Protein 7ARX (pdb70)

B-factor: mean 76.57, std 14.56, range [51.58, 137.3]

Structure (mmCIF, N/CA/C/O backbone):
data_7ARX
#
_entry.id   7ARX
#
_cell.length_a   69.300
_cell.length_b   69.300
_cell.length_c   161.800
_cell.angle_alpha   90.000
_cell.angle_beta   90.000
_cell.angle_gamma   120.000
#
_symmetry.space_group_name_H-M   'P 31 2 1'
#
loop_
_entity.id
_entity.type
_entity.pdbx_description
1 polymer 'Mannan-binding lectin serine protease 1'
2 polymer 'Mannan-binding lectin serine protease 1'
3 polymer 'SFMI1 - Sunflower MASP1 inhibitor'
4 non-polymer DI(HYDROXYETHYL)ETHER
5 water water
#
loop_
_atom_site.group_PDB
_atom_site.id
_atom_site.type_symbol
_atom_site.label_atom_id
_atom_site.label_alt_id
_atom_site.label_comp_id
_atom_site.label_asym_id
_atom_site.label_entity_id
_atom_site.label_seq_id
_atom_site.pdbx_PDB_ins_code
_atom_site.Cartn_x
_atom_site.Cartn_y
_atom_site.Cartn_z
_atom_site.occupancy
_atom_site.B_iso_or_equiv
_atom_site.auth_seq_id
_atom_site.auth_comp_id
_atom_site.auth_asym_id
_atom_site.auth_atom_id
_atom_site.pdbx_PDB_model_num
ATOM 1 N N . SER A 1 2 ? 0.31354 -104.10295 18.00464 1.000 98.03470 295 SER A N 1
ATOM 2 C CA . SER A 1 2 ? 0.08208 -103.66965 19.37775 1.000 95.25594 295 SER A CA 1
ATOM 3 C C . SER A 1 2 ? -0.88190 -102.48740 19.42099 1.000 96.02055 295 SER A C 1
ATOM 4 O O . SER A 1 2 ? -1.38226 -102.04529 18.38663 1.000 97.98963 295 SER A O 1
ATOM 7 N N . MET A 1 3 ? -1.13701 -101.97503 20.62680 1.000 91.33532 296 MET A N 1
ATOM 8 C CA . MET A 1 3 ? -2.04760 -100.84447 20.77236 1.000 86.41516 296 MET A CA 1
ATOM 9 C C . MET A 1 3 ? -1.35068 -99.51729 20.49379 1.000 83.80373 296 MET A C 1
ATOM 10 O O . MET A 1 3 ? -1.91198 -98.65061 19.81408 1.000 87.85642 296 MET A O 1
ATOM 15 N N . THR A 1 4 ? -0.13336 -99.33798 21.00590 1.000 78.76930 297 THR A N 1
ATOM 16 C CA . THR A 1 4 ? 0.57811 -98.07511 20.84273 1.000 71.53410 297 THR A CA 1
ATOM 17 C C . THR A 1 4 ? 1.50599 -98.07314 19.63552 1.000 70.93973 297 THR A C 1
ATOM 18 O O . THR A 1 4 ? 1.65096 -97.04242 18.96944 1.000 79.58934 297 THR A O 1
ATOM 22 N N . GLY A 1 5 ? 2.13457 -99.20192 19.34202 1.000 67.42996 298 GLY A N 1
ATOM 23 C CA . GLY A 1 5 ? 3.16385 -99.26537 18.33005 1.000 66.61394 298 GLY A CA 1
ATOM 24 C C . GLY A 1 5 ? 4.54987 -99.15108 18.93034 1.000 69.67703 298 GLY A C 1
ATOM 25 O O . GLY A 1 5 ? 4.77488 -99.39272 20.11869 1.000 82.89720 298 GLY A O 1
ATOM 26 N N . ASN A 1 6 ? 5.49742 -98.76908 18.08050 1.000 65.42786 299 ASN A N 1
ATOM 27 C CA . ASN A 1 6 ? 6.86493 -98.57722 18.53996 1.000 71.60266 299 ASN A CA 1
ATOM 28 C C . ASN A 1 6 ? 6.97511 -97.31072 19.37805 1.000 74.14730 299 ASN A C 1
ATOM 29 O O . ASN A 1 6 ? 6.37980 -96.27862 19.05757 1.000 75.30723 299 ASN A O 1
ATOM 34 N N . GLU A 1 7 ? 7.74170 -97.39724 20.46125 1.000 75.58392 300 GLU A N 1
ATOM 35 C CA . GLU A 1 7 ? 7.95639 -96.26760 21.35546 1.000 71.70548 300 GLU A CA 1
ATOM 36 C C . GLU A 1 7 ? 9.19777 -95.50206 20.91467 1.000 71.48973 300 GLU A C 1
ATOM 37 O O . GLU A 1 7 ? 10.29311 -96.07044 20.85092 1.000 77.25841 300 GLU A O 1
ATOM 43 N N . CYS A 1 8 ? 9.02692 -94.21970 20.60834 1.000 70.33056 301 CYS A N 1
ATOM 44 C CA . CYS A 1 8 ? 10.17197 -93.37822 20.31153 1.000 71.29612 301 CYS A CA 1
ATOM 45 C C . CYS A 1 8 ? 10.91365 -93.03378 21.60236 1.000 70.86588 301 CYS A C 1
ATOM 46 O O . CYS A 1 8 ? 10.32768 -93.06081 22.68769 1.000 72.89970 301 CYS A O 1
ATOM 49 N N . PRO A 1 9 ? 12.20778 -92.72369 21.51457 1.000 71.51635 302 PRO A N 1
ATOM 50 C CA . PRO A 1 9 ? 12.96282 -92.38946 22.72807 1.000 77.63210 302 PRO A CA 1
ATOM 51 C C . PRO A 1 9 ? 12.40160 -91.14941 23.40788 1.000 79.77026 302 PRO A C 1
ATOM 52 O O . PRO A 1 9 ? 11.96075 -90.20290 22.75185 1.000 63.21539 302 PRO A O 1
ATOM 56 N N . GLU A 1 10 ? 12.41331 -91.17373 24.74018 1.000 79.92036 303 GLU A N 1
ATOM 57 C CA . GLU A 1 10 ? 11.86185 -90.07625 25.52374 1.000 78.73123 303 GLU A CA 1
ATOM 58 C C . GLU A 1 10 ? 12.56991 -88.77163 25.18593 1.000 70.11225 303 GLU A C 1
ATOM 59 O O . GLU A 1 10 ? 13.80187 -88.70746 25.15283 1.000 70.03785 303 GLU A O 1
ATOM 61 N N . LEU A 1 11 ? 11.78265 -87.73235 24.93080 1.000 73.89646 304 LEU A N 1
ATOM 62 C CA . LEU A 1 11 ? 12.32563 -86.45453 24.50143 1.000 75.20897 304 LEU A CA 1
ATOM 63 C C . LEU A 1 11 ? 12.81140 -85.63360 25.68763 1.000 81.85433 304 LEU A C 1
ATOM 64 O O . LEU A 1 11 ? 12.24867 -85.68544 26.78452 1.000 80.70308 304 LEU A O 1
ATOM 69 N N . GLN A 1 12 ? 13.86849 -84.86917 25.45092 1.000 89.76380 305 GLN A N 1
ATOM 70 C CA . GLN A 1 12 ? 14.39010 -83.91781 26.42935 1.000 93.91172 305 GLN A CA 1
ATOM 71 C C . GLN A 1 12 ? 14.22318 -82.51533 25.86711 1.000 88.17277 305 GLN A C 1
ATOM 72 O O . GLN A 1 12 ? 14.87076 -82.17757 24.85733 1.000 88.13387 305 GLN A O 1
ATOM 78 N N . PRO A 1 13 ? 13.37524 -81.67590 26.45438 1.000 77.09669 306 PRO A N 1
ATOM 79 C CA . PRO A 1 13 ? 13.14706 -80.33860 25.90007 1.000 69.55884 306 PRO A CA 1
ATOM 80 C C . PRO A 1 13 ? 14.41455 -79.50767 25.95233 1.000 65.28910 306 PRO A C 1
ATOM 81 O O . PRO A 1 13 ? 15.14492 -79.53295 26.95475 1.000 62.82942 306 PRO A O 1
ATOM 85 N N . PRO A 1 14 ? 14.71388 -78.76495 24.89118 1.000 63.49185 307 PRO A N 1
ATOM 86 C CA . PRO A 1 14 ? 15.94498 -77.97210 24.87118 1.000 66.82138 307 PRO A CA 1
ATOM 87 C C . PRO A 1 14 ? 15.90267 -76.85872 25.90407 1.000 68.20730 307 PRO A C 1
ATOM 88 O O . PRO A 1 14 ? 14.83995 -76.42609 26.35594 1.000 68.05207 307 PRO A O 1
ATOM 92 N N . VAL A 1 15 ? 17.09814 -76.40434 26.28576 1.000 72.57735 308 VAL A N 1
ATOM 93 C CA . VAL A 1 15 ? 17.20353 -75.30742 27.23628 1.000 72.54337 308 VAL A CA 1
ATOM 94 C C . VAL A 1 15 ? 16.52596 -74.07584 26.65158 1.000 70.16869 308 VAL A C 1
ATOM 95 O O . VAL A 1 15 ? 16.55022 -73.84549 25.43444 1.000 71.96931 308 VAL A O 1
ATOM 99 N N . HIS A 1 16 ? 15.88254 -73.29516 27.52112 1.000 66.76650 309 HIS A N 1
ATOM 100 C CA . HIS A 1 16 ? 15.12566 -72.11183 27.11521 1.000 69.53911 309 HIS A CA 1
ATOM 101 C C . HIS A 1 16 ? 14.01255 -72.46658 26.13155 1.000 76.14739 309 HIS A C 1
ATOM 102 O O . HIS A 1 16 ? 13.64302 -71.65704 25.27738 1.000 80.40445 309 HIS A O 1
ATOM 109 N N . GLY A 1 17 ? 13.46839 -73.67829 26.23983 1.000 76.14102 310 GLY A N 1
ATOM 110 C CA . GLY A 1 17 ? 12.44676 -74.13200 25.32093 1.000 73.49297 310 GLY A CA 1
ATOM 111 C C . GLY A 1 17 ? 11.50432 -75.12281 25.97065 1.000 71.13858 310 GLY A C 1
ATOM 112 O O . GLY A 1 17 ? 11.67456 -75.51135 27.12799 1.000 72.29013 310 GLY A O 1
ATOM 113 N N . LYS A 1 18 ? 10.49688 -75.53296 25.20162 1.000 67.59534 311 LYS A N 1
ATOM 114 C CA . LYS A 1 18 ? 9.50124 -76.48135 25.67684 1.000 64.82836 311 LYS A CA 1
ATOM 115 C C . LYS A 1 18 ? 9.05204 -77.35915 24.51856 1.000 62.64505 311 LYS A C 1
ATOM 116 O O . LYS A 1 18 ? 9.29362 -77.05405 23.34742 1.000 59.95578 311 LYS A O 1
ATOM 119 N N . ILE A 1 19 ? 8.38932 -78.45857 24.86646 1.000 63.10668 312 ILE A N 1
ATOM 120 C CA . ILE A 1 19 ? 7.85608 -79.40957 23.90081 1.000 58.90043 312 ILE A CA 1
ATOM 121 C C . ILE A 1 19 ? 6.38124 -79.61964 24.20729 1.000 65.55573 312 ILE A C 1
ATOM 122 O O . ILE A 1 19 ? 5.99504 -79.76696 25.37173 1.000 66.99195 312 ILE A O 1
ATOM 126 N N . GLU A 1 20 ? 5.55371 -79.62074 23.16144 1.000 63.00459 313 GLU A N 1
ATOM 127 C CA . GLU A 1 20 ? 4.11902 -79.76184 23.31571 1.000 60.73636 313 GLU A CA 1
ATOM 128 C C . GLU A 1 20 ? 3.61517 -80.71477 22.23723 1.000 64.27867 313 GLU A C 1
ATOM 129 O O . GLU A 1 20 ? 4.00670 -80.57674 21.06451 1.000 66.18293 313 GLU A O 1
ATOM 135 N N . PRO A 1 21 ? 2.76251 -81.69366 22.58609 1.000 68.41174 314 PRO A N 1
ATOM 136 C CA . PRO A 1 21 ? 2.25682 -81.96693 23.93743 1.000 70.34158 314 PRO A CA 1
ATOM 137 C C . PRO A 1 21 ? 3.30199 -82.58708 24.86195 1.000 73.59372 314 PRO A C 1
ATOM 138 O O . PRO A 1 21 ? 4.15459 -83.35089 24.40827 1.000 58.63899 314 PRO A O 1
ATOM 142 N N . SER A 1 22 ? 3.22802 -82.25292 26.14792 1.000 75.08875 315 SER A N 1
ATOM 143 C CA . SER A 1 22 ? 4.13390 -82.80912 27.15005 1.000 81.12234 315 SER A CA 1
ATOM 144 C C . SER A 1 22 ? 3.63319 -84.19441 27.53239 1.000 75.81962 315 SER A C 1
ATOM 145 O O . SER A 1 22 ? 2.65151 -84.33536 28.26470 1.000 76.05140 315 SER A O 1
ATOM 148 N N . GLN A 1 23 ? 4.30812 -85.22378 27.03387 1.000 84.84216 316 GLN A N 1
ATOM 149 C CA . GLN A 1 23 ? 3.92167 -86.60456 27.26916 1.000 60.45070 316 GLN A CA 1
ATOM 150 C C . GLN A 1 23 ? 4.98717 -87.31991 28.08946 1.000 61.41410 316 GLN A C 1
ATOM 151 O O . GLN A 1 23 ? 6.16558 -86.95372 28.06504 1.000 68.76729 316 GLN A O 1
ATOM 157 N N . ALA A 1 24 ? 4.55853 -88.34896 28.82328 1.000 65.03005 317 ALA A N 1
ATOM 158 C CA . ALA A 1 24 ? 5.51052 -89.16025 29.57475 1.000 67.26647 317 ALA A CA 1
ATOM 159 C C . ALA A 1 24 ? 6.32797 -90.04684 28.64358 1.000 69.34851 317 ALA A C 1
ATOM 160 O O . ALA A 1 24 ? 7.53344 -90.23090 28.84918 1.000 71.79157 317 ALA A O 1
ATOM 162 N N . LYS A 1 25 ? 5.68859 -90.60602 27.61864 1.000 65.42923 318 LYS A N 1
ATOM 163 C CA . LYS A 1 25 ? 6.36973 -91.36839 26.58397 1.000 67.99974 318 LYS A CA 1
ATOM 164 C C . LYS A 1 25 ? 5.77226 -90.99226 25.23565 1.000 71.02500 318 LYS A C 1
ATOM 165 O O . LYS A 1 25 ? 4.74813 -90.30914 25.15436 1.000 61.17988 318 LYS A O 1
ATOM 171 N N . TYR A 1 26 ? 6.42312 -91.44342 24.16732 1.000 73.49434 319 TYR A N 1
ATOM 172 C CA . TYR A 1 26 ? 5.99529 -91.13178 22.81203 1.000 61.20561 319 TYR A CA 1
ATOM 173 C C . TYR A 1 26 ? 6.00134 -92.39645 21.96954 1.000 66.20615 319 TYR A C 1
ATOM 174 O O . TYR A 1 26 ? 6.93231 -93.20265 22.05000 1.000 71.51526 319 TYR A O 1
ATOM 183 N N . PHE A 1 27 ? 4.95828 -92.56392 21.16198 1.000 60.89605 320 PHE A N 1
ATOM 184 C CA . PHE A 1 27 ? 4.78607 -93.74913 20.33647 1.000 76.55278 320 PHE A CA 1
ATOM 185 C C . PHE A 1 27 ? 4.49053 -93.32239 18.90336 1.000 75.49232 320 PHE A C 1
ATOM 186 O O . PHE A 1 27 ? 4.44259 -92.13169 18.58518 1.000 60.14218 320 PHE A O 1
ATOM 194 N N . PHE A 1 28 ? 4.29341 -94.31396 18.03619 1.000 74.80024 321 PHE A N 1
ATOM 195 C CA . PHE A 1 28 ? 4.07905 -94.05584 16.61769 1.000 75.69697 321 PHE A CA 1
ATOM 196 C C . PHE A 1 28 ? 2.89656 -93.11743 16.40255 1.000 77.94457 321 PHE A C 1
ATOM 197 O O . PHE A 1 28 ? 1.89000 -93.18705 17.11274 1.000 87.68216 321 PHE A O 1
ATOM 205 N N . LYS A 1 29 ? 3.04315 -92.22308 15.42349 1.000 75.46032 322 LYS A N 1
ATOM 206 C CA . LYS A 1 29 ? 2.10110 -91.19169 14.98091 1.000 70.42085 322 LYS A CA 1
ATOM 207 C C . LYS A 1 29 ? 2.09000 -89.97703 15.90453 1.000 69.87686 322 LYS A C 1
ATOM 208 O O . LYS A 1 29 ? 1.36077 -89.01827 15.61880 1.000 67.57031 322 LYS A O 1
ATOM 211 N N . ASP A 1 30 ? 2.86594 -89.97180 16.98630 1.000 69.88594 323 ASP A N 1
ATOM 212 C CA . ASP A 1 30 ? 2.92839 -88.80750 17.86205 1.000 58.56670 323 ASP A CA 1
ATOM 213 C C . ASP A 1 30 ? 3.62521 -87.65531 17.14952 1.000 61.36834 323 ASP A C 1
ATOM 214 O O . ASP A 1 30 ? 4.76510 -87.79467 16.69389 1.000 60.47877 323 ASP A O 1
ATOM 219 N N . GLN A 1 31 ? 2.93910 -86.52080 17.05326 1.000 60.28744 324 GLN A N 1
ATOM 220 C CA . GLN A 1 31 ? 3.49424 -85.29699 16.49293 1.000 58.25991 324 GLN A CA 1
ATOM 221 C C . GLN A 1 31 ? 3.63615 -84.27141 17.60767 1.000 67.58897 324 GLN A C 1
ATOM 222 O O . GLN A 1 31 ? 2.71110 -84.08811 18.40591 1.000 74.47588 324 GLN A O 1
ATOM 228 N N . VAL A 1 32 ? 4.79001 -83.61180 17.66861 1.000 67.58980 325 VAL A N 1
ATOM 229 C CA . VAL A 1 32 ? 5.07519 -82.64893 18.72610 1.000 65.98495 325 VAL A CA 1
ATOM 230 C C . VAL A 1 32 ? 5.69751 -81.40312 18.11488 1.000 60.08590 325 VAL A C 1
ATOM 231 O O . VAL A 1 32 ? 6.45576 -81.48325 17.14250 1.000 59.54908 325 VAL A O 1
ATOM 235 N N . LEU A 1 33 ? 5.36705 -80.24964 18.68771 1.000 63.34462 326 LEU A N 1
ATOM 236 C CA . LEU A 1 33 ? 5.91419 -78.96456 18.27439 1.000 65.42944 326 LEU A CA 1
ATOM 237 C C . LEU A 1 33 ? 6.89713 -78.48538 19.33187 1.000 57.61699 326 LEU A C 1
ATOM 238 O O . LEU A 1 33 ? 6.54067 -78.36955 20.50960 1.000 57.57382 326 LEU A O 1
ATOM 243 N N . VAL A 1 34 ? 8.12421 -78.20949 18.91187 1.000 57.98706 327 VAL A N 1
ATOM 244 C CA . VAL A 1 34 ? 9.14792 -77.67450 19.79888 1.000 58.33490 327 VAL A CA 1
ATOM 245 C C . VAL A 1 34 ? 9.17223 -76.15977 19.65339 1.000 69.23798 327 VAL A C 1
ATOM 246 O O . VAL A 1 34 ? 9.21999 -75.63288 18.53546 1.000 57.90444 327 VAL A O 1
ATOM 250 N N . SER A 1 35 ? 9.12381 -75.45811 20.78287 1.000 68.08682 328 SER A N 1
ATOM 251 C CA . SER A 1 35 ? 9.18849 -74.00547 20.80191 1.000 72.12877 328 SER A CA 1
ATOM 252 C C . SER A 1 35 ? 10.14648 -73.57359 21.90202 1.000 76.31246 328 SER A C 1
ATOM 253 O O . SER A 1 35 ? 10.62331 -74.38831 22.69617 1.000 79.44445 328 SER A O 1
ATOM 256 N N . CYS A 1 36 ? 10.42482 -72.27421 21.94513 1.000 76.88961 329 CYS A N 1
ATOM 257 C CA . CYS A 1 36 ? 11.35804 -71.70652 22.90337 1.000 70.50352 329 CYS A CA 1
ATOM 258 C C . CYS A 1 36 ? 10.65287 -70.68151 23.78092 1.000 67.53885 329 CYS A C 1
ATOM 259 O O . CYS A 1 36 ? 9.57918 -70.17490 23.44403 1.000 69.10547 329 CYS A O 1
ATOM 262 N N . ASP A 1 37 ? 11.27643 -70.38037 24.91758 1.000 70.91745 330 ASP A N 1
ATOM 263 C CA . ASP A 1 37 ? 10.70934 -69.43307 25.86333 1.000 75.98778 330 ASP A CA 1
ATOM 264 C C . ASP A 1 37 ? 10.69858 -68.02290 25.27465 1.000 72.46900 330 ASP A C 1
ATOM 265 O O . ASP A 1 37 ? 11.26851 -67.75143 24.21322 1.000 72.02236 330 ASP A O 1
ATOM 270 N N . THR A 1 38 ? 10.03057 -67.11782 25.98643 1.000 73.43523 331 THR A N 1
ATOM 271 C CA . THR A 1 38 ? 9.97370 -65.72249 25.57145 1.000 72.04215 331 THR A CA 1
ATOM 272 C C . THR A 1 38 ? 11.37397 -65.12427 25.55618 1.000 74.49744 331 THR A C 1
ATOM 273 O O . THR A 1 38 ? 12.07048 -65.12247 26.57586 1.000 75.86055 331 THR A O 1
ATOM 277 N N . GLY A 1 39 ? 11.78595 -64.62233 24.39481 1.000 72.13776 332 GLY A N 1
ATOM 278 C CA . GLY A 1 39 ? 13.11850 -64.08896 24.20061 1.000 69.95044 332 GLY A CA 1
ATOM 279 C C . GLY A 1 39 ? 14.03739 -64.98610 23.40302 1.000 68.04200 332 GLY A C 1
ATOM 280 O O . GLY A 1 39 ? 15.15995 -64.57053 23.08712 1.000 66.69834 332 GLY A O 1
ATOM 281 N N . TYR A 1 40 ? 13.60310 -66.19777 23.06791 1.000 67.72702 333 TYR A N 1
ATOM 282 C CA . TYR A 1 40 ? 14.39213 -67.13710 22.28888 1.000 65.51581 333 TYR A CA 1
ATOM 283 C C . TYR A 1 4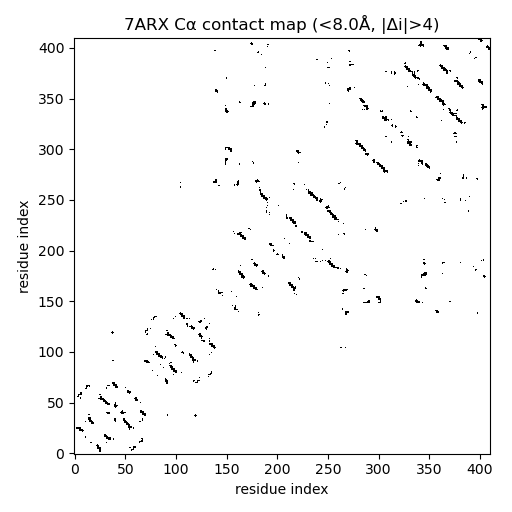0 ? 13.62316 -67.55181 21.04233 1.000 63.09625 333 TYR A C 1
ATOM 284 O O . TYR A 1 40 ? 12.39573 -67.44464 20.97731 1.000 66.64859 333 TYR A O 1
ATOM 293 N N . LYS A 1 41 ? 14.36429 -68.03119 20.04784 1.000 58.88529 334 LYS A N 1
ATOM 294 C CA . LYS A 1 41 ? 13.78276 -68.54122 18.81719 1.000 58.66399 334 LYS A CA 1
ATOM 295 C C . LYS A 1 41 ? 14.32558 -69.93536 18.54493 1.000 68.60158 334 LYS A C 1
ATOM 296 O O . LYS A 1 41 ? 15.43954 -70.27583 18.95281 1.000 72.02604 334 LYS A O 1
ATOM 298 N N . VAL A 1 42 ? 13.52039 -70.74470 17.85770 1.000 58.82279 335 VAL A N 1
ATOM 299 C CA . VAL A 1 42 ? 13.94778 -72.08943 17.49540 1.000 68.37138 335 VAL A CA 1
ATOM 300 C C . VAL A 1 42 ? 15.01800 -72.00139 16.41819 1.000 69.47817 335 VAL A C 1
ATOM 301 O O . VAL A 1 42 ? 14.84888 -71.30974 15.40567 1.000 59.53152 335 VAL A O 1
ATOM 305 N N . LEU A 1 43 ? 16.12889 -72.69968 16.63369 1.000 69.44776 336 LEU A N 1
ATOM 306 C CA . LEU A 1 43 ? 17.22991 -72.74543 15.68117 1.000 72.46641 336 LEU A CA 1
ATOM 307 C C . LEU A 1 43 ? 17.42092 -74.18481 15.22767 1.000 75.74740 336 LEU A C 1
ATOM 308 O O . LEU A 1 43 ? 17.71231 -75.06366 16.04621 1.000 73.40051 336 LEU A O 1
ATOM 313 N N . LYS A 1 44 ? 17.25036 -74.42243 13.92921 1.000 80.94756 337 LYS A N 1
ATOM 314 C CA . LYS A 1 44 ? 17.43278 -75.74299 13.34253 1.000 85.72505 337 LYS A CA 1
ATOM 315 C C . LYS A 1 44 ? 18.07151 -75.58095 11.97347 1.000 100.07708 337 LYS A C 1
ATOM 316 O O . LYS A 1 44 ? 17.54610 -74.85135 11.12708 1.000 103.98098 337 LYS A O 1
ATOM 318 N N . ASP A 1 45 ? 19.20108 -76.26091 11.76387 1.000 107.79110 338 ASP A N 1
ATOM 319 C CA . ASP A 1 45 ? 19.97578 -76.14580 10.52670 1.000 111.56338 338 ASP A CA 1
ATOM 320 C C . ASP A 1 45 ? 20.35970 -74.69318 10.25238 1.000 109.27402 338 ASP A C 1
ATOM 321 O O . ASP A 1 45 ? 20.32118 -74.22669 9.11160 1.000 109.87027 338 ASP A O 1
ATOM 323 N N . ASN A 1 46 ? 20.72738 -73.97458 11.31695 1.000 107.29843 339 ASN A N 1
ATOM 324 C CA . ASN A 1 46 ? 21.14026 -72.57124 11.23494 1.000 94.94573 339 ASN A CA 1
ATOM 325 C C . ASN A 1 46 ? 20.03272 -71.69398 10.65326 1.000 84.98217 339 ASN A C 1
ATOM 326 O O . ASN A 1 46 ? 20.29003 -70.76604 9.88392 1.000 81.66669 339 ASN A O 1
ATOM 328 N N . VAL A 1 47 ? 18.78760 -71.98933 11.02362 1.000 80.22835 340 VAL A N 1
ATOM 329 C CA . VAL A 1 47 ? 17.62346 -71.23266 10.57606 1.000 77.25277 340 VAL A CA 1
ATOM 330 C C . VAL A 1 47 ? 16.76450 -70.90918 11.79043 1.000 76.82503 340 VAL A C 1
ATOM 331 O O . VAL A 1 47 ? 16.50497 -71.78529 12.62314 1.000 73.73969 340 VAL A O 1
ATOM 335 N N . GLU A 1 48 ? 16.32303 -69.65697 11.88896 1.000 78.81946 341 GLU A N 1
ATOM 336 C CA . GLU A 1 48 ? 15.45969 -69.24002 12.98557 1.000 80.08511 341 GLU A CA 1
ATOM 337 C C . GLU A 1 48 ? 14.00615 -69.56515 12.66672 1.000 80.57735 341 GLU A C 1
ATOM 338 O O . GLU A 1 48 ? 13.52187 -69.28028 11.56683 1.000 79.10664 341 GLU A O 1
ATOM 344 N N . MET A 1 49 ? 13.31304 -70.16558 13.63187 1.000 81.80204 342 MET A N 1
ATOM 345 C CA . MET A 1 49 ? 11.91264 -70.52650 13.47600 1.000 79.36537 342 MET A CA 1
ATOM 346 C C . MET A 1 49 ? 11.17295 -70.22517 14.77044 1.000 75.08297 342 MET A C 1
ATOM 347 O O . MET A 1 49 ? 11.77959 -70.03586 15.82750 1.000 77.15570 342 MET A O 1
ATOM 352 N N . ASP A 1 50 ? 9.84508 -70.17737 14.67394 1.000 66.36915 343 ASP A N 1
ATOM 353 C CA . ASP A 1 50 ? 9.00408 -70.04664 15.85718 1.000 66.09620 343 ASP A CA 1
ATOM 354 C C . ASP A 1 50 ? 8.70195 -71.40568 16.47720 1.000 63.60217 343 ASP A C 1
ATOM 355 O O . ASP A 1 50 ? 8.78957 -71.56951 17.69809 1.000 65.31033 343 ASP A O 1
ATOM 360 N N . THR A 1 51 ? 8.34031 -72.38212 15.64897 1.000 59.62446 344 THR A N 1
ATOM 361 C CA . THR A 1 51 ? 8.10635 -73.74908 16.08411 1.000 57.22847 344 THR A CA 1
ATOM 362 C C . THR A 1 51 ? 8.86166 -74.69879 15.16523 1.000 57.71021 344 THR A C 1
ATOM 363 O O . THR A 1 51 ? 9.34173 -74.31580 14.09514 1.000 57.94678 344 THR A O 1
ATOM 367 N N . PHE A 1 52 ? 8.96834 -75.95246 15.59941 1.000 57.90646 345 PHE A N 1
ATOM 368 C CA . PHE A 1 52 ? 9.52485 -77.00869 14.76466 1.000 65.99357 345 PHE A CA 1
ATOM 369 C C . PHE A 1 52 ? 8.81725 -78.31228 15.09784 1.000 60.79729 345 PHE A C 1
ATOM 370 O O . PHE A 1 52 ? 8.76394 -78.71112 16.26499 1.000 61.38011 345 PHE A O 1
ATOM 378 N N . GLN A 1 53 ? 8.28381 -78.96819 14.07200 1.000 58.55095 346 GLN A N 1
ATOM 379 C CA . GLN A 1 53 ? 7.46217 -80.15861 14.23400 1.000 58.86500 346 GLN A CA 1
ATOM 380 C C . GLN A 1 53 ? 8.26696 -81.41280 13.92045 1.000 67.54825 346 GLN A C 1
ATOM 381 O O . GLN A 1 53 ? 9.00132 -81.46278 12.92943 1.000 71.41960 346 GLN A O 1
ATOM 387 N N . ILE A 1 54 ? 8.12258 -82.42463 14.77182 1.000 69.28189 347 ILE A N 1
ATOM 388 C CA . ILE A 1 54 ? 8.75185 -83.72342 14.56699 1.000 70.25897 347 ILE A CA 1
ATOM 389 C C . ILE A 1 54 ? 7.74319 -84.80835 14.91404 1.000 67.07640 347 ILE A C 1
ATOM 390 O O . ILE A 1 54 ? 6.96968 -84.67178 15.86785 1.000 58.87299 347 ILE A O 1
ATOM 394 N N . GLU A 1 55 ? 7.74867 -85.88325 14.13334 1.000 65.87702 348 GLU A N 1
ATOM 395 C CA . GLU A 1 55 ? 6.84266 -87.00337 14.32526 1.000 66.91267 348 GLU A CA 1
ATOM 396 C C . GLU A 1 55 ? 7.62168 -88.24507 14.73710 1.000 66.25214 348 GLU A C 1
ATOM 397 O O . GLU A 1 55 ? 8.82981 -88.35466 14.51007 1.000 66.41370 348 GLU A O 1
ATOM 403 N N . CYS A 1 56 ? 6.90920 -89.18516 15.35002 1.000 66.63921 349 CYS A N 1
ATOM 404 C CA . CYS A 1 56 ? 7.47114 -90.47278 15.73528 1.000 68.42575 349 CYS A CA 1
ATOM 405 C C . CYS A 1 56 ? 7.15420 -91.48933 14.64504 1.000 65.64931 349 CYS A C 1
ATOM 406 O O . CYS A 1 56 ? 5.98179 -91.78089 14.38390 1.000 60.38318 349 CYS A O 1
ATOM 409 N N . LEU A 1 57 ? 8.19711 -92.02339 14.01520 1.000 61.25732 350 LEU A N 1
ATOM 410 C CA . LEU A 1 57 ? 8.04027 -92.89662 12.86366 1.000 73.02086 350 LEU A CA 1
ATOM 411 C C . LEU A 1 57 ? 7.69864 -94.32111 13.30198 1.000 67.34626 350 LEU A C 1
ATOM 412 O O . LEU A 1 57 ? 7.80730 -94.68732 14.47539 1.000 69.49100 350 LEU A O 1
ATOM 417 N N . LYS A 1 58 ? 7.28223 -95.13519 12.32740 1.000 65.99627 351 LYS A N 1
ATOM 418 C CA . LYS A 1 58 ? 6.81539 -96.48602 12.62267 1.000 70.33769 351 LYS A CA 1
ATOM 419 C C . LYS A 1 58 ? 7.92592 -97.39728 13.12629 1.000 79.43489 351 LYS A C 1
ATOM 420 O O . LYS A 1 58 ? 7.63204 -98.40314 13.78117 1.000 90.76301 351 LYS A O 1
ATOM 422 N N . ASP A 1 59 ? 9.18435 -97.07775 12.83790 1.000 71.35306 352 ASP A N 1
ATOM 423 C CA . ASP A 1 59 ? 10.30595 -97.88660 13.29273 1.000 69.90874 352 ASP A CA 1
ATOM 424 C C . ASP A 1 59 ? 10.80095 -97.48558 14.67548 1.000 71.48862 352 ASP A C 1
ATOM 425 O O . ASP A 1 59 ? 11.78584 -98.05649 15.15501 1.000 73.06163 352 ASP A O 1
ATOM 430 N N . GLY A 1 60 ? 10.14663 -96.52739 15.32469 1.000 74.87789 353 GLY A N 1
ATOM 431 C CA . GLY A 1 60 ? 10.55086 -96.09831 16.64670 1.000 74.14035 353 GLY A CA 1
ATOM 432 C C . GLY A 1 60 ? 11.60645 -95.01987 16.68107 1.000 74.45214 353 GLY A C 1
ATOM 433 O O . GLY A 1 60 ? 12.24361 -94.83323 17.72368 1.000 80.56786 353 GLY A O 1
ATOM 434 N N . THR A 1 61 ? 11.81801 -94.30527 15.57963 1.000 71.37975 354 THR A N 1
ATOM 435 C CA . THR A 1 61 ? 12.78384 -93.21961 15.52125 1.000 70.98922 354 THR A CA 1
ATOM 436 C C . THR A 1 61 ? 12.06825 -91.90690 15.23189 1.000 64.03677 354 THR A C 1
ATOM 437 O O . THR A 1 61 ? 10.98962 -91.88705 14.63246 1.000 62.24943 354 THR A O 1
ATOM 441 N N . TRP A 1 62 ? 12.67685 -90.80805 15.66528 1.000 64.56138 355 TRP A N 1
ATOM 442 C CA . TRP A 1 62 ? 12.07285 -89.50092 15.47079 1.000 71.19462 355 TRP A CA 1
ATOM 443 C C . TRP A 1 62 ? 12.33604 -88.98568 14.05954 1.000 81.16021 355 TRP A C 1
ATOM 444 O O . TRP A 1 62 ? 13.28535 -89.39212 13.38441 1.000 92.71421 355 TRP A O 1
ATOM 455 N N . SER A 1 63 ? 11.46601 -88.07552 13.61587 1.000 80.01901 356 SER A N 1
ATOM 456 C CA . SER A 1 63 ? 11.59901 -87.51794 12.27426 1.000 75.62192 356 SER A CA 1
ATOM 457 C C . SER A 1 63 ? 12.87404 -86.69429 12.14241 1.000 73.07253 356 SER A C 1
ATOM 458 O O . SER A 1 63 ? 13.55664 -86.75703 11.11358 1.000 74.01210 356 SER A O 1
ATOM 461 N N . ASN A 1 64 ? 13.21039 -85.91896 13.17084 1.000 71.19509 357 ASN A N 1
ATOM 462 C CA . ASN A 1 64 ? 14.43025 -85.12583 13.17712 1.000 70.27737 357 ASN A CA 1
ATOM 463 C C . ASN A 1 64 ? 14.96593 -85.05837 14.59794 1.000 66.44588 357 ASN A C 1
ATOM 464 O O . ASN A 1 64 ? 14.26451 -85.37192 15.56314 1.000 64.88641 357 ASN A O 1
ATOM 469 N N . LYS A 1 65 ? 16.22288 -84.64201 14.71533 1.000 71.01900 358 LYS A N 1
ATOM 470 C CA . LYS A 1 65 ? 16.79387 -84.38825 16.02638 1.000 77.47377 358 LYS A CA 1
ATOM 471 C C . LYS A 1 65 ? 16.15966 -83.14341 16.64186 1.000 74.65477 358 LYS A C 1
ATOM 472 O O . LYS A 1 65 ? 15.56710 -82.30726 15.95306 1.000 67.56792 358 LYS A O 1
ATOM 474 N N . ILE A 1 66 ? 16.28502 -83.02907 17.95648 1.000 75.41023 359 ILE A N 1
ATOM 475 C CA . ILE A 1 66 ? 15.69484 -81.88072 18.65253 1.000 76.53402 359 ILE A CA 1
ATOM 476 C C . ILE A 1 66 ? 16.50522 -80.62868 18.33130 1.000 74.91193 359 ILE A C 1
ATOM 477 O O . ILE A 1 66 ? 17.74566 -80.65286 18.42776 1.000 76.07001 359 ILE A O 1
ATOM 481 N N . PRO A 1 67 ? 15.87087 -79.53528 17.92883 1.000 74.27228 360 PRO A N 1
ATOM 482 C CA . PRO A 1 67 ? 16.60010 -78.29554 17.65071 1.000 68.71403 360 PRO A CA 1
ATOM 483 C C . PRO A 1 67 ? 17.00085 -77.60394 18.94984 1.000 68.77964 360 PRO A C 1
ATOM 484 O O . PRO A 1 67 ? 16.76259 -78.09828 20.04935 1.000 72.34255 360 PRO A O 1
ATOM 488 N N . THR A 1 68 ? 17.61891 -76.43797 18.80271 1.000 69.63074 361 THR A N 1
ATOM 489 C CA . THR A 1 68 ? 18.09000 -75.65127 19.93035 1.000 70.70146 361 THR A CA 1
ATOM 490 C C . THR A 1 68 ? 17.34480 -74.32399 19.98642 1.000 66.74598 361 THR A C 1
ATOM 491 O O . THR A 1 68 ? 16.58420 -73.96694 19.08201 1.000 66.22808 361 THR A O 1
ATOM 495 N N . CYS A 1 69 ? 17.57593 -73.58978 21.07220 1.000 64.71840 362 CYS A N 1
ATOM 496 C CA . CYS A 1 69 ? 16.95793 -72.28768 21.29815 1.000 67.17331 362 CYS A CA 1
ATOM 497 C C . CYS A 1 69 ? 18.05477 -71.23353 21.34357 1.000 69.41186 362 CYS A C 1
ATOM 498 O O . CYS A 1 69 ? 18.87237 -71.22006 22.27034 1.000 70.55727 362 CYS A O 1
ATOM 501 N N . LYS A 1 70 ? 18.07242 -70.35775 20.34448 1.000 69.28120 363 LYS A N 1
ATOM 502 C CA . LYS A 1 70 ? 19.01798 -69.25386 20.28594 1.000 69.62069 363 LYS A CA 1
ATOM 503 C C . LYS A 1 70 ? 18.35804 -67.98761 20.81211 1.000 69.58091 363 LYS A C 1
ATOM 504 O O . LYS A 1 70 ? 17.16233 -67.76393 20.60082 1.000 69.42867 363 LYS A O 1
ATOM 506 N N . ILE A 1 71 ? 19.14376 -67.16355 21.50513 1.000 68.40213 364 ILE A N 1
ATOM 507 C CA . ILE A 1 71 ? 18.62221 -65.91589 22.04467 1.000 65.24726 364 ILE A CA 1
ATOM 508 C C . ILE A 1 71 ? 18.29311 -64.96496 20.90211 1.000 64.96977 364 ILE A C 1
ATOM 509 O O . ILE A 1 71 ? 19.05301 -64.83909 19.93164 1.000 60.50870 364 ILE A O 1
ATOM 513 N N . VAL A 1 72 ? 17.13779 -64.30668 21.00003 1.000 59.70671 365 VAL A N 1
ATOM 514 C CA . VAL A 1 72 ? 16.74497 -63.33978 19.98204 1.000 69.07573 365 VAL A CA 1
ATOM 515 C C . VAL A 1 72 ? 17.73721 -62.18784 19.99341 1.000 71.65614 365 VAL A C 1
ATOM 516 O O . VAL A 1 72 ? 17.96067 -61.55069 21.03016 1.000 75.00754 365 VAL A O 1
ATOM 518 N N . ASP A 1 73 ? 18.34554 -61.92237 18.84177 1.000 72.70002 366 ASP A N 1
ATOM 519 C CA . ASP A 1 73 ? 19.34346 -60.87268 18.69695 1.000 72.26157 366 ASP A CA 1
ATOM 520 C C . ASP A 1 73 ? 18.74604 -59.72226 17.90068 1.000 72.09384 366 ASP A C 1
ATOM 521 O O . ASP A 1 73 ? 18.19731 -59.93203 16.81380 1.000 71.57305 366 ASP A O 1
ATOM 526 N N . CYS A 1 74 ? 18.85172 -58.51275 18.44475 1.000 72.75959 367 CYS A N 1
ATOM 527 C CA . CYS A 1 74 ? 18.39087 -57.31647 17.75626 1.000 69.66836 367 CYS A CA 1
ATOM 528 C C . CYS A 1 74 ? 19.43700 -56.73176 16.81640 1.000 76.38609 367 CYS A C 1
ATOM 529 O O . CYS A 1 74 ? 19.13007 -55.77825 16.09232 1.000 83.37626 367 CYS A O 1
ATOM 532 N N . ARG A 1 75 ? 20.64881 -57.27756 16.81302 1.000 74.57063 368 ARG A N 1
ATOM 533 C CA . ARG A 1 75 ? 21.75042 -56.84928 15.93962 1.000 69.48531 368 ARG A CA 1
ATOM 534 C C . ARG A 1 75 ? 22.05856 -55.37760 16.23232 1.000 68.58708 368 ARG A C 1
ATOM 535 O O . ARG A 1 75 ? 21.80491 -54.88346 17.33874 1.000 67.85959 368 ARG A O 1
ATOM 543 N N . ALA A 1 76 ? 22.60420 -54.66906 15.25207 1.000 73.01306 369 ALA A N 1
ATOM 544 C CA . ALA A 1 76 ? 22.98720 -53.28152 15.46184 1.000 75.06473 369 ALA A CA 1
ATOM 545 C C . ALA A 1 76 ? 21.76076 -52.37469 15.38482 1.000 81.12019 369 ALA A C 1
ATOM 546 O O . ALA A 1 76 ? 20.92501 -52.53360 14.49085 1.000 84.95899 369 ALA A O 1
ATOM 548 N N . PRO A 1 77 ? 21.62516 -51.42875 16.30996 1.000 79.95395 370 PRO A N 1
ATOM 549 C CA . PRO A 1 77 ? 20.50594 -50.48564 16.24118 1.000 77.15673 370 PRO A CA 1
ATOM 550 C C . PRO A 1 77 ? 20.63245 -49.57011 15.03422 1.000 79.33378 370 PRO A C 1
ATOM 551 O O . PRO A 1 77 ? 21.71715 -49.35472 14.48941 1.000 86.07474 370 PRO A O 1
ATOM 555 N N . GLY A 1 78 ? 19.49034 -49.03188 14.61521 1.000 76.80463 371 GLY A N 1
ATOM 556 C CA . GLY A 1 78 ? 19.46060 -48.11052 13.49753 1.000 80.39309 371 GLY A CA 1
ATOM 557 C C . GLY A 1 78 ? 20.28016 -46.86281 13.75208 1.000 86.50856 371 GLY A C 1
ATOM 558 O O . GLY A 1 78 ? 20.15463 -46.23684 14.80939 1.000 89.40718 371 GLY A O 1
ATOM 559 N N . GLU A 1 79 ? 21.13018 -46.49813 12.79391 1.000 84.27700 372 GLU A N 1
ATOM 560 C CA . GLU A 1 79 ? 21.97995 -45.32641 12.95450 1.000 84.24729 372 GLU A CA 1
ATOM 561 C C . GLU A 1 79 ? 21.13125 -44.06724 13.06320 1.000 82.79991 372 GLU A C 1
ATOM 562 O O . GLU A 1 79 ? 20.21752 -43.84580 12.26354 1.000 88.13687 372 GLU A O 1
ATOM 564 N N . LEU A 1 80 ? 21.43347 -43.24576 14.06245 1.000 76.94203 373 LEU A N 1
ATOM 565 C CA . LEU A 1 80 ? 20.70266 -42.01268 14.31736 1.000 72.12528 373 LEU A CA 1
ATOM 566 C C . LEU A 1 80 ? 21.45569 -40.84585 13.69233 1.000 79.13490 373 LEU A C 1
ATOM 567 O O . LEU A 1 80 ? 22.64517 -40.65072 13.96680 1.000 81.56307 373 LEU A O 1
ATOM 572 N N . GLU A 1 81 ? 20.76399 -40.07884 12.85278 1.000 76.97625 374 GLU A N 1
ATOM 573 C CA . GLU A 1 81 ? 21.36970 -38.90001 12.25061 1.000 70.55723 374 GLU A CA 1
ATOM 574 C C . GLU A 1 81 ? 21.70706 -37.87952 13.32882 1.000 75.52949 374 GLU A C 1
ATOM 575 O O . GLU A 1 81 ? 20.87673 -37.57204 14.19002 1.000 72.36691 374 GLU A O 1
ATOM 577 N N . HIS A 1 82 ? 22.93950 -37.36769 13.28370 1.000 76.20486 375 HIS A N 1
ATOM 578 C CA . HIS A 1 82 ? 23.43462 -36.39225 14.25524 1.000 70.67294 375 HIS A CA 1
ATOM 579 C C . HIS A 1 82 ? 23.40329 -36.94562 15.67754 1.000 72.25144 375 HIS A C 1
ATOM 580 O O . HIS A 1 82 ? 23.25293 -36.19393 16.64404 1.000 72.75957 375 HIS A O 1
ATOM 587 N N . GLY A 1 83 ? 23.54722 -38.26735 15.82065 1.000 72.66802 376 GLY A N 1
ATOM 588 C CA . GLY A 1 83 ? 23.46482 -38.89616 17.12045 1.000 68.71843 376 GLY A CA 1
ATOM 589 C C . GLY A 1 83 ? 24.50670 -39.98517 17.28106 1.000 68.19429 376 GLY A C 1
ATOM 590 O O . GLY A 1 83 ? 25.14457 -40.41480 16.31721 1.000 73.38586 376 GLY A O 1
ATOM 591 N N . LEU A 1 84 ? 24.66851 -40.42408 18.52785 1.000 63.37829 377 LEU A N 1
ATOM 592 C CA . LEU A 1 84 ? 25.59028 -41.49643 18.86835 1.000 63.63679 377 LEU A CA 1
ATOM 593 C C . LEU A 1 84 ? 24.87341 -42.52586 19.73226 1.000 75.89022 377 LEU A C 1
ATOM 594 O O . LEU A 1 84 ? 23.79166 -42.27381 20.27042 1.000 62.62316 377 LEU A O 1
ATOM 599 N N . ILE A 1 85 ? 25.49288 -43.69716 19.85904 1.000 70.38355 378 ILE A N 1
ATOM 600 C CA . ILE A 1 85 ? 24.90920 -44.83208 20.56345 1.000 64.47233 378 ILE A CA 1
ATOM 601 C C . ILE A 1 85 ? 25.85523 -45.25741 21.67634 1.000 63.31202 378 ILE A C 1
ATOM 602 O O . ILE A 1 85 ? 27.04103 -45.50545 21.42953 1.000 78.53418 378 ILE A O 1
ATOM 606 N N . THR A 1 86 ? 25.32937 -45.34470 22.89361 1.000 63.10282 379 THR A N 1
ATOM 607 C CA . THR A 1 86 ? 26.06302 -45.84033 24.04726 1.000 63.51551 379 THR A CA 1
ATOM 608 C C . THR A 1 86 ? 25.37879 -47.09047 24.58721 1.000 67.65282 379 THR A C 1
ATOM 609 O O . THR A 1 86 ? 24.23372 -47.39823 24.24713 1.000 67.23867 379 THR A O 1
ATOM 613 N N . PHE A 1 87 ? 26.09789 -47.81594 25.44070 1.000 72.23419 380 PHE A N 1
ATOM 614 C CA . PHE A 1 87 ? 25.63244 -49.08981 25.96757 1.000 74.40414 380 PHE A CA 1
ATOM 615 C C . PHE A 1 87 ? 25.68635 -49.07728 27.48875 1.000 73.96052 380 PHE A C 1
ATOM 616 O O . PHE A 1 87 ? 26.34834 -48.23792 28.10416 1.000 78.22737 380 PHE A O 1
ATOM 624 N N . SER A 1 88 ? 24.98085 -50.03435 28.08951 1.000 71.87848 381 SER A N 1
ATOM 625 C CA . SER A 1 88 ? 24.97818 -50.19458 29.53769 1.000 79.51067 381 SER A CA 1
ATOM 626 C C . SER A 1 88 ? 25.23155 -51.64988 29.90804 1.000 89.70225 381 SER A C 1
ATOM 627 O O . SER A 1 88 ? 25.80356 -51.94030 30.96381 1.000 94.19515 381 SER A O 1
ATOM 629 N N . THR A 1 89 ? 24.80973 -52.56730 29.04354 1.000 92.97789 382 THR A N 1
ATOM 630 C CA . THR A 1 89 ? 24.98693 -53.99427 29.28262 1.000 94.26068 382 THR A CA 1
ATOM 631 C C . THR A 1 89 ? 26.43003 -54.41780 29.02995 1.000 92.81586 382 THR A C 1
ATOM 632 O O . THR A 1 89 ? 27.17367 -53.73296 28.32771 1.000 92.56389 382 THR A O 1
ATOM 634 N N . ASN A 1 92 ? 28.65610 -54.66057 24.31934 1.000 111.51013 385 ASN A N 1
ATOM 635 C CA . ASN A 1 92 ? 27.56568 -54.51222 23.36235 1.000 111.17981 385 ASN A CA 1
ATOM 636 C C . ASN A 1 92 ? 26.89602 -55.85528 23.09094 1.000 111.10993 385 ASN A C 1
ATOM 637 O O . ASN A 1 92 ? 27.20704 -56.52647 22.10653 1.000 115.59185 385 ASN A O 1
ATOM 639 N N . LEU A 1 93 ? 25.97012 -56.24018 23.97186 1.000 103.56537 386 LEU A N 1
ATOM 640 C CA . LEU A 1 93 ? 25.31441 -57.53761 23.84048 1.000 99.00360 386 LEU A CA 1
ATOM 641 C C . LEU A 1 93 ? 24.37991 -57.56587 22.63581 1.000 91.03665 386 LEU A C 1
ATOM 642 O O . LEU A 1 93 ? 24.45171 -58.47863 21.80421 1.000 97.70707 386 LEU A O 1
ATOM 644 N N . THR A 1 94 ? 23.49236 -56.57662 22.53194 1.000 80.58924 387 THR A N 1
ATOM 645 C CA . THR A 1 94 ? 22.52147 -56.41415 21.45012 1.000 72.75422 387 THR A CA 1
ATOM 646 C C . THR A 1 94 ? 21.53348 -57.57163 21.34827 1.000 65.69036 387 THR A C 1
ATOM 647 O O . THR A 1 94 ? 20.80300 -57.66812 20.35436 1.000 63.47765 387 THR A O 1
ATOM 651 N N . THR A 1 95 ? 21.48121 -58.44883 22.34488 1.000 63.36982 388 THR A N 1
ATOM 652 C CA . THR A 1 95 ? 20.53740 -59.55236 22.35949 1.000 63.91100 388 THR A CA 1
ATOM 653 C C . THR A 1 95 ? 19.37774 -59.22181 23.29729 1.000 65.29459 388 THR A C 1
ATOM 654 O O . THR A 1 95 ? 19.22631 -58.08583 23.75498 1.000 71.90547 388 THR A O 1
ATOM 658 N N . TYR A 1 96 ? 18.55736 -60.22780 23.59511 1.000 63.94128 389 TYR A N 1
ATOM 659 C CA . TYR A 1 96 ? 17.35406 -60.02172 24.39162 1.000 72.52480 389 TYR A CA 1
ATOM 660 C C . TYR A 1 96 ? 17.68516 -59.39854 25.74406 1.000 68.35436 389 TYR A C 1
ATOM 661 O O . TYR A 1 96 ? 18.69017 -59.73963 26.37470 1.000 65.84979 389 TYR A O 1
ATOM 670 N N . LYS A 1 97 ? 16.83647 -58.45303 26.16404 1.000 68.05034 390 LYS A N 1
ATOM 671 C CA . LYS A 1 97 ? 16.92222 -57.74105 27.43974 1.000 69.28720 390 LYS A CA 1
ATOM 672 C C . LYS A 1 97 ? 18.06719 -56.73162 27.49629 1.000 66.79636 390 LYS A C 1
ATOM 673 O O . LYS A 1 97 ? 18.04231 -55.82098 28.33037 1.000 66.36674 390 LYS A O 1
ATOM 677 N N . SER A 1 98 ? 19.06991 -56.86945 26.63222 1.000 61.45525 391 SER A N 1
ATOM 678 C CA . SER A 1 98 ? 20.15080 -55.89371 26.60691 1.000 64.65634 391 SER A CA 1
ATOM 679 C C . SER A 1 98 ? 19.64241 -54.56215 26.06494 1.000 68.53677 391 SER A C 1
ATOM 680 O O . SER A 1 98 ? 18.70112 -54.50854 25.26941 1.000 75.76157 391 SER A O 1
ATOM 683 N N . GLU A 1 99 ? 20.27616 -53.47678 26.50402 1.000 66.83110 392 GLU A N 1
ATOM 684 C CA . GLU A 1 99 ? 19.75698 -52.14167 26.24969 1.000 70.02697 392 GLU A CA 1
ATOM 685 C C . GLU A 1 99 ? 20.86938 -51.20718 25.79713 1.000 66.54027 392 GLU A C 1
ATOM 686 O O . GLU A 1 99 ? 22.02847 -51.35032 26.19507 1.000 64.05117 392 GLU A O 1
ATOM 692 N N . ILE A 1 100 ? 20.49445 -50.24196 24.95866 1.000 66.67240 393 ILE A N 1
ATOM 693 C CA . ILE A 1 100 ? 21.39576 -49.20414 24.48183 1.000 58.82356 393 ILE A CA 1
ATOM 694 C C . ILE A 1 100 ? 20.79537 -47.84627 24.83397 1.000 63.10015 393 ILE A C 1
ATOM 695 O O . ILE A 1 100 ? 19.67408 -47.74619 25.33179 1.000 58.05632 393 ILE A O 1
ATOM 699 N N . LYS A 1 101 ? 21.56263 -46.79246 24.56214 1.000 64.46836 394 LYS A N 1
ATOM 700 C CA . LYS A 1 101 ? 21.14469 -45.42738 24.86398 1.000 60.20720 394 LYS A CA 1
ATOM 701 C C . LYS A 1 101 ? 21.48175 -44.53358 23.68239 1.000 57.59076 394 LYS A C 1
ATOM 702 O O . LYS A 1 101 ? 22.64532 -44.44888 23.27890 1.000 58.17166 394 LYS A O 1
ATOM 706 N N . TYR A 1 102 ? 20.46854 -43.87056 23.13250 1.000 57.47270 395 TYR A N 1
ATOM 707 C CA . TYR A 1 102 ? 20.66666 -42.90875 22.05838 1.000 58.26863 395 TYR A CA 1
ATOM 708 C C . TYR A 1 102 ? 20.95103 -41.53268 22.64456 1.000 60.20192 395 TYR A C 1
ATOM 709 O O . TYR A 1 102 ? 20.25317 -41.08160 23.55870 1.000 62.86259 395 TYR A O 1
ATOM 718 N N . SER A 1 103 ? 21.97720 -40.87365 22.11719 1.000 60.67033 396 SER A N 1
ATOM 719 C CA . SER A 1 103 ? 22.30018 -39.50278 22.47436 1.000 61.24052 396 SER A CA 1
ATOM 720 C C . SER A 1 103 ? 22.53711 -38.70830 21.20113 1.000 61.45093 396 SER A C 1
ATOM 721 O O . SER A 1 103 ? 22.98397 -39.25215 20.18836 1.000 63.16371 396 SER A O 1
ATOM 724 N N . CYS A 1 104 ? 22.22145 -37.42021 21.25511 1.000 61.87652 397 CYS A N 1
ATOM 725 C CA . CYS A 1 104 ? 22.48142 -36.53183 20.13503 1.000 67.21805 397 CYS A CA 1
ATOM 726 C C . CYS A 1 104 ? 23.85065 -35.88765 20.28877 1.000 65.51608 397 CYS A C 1
ATOM 727 O O . CYS A 1 104 ? 24.30637 -35.60869 21.40106 1.000 62.51764 397 CYS A O 1
ATOM 730 N N . GLN A 1 105 ? 24.51144 -35.66736 19.15329 1.000 71.51474 398 GLN A N 1
ATOM 731 C CA . GLN A 1 105 ? 25.85560 -35.10531 19.15424 1.000 71.80818 398 GLN A CA 1
ATOM 732 C C . GLN A 1 105 ? 25.84392 -33.69711 19.73469 1.000 69.09664 398 GLN A C 1
ATOM 733 O O . GLN A 1 105 ? 25.63995 -32.71673 19.01182 1.000 70.47092 398 GLN A O 1
ATOM 739 N N . GLU A 1 106 ? 26.05166 -33.59803 21.04551 1.000 62.37040 399 GLU A N 1
ATOM 740 C CA . GLU A 1 106 ? 26.02940 -32.31944 21.72765 1.000 67.14582 399 GLU A CA 1
ATOM 741 C C . GLU A 1 106 ? 27.30825 -31.53711 21.43019 1.000 75.24947 399 GLU A C 1
ATOM 742 O O . GLU A 1 106 ? 28.32696 -32.11775 21.04909 1.000 80.31434 399 GLU A O 1
ATOM 745 N N . PRO A 1 107 ? 27.27861 -30.20126 21.58547 1.000 75.07244 400 PRO A N 1
ATOM 746 C CA . PRO A 1 107 ? 26.13734 -29.37662 21.99712 1.000 67.94182 400 PRO A CA 1
ATOM 747 C C . PRO A 1 107 ? 25.31439 -28.84987 20.82799 1.000 66.59065 400 PRO A C 1
ATOM 748 O O . PRO A 1 107 ? 24.25097 -28.27336 21.04478 1.000 56.81256 400 PRO A O 1
ATOM 752 N N . TYR A 1 108 ? 25.80388 -29.04982 19.60270 1.000 68.17523 401 TYR A N 1
ATOM 753 C CA . TYR A 1 108 ? 25.14910 -28.46712 18.43756 1.000 70.22922 401 TYR A CA 1
ATOM 754 C C . TYR A 1 108 ? 23.82156 -29.13898 18.11199 1.000 72.15962 401 TYR A C 1
ATOM 755 O O . TYR A 1 108 ? 23.02688 -28.57262 17.35382 1.000 75.97268 401 TYR A O 1
ATOM 764 N N . TYR A 1 109 ? 23.56046 -30.32198 18.66371 1.000 69.24364 402 TYR A N 1
ATOM 765 C CA . TYR A 1 109 ? 22.30488 -31.02458 18.44613 1.000 63.97883 402 TYR A CA 1
ATOM 766 C C . TYR A 1 109 ? 21.73993 -31.49067 19.77867 1.000 67.03710 402 TYR A C 1
ATOM 767 O O . TYR A 1 109 ? 22.48853 -31.88174 20.67955 1.000 68.85526 402 TYR A O 1
ATOM 776 N N . LYS A 1 110 ? 20.41462 -31.44249 19.89619 1.000 65.68441 403 LYS A N 1
ATOM 777 C CA . LYS A 1 110 ? 19.71416 -31.84695 21.10451 1.000 63.00110 403 LYS A CA 1
ATOM 778 C C . LYS A 1 110 ? 18.55443 -32.75958 20.73713 1.000 67.73376 403 LYS A C 1
ATOM 779 O O . LYS A 1 110 ? 17.94614 -32.62046 19.67271 1.000 70.87603 403 LYS A O 1
ATOM 781 N N . MET A 1 111 ? 18.25082 -33.69419 21.63239 1.000 69.25535 404 MET A N 1
ATOM 782 C CA . MET A 1 111 ? 17.18620 -34.65648 21.38900 1.000 69.62756 404 MET A CA 1
ATOM 783 C C . MET A 1 111 ? 15.83544 -34.05369 21.74621 1.000 67.85478 404 MET A C 1
ATOM 784 O O . MET A 1 111 ? 15.68203 -33.43526 22.80440 1.000 68.28386 404 MET A O 1
ATOM 789 N N . LEU A 1 112 ? 14.85927 -34.22668 20.85546 1.000 69.41283 405 LEU A N 1
ATOM 790 C CA . LEU A 1 112 ? 13.48577 -33.85126 21.16205 1.000 74.64378 405 LEU A CA 1
ATOM 791 C C . LEU A 1 112 ? 13.01296 -34.65590 22.36408 1.000 83.22907 405 LEU A C 1
ATOM 792 O O . LEU A 1 112 ? 12.87101 -35.88017 22.27921 1.000 84.94310 405 LEU A O 1
ATOM 794 N N . ASN A 1 113 ? 12.77585 -33.98294 23.48933 1.000 86.87278 406 ASN A N 1
ATOM 795 C CA . ASN A 1 113 ? 12.51524 -34.68092 24.74248 1.000 93.37953 406 ASN A CA 1
ATOM 796 C C . ASN A 1 113 ? 11.16470 -35.38649 24.72801 1.000 100.52445 406 ASN A C 1
ATOM 797 O O . ASN A 1 113 ? 10.27496 -35.06002 25.52014 1.000 106.78747 406 ASN A O 1
ATOM 802 N N . ASN A 1 114 ? 11.00467 -36.35392 23.82743 1.000 101.70567 407 ASN A N 1
ATOM 803 C CA . ASN A 1 114 ? 9.84188 -37.23013 23.82329 1.000 101.39396 407 ASN A CA 1
ATOM 804 C C . ASN A 1 114 ? 10.13778 -38.59480 24.42283 1.000 104.03100 407 ASN A C 1
ATOM 805 O O . ASN A 1 114 ? 9.24114 -39.21320 25.00551 1.000 104.94204 407 ASN A O 1
ATOM 807 N N . ASN A 1 115 ? 11.37170 -39.06828 24.29608 1.000 102.06928 408 ASN A N 1
ATOM 808 C CA . ASN A 1 115 ? 11.83272 -40.31575 24.88541 1.000 97.30552 408 ASN A CA 1
ATOM 809 C C . ASN A 1 115 ? 13.00341 -40.03059 25.82118 1.000 93.29816 408 ASN A C 1
ATOM 810 O O . ASN A 1 115 ? 13.44909 -38.88965 25.97118 1.000 92.88585 408 ASN A O 1
ATOM 812 N N . THR A 1 116 ? 13.50170 -41.08930 26.45383 1.000 87.57447 409 THR A N 1
ATOM 813 C CA . THR A 1 116 ? 14.64918 -41.00058 27.34434 1.000 76.72566 409 THR A CA 1
ATOM 814 C C . THR A 1 116 ? 15.93436 -41.49526 26.69597 1.000 67.94792 409 THR A C 1
ATOM 815 O O . THR A 1 116 ? 16.99481 -41.43277 27.32575 1.000 61.52892 409 THR A O 1
ATOM 819 N N . GLY A 1 117 ? 15.86600 -41.98301 25.45689 1.000 68.16690 410 GLY A N 1
ATOM 820 C CA . GLY A 1 117 ? 17.02134 -42.48930 24.75472 1.000 56.77334 410 GLY A CA 1
ATOM 821 C C . GLY A 1 117 ? 17.28081 -43.97142 24.92826 1.000 59.66233 410 GLY A C 1
ATOM 822 O O . GLY A 1 117 ? 17.93770 -44.57436 24.07239 1.000 57.39867 410 GLY A O 1
ATOM 823 N N . ILE A 1 118 ? 16.78359 -44.57628 26.00202 1.000 57.66814 411 ILE A N 1
ATOM 824 C CA . ILE A 1 118 ? 17.03894 -45.98648 26.27338 1.000 61.08180 411 ILE A CA 1
ATOM 825 C C . ILE A 1 118 ? 16.18120 -46.84168 25.35044 1.000 57.83202 411 ILE A C 1
ATOM 826 O O . ILE A 1 118 ? 14.97346 -46.61396 25.21328 1.000 58.46527 411 ILE A O 1
ATOM 831 N N . TYR A 1 119 ? 16.80589 -47.83007 24.71449 1.000 59.77538 412 TYR A N 1
ATOM 832 C CA . TYR A 1 119 ? 16.11490 -48.78311 23.85743 1.000 58.82125 412 TYR A CA 1
ATOM 833 C C . TYR A 1 119 ? 16.48337 -50.19231 24.29226 1.000 59.18761 412 TYR A C 1
ATOM 834 O O . TYR A 1 119 ? 17.66819 -50.53260 24.36448 1.000 59.23407 412 TYR A O 1
ATOM 843 N N . THR A 1 120 ? 15.47111 -51.00314 24.58378 1.000 59.51021 413 THR A N 1
ATOM 844 C CA . THR A 1 120 ? 15.65721 -52.37550 25.02962 1.000 67.02138 413 THR A CA 1
ATOM 845 C C . THR A 1 120 ? 15.28770 -53.33426 23.90597 1.000 63.20023 413 THR A C 1
ATOM 846 O O . THR A 1 120 ? 14.30784 -53.11508 23.18668 1.000 60.88691 413 THR A O 1
ATOM 850 N N . CYS A 1 121 ? 16.08259 -54.39036 23.75254 1.000 61.08159 414 CYS A N 1
ATOM 851 C CA . CYS A 1 121 ? 15.82422 -55.40171 22.73315 1.000 69.17434 414 CYS A CA 1
ATOM 852 C C . CYS A 1 121 ? 14.63741 -56.25713 23.16090 1.000 66.04411 414 CYS A C 1
ATOM 853 O O . CYS A 1 121 ? 14.71514 -56.99131 24.15136 1.000 62.36928 414 CYS A O 1
ATOM 856 N N . SER A 1 122 ? 13.53819 -56.16609 22.41591 1.000 66.72082 415 SER A N 1
ATOM 857 C CA . SER A 1 122 ? 12.31907 -56.86565 22.78699 1.000 69.71005 415 SER A CA 1
ATOM 858 C C . SER A 1 122 ? 12.43899 -58.35696 22.48551 1.000 68.33311 415 SER A C 1
ATOM 859 O O . SER A 1 122 ? 13.41647 -58.83027 21.89947 1.000 68.43765 415 SER A O 1
ATOM 862 N N . ALA A 1 123 ? 11.41135 -59.10272 22.89739 1.000 72.26148 416 ALA A N 1
ATOM 863 C CA . ALA A 1 123 ? 11.36548 -60.52691 22.59060 1.000 65.38384 416 ALA A CA 1
ATOM 864 C C . ALA A 1 123 ? 11.19137 -60.77159 21.09895 1.000 71.69271 416 ALA A C 1
ATOM 865 O O . ALA A 1 123 ? 11.62596 -61.80915 20.58794 1.000 73.28368 416 ALA A O 1
ATOM 867 N N . GLN A 1 124 ? 10.56908 -59.83539 20.38770 1.000 77.39146 417 GLN A N 1
ATOM 868 C CA . GLN A 1 124 ? 10.38941 -59.94615 18.94676 1.000 81.62659 417 GLN A CA 1
ATOM 869 C C . GLN A 1 124 ? 11.60588 -59.46989 18.15959 1.000 80.76852 417 GLN A C 1
ATOM 870 O O . GLN A 1 124 ? 11.50849 -59.30124 16.93916 1.000 81.87268 417 GLN A O 1
ATOM 873 N N . GLY A 1 125 ? 12.73819 -59.24867 18.82257 1.000 81.15095 418 GLY A N 1
ATOM 874 C CA . GLY A 1 125 ? 13.94572 -58.84757 18.12614 1.000 81.72475 418 GLY A CA 1
ATOM 875 C C . GLY A 1 125 ? 13.93409 -57.43032 17.60045 1.000 78.45256 418 GLY A C 1
ATOM 876 O O . GLY A 1 125 ? 14.53390 -57.16106 16.55532 1.000 64.96077 418 GLY A O 1
ATOM 877 N N . VAL A 1 126 ? 13.27792 -56.50985 18.30413 1.000 71.07931 419 VAL A N 1
ATOM 878 C CA . VAL A 1 126 ? 13.17855 -55.11484 17.89119 1.000 68.98045 419 VAL A CA 1
ATOM 879 C C . VAL A 1 126 ? 13.61097 -54.23331 19.05411 1.000 72.77101 419 VAL A C 1
ATOM 880 O O . VAL A 1 126 ? 13.18250 -54.44879 20.19333 1.000 75.28825 419 VAL A O 1
ATOM 884 N N . TRP A 1 127 ? 14.46050 -53.24756 18.76945 1.000 70.29679 420 TRP A N 1
ATOM 885 C CA . TRP A 1 127 ? 14.83640 -52.26407 19.77784 1.000 73.51542 420 TRP A CA 1
ATOM 886 C C . TRP A 1 127 ? 13.63573 -51.38420 20.10248 1.000 74.15636 420 TRP A C 1
ATOM 887 O O . TRP A 1 127 ? 13.12837 -50.66695 19.23353 1.000 61.31020 420 TRP A O 1
ATOM 898 N N . MET A 1 128 ? 13.18440 -51.43493 21.35216 1.000 72.86786 421 MET A N 1
ATOM 899 C CA . MET A 1 128 ? 11.96500 -50.76292 21.77570 1.000 69.49577 421 MET A CA 1
ATOM 900 C C . MET A 1 128 ? 12.28435 -49.70923 22.82445 1.000 65.93138 421 MET A C 1
ATOM 901 O O . MET A 1 128 ? 12.99934 -49.98520 23.79369 1.000 65.06902 421 MET A O 1
ATOM 906 N N . ASN A 1 129 ? 11.75769 -48.50713 22.62126 1.000 59.74460 422 ASN A N 1
ATOM 907 C CA . ASN A 1 129 ? 11.72005 -47.47652 23.64634 1.000 59.11664 422 ASN A CA 1
ATOM 908 C C . ASN A 1 129 ? 10.33203 -47.46728 24.26986 1.000 64.83552 422 ASN A C 1
ATOM 909 O O . ASN A 1 129 ? 9.33340 -47.68009 23.57694 1.000 65.67390 422 ASN A O 1
ATOM 914 N N . LYS A 1 130 ? 10.26872 -47.22776 25.58233 1.000 64.01307 423 LYS A N 1
ATOM 915 C CA . LYS A 1 130 ? 8.98051 -47.28817 26.26575 1.000 62.79893 423 LYS A CA 1
ATOM 916 C C . LYS A 1 130 ? 7.99549 -46.25183 25.74145 1.000 68.88263 423 LYS A C 1
ATOM 917 O O . LYS A 1 130 ? 6.78448 -46.44355 25.87780 1.000 77.80989 423 LYS A O 1
ATOM 923 N N . VAL A 1 131 ? 8.47670 -45.17249 25.13303 1.000 64.15170 424 VAL A N 1
ATOM 924 C CA . VAL A 1 131 ? 7.58628 -44.15227 24.59476 1.000 66.65322 424 VAL A CA 1
ATOM 925 C C . VAL A 1 131 ? 7.56604 -44.23793 23.07554 1.000 68.49746 424 VAL A C 1
ATOM 926 O O . VAL A 1 131 ? 6.50072 -44.37949 22.46489 1.000 71.38736 424 VAL A O 1
ATOM 930 N N . LEU A 1 132 ? 8.74283 -44.15311 22.45693 1.000 66.63715 425 LEU A N 1
ATOM 931 C CA . LEU A 1 132 ? 8.82599 -44.12553 21.00325 1.000 59.71451 425 LEU A CA 1
ATO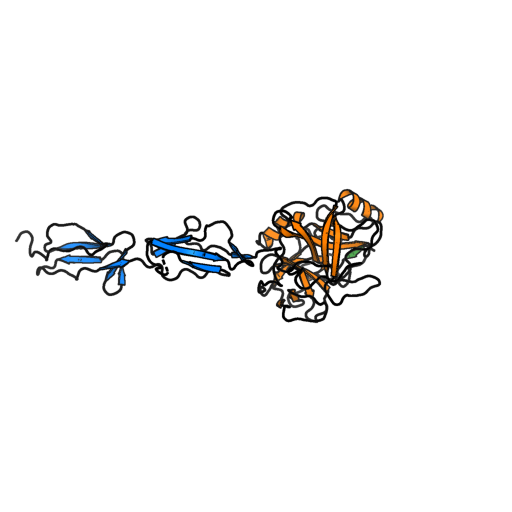M 932 C C . LEU A 1 132 ? 8.63112 -45.49546 20.36570 1.000 63.10125 425 LEU A C 1
ATOM 933 O O . LEU A 1 132 ? 8.37432 -45.56757 19.15864 1.000 62.38693 425 LEU A O 1
ATOM 936 N N . GLY A 1 133 ? 8.74244 -46.57320 21.13480 1.000 62.94682 426 GLY A N 1
ATOM 937 C CA . GLY A 1 133 ? 8.57153 -47.89673 20.55381 1.000 61.09573 426 GLY A CA 1
ATOM 938 C C . GLY A 1 133 ? 9.72339 -48.22773 19.62665 1.000 71.31287 426 GLY A C 1
ATOM 939 O O . GLY A 1 133 ? 10.89816 -48.06322 19.97509 1.000 60.63660 426 GLY A O 1
ATOM 940 N N . ARG A 1 134 ? 9.38898 -48.70175 18.42592 1.000 70.83621 427 ARG A N 1
ATOM 941 C CA . ARG A 1 134 ? 10.39636 -49.00192 17.41766 1.000 72.81432 427 ARG A CA 1
ATOM 942 C C . ARG A 1 134 ? 10.88255 -47.76087 16.68287 1.000 71.83825 427 ARG A C 1
ATOM 943 O O . ARG A 1 134 ? 11.89842 -47.83449 15.98398 1.000 71.99079 427 ARG A O 1
ATOM 949 N N . SER A 1 135 ? 10.19008 -46.63353 16.81928 1.000 69.77488 428 SER A N 1
ATOM 950 C CA . SER A 1 135 ? 10.62241 -45.40883 16.16287 1.000 70.42973 428 SER A CA 1
ATOM 951 C C . SER A 1 135 ? 11.86160 -44.84768 16.84736 1.000 64.51319 428 SER A C 1
ATOM 952 O O . SER A 1 135 ? 12.00554 -44.92602 18.07048 1.000 63.26971 428 SER A O 1
ATOM 955 N N . LEU A 1 136 ? 12.76015 -44.28232 16.04785 1.000 64.14352 429 LEU A N 1
ATOM 956 C CA . LEU A 1 136 ? 13.97885 -43.68643 16.56624 1.000 65.37225 429 LEU A CA 1
ATOM 957 C C . LEU A 1 136 ? 13.71802 -42.26058 17.04113 1.000 62.56340 429 LEU A C 1
ATOM 958 O O . LEU A 1 136 ? 12.78035 -41.60366 16.58154 1.000 63.09295 429 LEU A O 1
ATOM 963 N N . PRO A 1 137 ? 14.52892 -41.75807 17.96989 1.000 63.99459 430 PRO A N 1
ATOM 964 C CA . PRO A 1 137 ? 14.40924 -40.35216 18.36842 1.000 64.57496 430 PRO A CA 1
ATOM 965 C C . PRO A 1 137 ? 14.93664 -39.43380 17.27624 1.000 63.23048 430 PRO A C 1
ATOM 966 O O . PRO A 1 137 ? 15.51445 -39.86497 16.27713 1.000 60.88752 430 PRO A O 1
ATOM 970 N N . THR A 1 138 ? 14.72771 -38.13743 17.48151 1.000 67.61914 431 THR A N 1
ATOM 971 C CA . THR A 1 138 ? 15.10320 -37.11943 16.51039 1.000 72.10991 431 THR A CA 1
ATOM 972 C C . THR A 1 138 ? 16.03974 -36.11217 17.16094 1.000 69.69279 431 THR A C 1
ATOM 973 O O . THR A 1 138 ? 15.76979 -35.63035 18.26624 1.000 69.68799 431 THR A O 1
ATOM 977 N N . CYS A 1 139 ? 17.13603 -35.79909 16.47503 1.000 65.42028 432 CYS A N 1
ATOM 978 C CA . CYS A 1 139 ? 18.10729 -34.82023 16.94538 1.000 67.49862 432 CYS A CA 1
ATOM 979 C C . CYS A 1 139 ? 17.85209 -33.49193 16.24640 1.000 71.22288 432 CYS A C 1
ATOM 980 O O . CYS A 1 139 ? 17.94546 -33.40446 15.01717 1.000 77.01479 432 CYS A O 1
ATOM 983 N N . LEU A 1 140 ? 17.53189 -32.46490 17.03033 1.000 69.15808 433 LEU A N 1
ATOM 984 C CA . LEU A 1 140 ? 17.25974 -31.13440 16.51814 1.000 67.16427 433 LEU A CA 1
ATOM 985 C C . LEU A 1 140 ? 18.42973 -30.19827 16.80692 1.000 66.82937 433 LEU A C 1
ATOM 986 O O . LEU A 1 140 ? 19.11841 -30.35003 17.82105 1.000 66.54049 433 LEU A O 1
ATOM 988 N N . PRO A 1 141 ? 18.68649 -29.22855 15.92989 1.000 65.67321 434 PRO A N 1
ATOM 989 C CA . PRO A 1 141 ? 19.79091 -28.29279 16.17212 1.000 63.85597 434 PRO A CA 1
ATOM 990 C C . PRO A 1 141 ? 19.54143 -27.43567 17.40293 1.000 67.64554 434 PRO A C 1
ATOM 991 O O . PRO A 1 141 ? 18.41495 -27.01157 17.67062 1.000 68.09952 434 PRO A O 1
ATOM 995 N N . VAL A 1 142 ? 20.60917 -27.18326 18.15204 1.000 65.99178 435 VAL A N 1
ATOM 996 C CA . VAL A 1 142 ? 20.57199 -26.25718 19.27704 1.000 62.73435 435 VAL A CA 1
ATOM 997 C C . VAL A 1 142 ? 20.86504 -24.85909 18.75641 1.000 66.25449 435 VAL A C 1
ATOM 998 O O . VAL A 1 142 ? 21.70397 -24.67584 17.86652 1.000 74.46495 435 VAL A O 1
ATOM 1000 N N . CYS A 1 143 ? 20.17678 -23.86659 19.31054 1.000 63.79708 436 CYS A N 1
ATOM 1001 C CA . CYS A 1 143 ? 20.24507 -22.50282 18.81449 1.000 65.43498 436 CYS A CA 1
ATOM 1002 C C . CYS A 1 143 ? 20.70410 -21.54931 19.91152 1.000 66.94046 436 CYS A C 1
ATOM 1003 O O . CYS A 1 143 ? 20.57905 -21.83256 21.10616 1.000 67.48029 436 CYS A O 1
ATOM 1006 N N . GLY A 1 144 ? 21.25141 -20.41147 19.48096 1.000 61.60596 437 GLY A N 1
ATOM 1007 C CA . GLY A 1 144 ? 21.49914 -19.27314 20.34784 1.000 57.79640 437 GLY A CA 1
ATOM 1008 C C . GLY A 1 144 ? 22.54483 -19.46580 21.41897 1.000 57.65807 437 GLY A C 1
ATOM 1009 O O . GLY A 1 144 ? 22.59057 -18.67611 22.36804 1.000 67.15899 437 GLY A O 1
ATOM 1010 N N . LEU A 1 145 ? 23.38617 -20.49227 21.30593 1.000 57.58678 438 LEU A N 1
ATOM 1011 C CA . LEU A 1 145 ? 24.44611 -20.75020 22.27621 1.000 57.54945 438 LEU A CA 1
ATOM 1012 C C . LEU A 1 145 ? 25.80061 -20.58120 21.60183 1.000 57.98788 438 LEU A C 1
ATOM 1013 O O . LEU A 1 145 ? 26.42475 -21.57002 21.18750 1.000 58.02224 438 LEU A O 1
ATOM 1016 N N . PRO A 1 146 ? 26.31198 -19.36146 21.48583 1.000 64.24281 439 PRO A N 1
ATOM 1017 C CA . PRO A 1 146 ? 27.61313 -19.16890 20.84504 1.000 58.89054 439 PRO A CA 1
ATOM 1018 C C . PRO A 1 146 ? 28.75623 -19.56820 21.76390 1.000 59.44710 439 PRO A C 1
ATOM 1019 O O . PRO A 1 146 ? 28.68769 -19.43126 22.98754 1.000 61.17654 439 PRO A O 1
ATOM 1023 N N . LYS A 1 147 ? 29.82020 -20.07623 21.14814 1.000 59.35691 440 LYS A N 1
ATOM 1024 C CA . LYS A 1 147 ? 30.97490 -20.57855 21.87841 1.000 59.58429 440 LYS A CA 1
ATOM 1025 C C . LYS A 1 147 ? 32.04098 -19.51422 22.09532 1.000 64.07072 440 LYS A C 1
ATOM 1026 O O . LYS A 1 147 ? 33.16194 -19.84779 22.49291 1.000 66.94739 440 LYS A O 1
ATOM 1032 N N . PHE A 1 148 ? 31.72111 -18.24775 21.84229 1.000 66.95619 441 PHE A N 1
ATOM 1033 C CA . PHE A 1 148 ? 32.67960 -17.16211 21.98700 1.000 66.09368 441 PHE A CA 1
ATOM 1034 C C . PHE A 1 148 ? 32.01015 -15.99403 22.69174 1.000 72.73850 441 PHE A C 1
ATOM 1035 O O . PHE A 1 148 ? 30.92730 -15.55921 22.28810 1.000 69.32590 441 PHE A O 1
ATOM 1043 N N . SER A 1 149 ? 32.65683 -15.49330 23.74095 1.000 80.15087 442 SER A N 1
ATOM 1044 C CA . SER A 1 149 ? 32.12610 -14.38149 24.51025 1.000 79.98833 442 SER A CA 1
ATOM 1045 C C . SER A 1 149 ? 32.49737 -13.05206 23.85686 1.000 76.86914 442 SER A C 1
ATOM 1046 O O . SER A 1 149 ? 33.29565 -12.98624 22.91815 1.000 72.90753 442 SER A O 1
ATOM 1048 N N . ARG A 1 150 ? 31.90032 -11.98028 24.36881 1.000 80.56357 443 ARG A N 1
ATOM 1049 C CA . ARG A 1 150 ? 32.15678 -10.63170 23.88630 1.000 82.78284 443 ARG A CA 1
ATOM 1050 C C . ARG A 1 150 ? 33.12945 -9.92275 24.81801 1.000 84.00134 443 ARG A C 1
ATOM 1051 O O . ARG A 1 150 ? 33.08181 -10.10386 26.03830 1.000 84.50740 443 ARG A O 1
ATOM 1059 N N . LYS A 1 151 ? 34.00942 -9.11775 24.23619 1.000 79.84681 444 LYS A N 1
ATOM 1060 C CA . LYS A 1 151 ? 34.98982 -8.34239 24.98220 1.000 85.19205 444 LYS A CA 1
ATOM 1061 C C . LYS A 1 151 ? 34.79880 -6.85584 24.67778 1.000 85.59416 444 LYS A C 1
ATOM 1062 O O . LYS A 1 151 ? 33.84183 -6.45161 24.01072 1.000 86.03623 444 LYS A O 1
ATOM 1064 N N . LEU A 1 152 ? 35.72084 -6.04058 25.17736 1.000 83.58770 445 LEU A N 1
ATOM 1065 C CA . LEU A 1 152 ? 35.67799 -4.60265 24.94420 1.000 76.79996 445 LEU A CA 1
ATOM 1066 C C . LEU A 1 152 ? 37.08323 -4.06038 24.71848 1.000 79.15757 445 LEU A C 1
ATOM 1067 O O . LEU A 1 152 ? 38.06844 -4.76940 24.92323 1.000 81.19585 445 LEU A O 1
ATOM 1069 N N . ILE B 2 1 ? 24.78604 -0.45976 8.74555 1.000 86.16510 449 ILE B N 1
ATOM 1070 C CA . ILE B 2 1 ? 24.83809 -0.27227 10.18960 1.000 80.37979 449 ILE B CA 1
ATOM 1071 C C . ILE B 2 1 ? 25.44985 1.08229 10.52431 1.000 81.22494 449 ILE B C 1
ATOM 1072 O O . ILE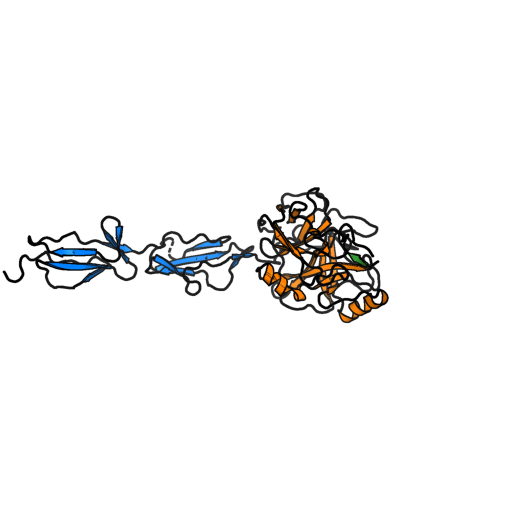 B 2 1 ? 26.64157 1.30650 10.31499 1.000 81.91468 449 ILE B O 1
ATOM 1077 N N . PHE B 2 2 ? 24.62346 1.98342 11.04702 1.000 82.25417 450 PHE B N 1
ATOM 1078 C CA . PHE B 2 2 ? 25.05355 3.33395 11.38064 1.000 76.14216 450 PHE B CA 1
ATOM 1079 C C . PHE B 2 2 ? 25.55694 3.38597 12.81660 1.000 75.97145 450 PHE B C 1
ATOM 1080 O O . PHE B 2 2 ? 24.85948 2.95454 13.74004 1.000 74.36828 450 PHE B O 1
ATOM 1088 N N . ASN B 2 3 ? 26.76758 3.91687 12.99576 1.000 78.09881 451 ASN B N 1
ATOM 1089 C CA . ASN B 2 3 ? 27.36421 4.12750 14.31513 1.000 80.82178 451 ASN B CA 1
ATOM 1090 C C . ASN B 2 3 ? 27.42405 2.82237 15.11222 1.000 76.70821 451 ASN B C 1
ATOM 1091 O O . ASN B 2 3 ? 26.81918 2.67893 16.17555 1.000 76.36517 451 ASN B O 1
ATOM 1096 N N . GLY B 2 4 ? 28.17848 1.86223 14.57134 1.000 74.83585 452 GLY B N 1
ATOM 1097 C CA . GLY B 2 4 ? 28.35886 0.58265 15.21683 1.000 71.58796 452 GLY B CA 1
ATOM 1098 C C . GLY B 2 4 ? 29.83104 0.25063 15.38316 1.000 85.57947 452 GLY B C 1
ATOM 1099 O O . GLY B 2 4 ? 30.71317 0.96576 14.90189 1.000 93.36834 452 GLY B O 1
ATOM 1100 N N . ARG B 2 5 ? 30.07782 -0.85540 16.08184 1.000 79.44816 453 ARG B N 1
ATOM 1101 C CA . ARG B 2 5 ? 31.42691 -1.34921 16.28639 1.000 82.48210 453 ARG B CA 1
ATOM 1102 C C . ARG B 2 5 ? 31.58426 -2.71874 15.63633 1.000 76.16708 453 ARG B C 1
ATOM 1103 O O . ARG B 2 5 ? 30.60678 -3.46200 15.50576 1.000 73.41947 453 ARG B O 1
ATOM 1111 N N . PRO B 2 6 ? 32.79489 -3.07461 15.20410 1.000 76.73242 454 PRO B N 1
ATOM 1112 C CA . PRO B 2 6 ? 32.98639 -4.37259 14.54176 1.000 77.69734 454 PRO B CA 1
ATOM 1113 C C . PRO B 2 6 ? 32.74197 -5.52438 15.50531 1.000 80.27287 454 PRO B C 1
ATOM 1114 O O . PRO B 2 6 ? 33.31100 -5.57213 16.59804 1.000 89.23265 454 PRO B O 1
ATOM 1118 N N . ALA B 2 7 ? 31.88220 -6.45049 15.09290 1.000 73.74582 455 ALA B N 1
ATOM 1119 C CA . ALA B 2 7 ? 31.61854 -7.63012 15.90008 1.000 68.32349 455 ALA B CA 1
ATOM 1120 C C . ALA B 2 7 ? 32.84263 -8.53677 15.92900 1.000 67.83402 455 ALA B C 1
ATOM 1121 O O . ALA B 2 7 ? 33.60380 -8.62525 14.96181 1.000 68.67784 455 ALA B O 1
ATOM 1123 N N . GLN B 2 8 ? 33.03197 -9.20835 17.05895 1.000 65.81118 456 GLN B N 1
ATOM 1124 C CA . GLN B 2 8 ? 34.15508 -10.11730 17.21180 1.000 67.89027 456 GLN B CA 1
ATOM 1125 C C . GLN B 2 8 ? 33.85782 -11.44557 16.52826 1.000 66.12317 456 GLN B C 1
ATOM 1126 O O . GLN B 2 8 ? 32.70643 -11.88290 16.44432 1.000 70.23051 456 GLN B O 1
ATOM 1132 N N . LYS B 2 9 ? 34.91513 -12.08352 16.03299 1.000 63.93637 457 LYS B N 1
ATOM 1133 C CA . LYS B 2 9 ? 34.76544 -13.30882 15.25857 1.000 63.52179 457 LYS B CA 1
ATOM 1134 C C . LYS B 2 9 ? 34.17613 -14.41968 16.11867 1.000 61.68382 457 LYS B C 1
ATOM 1135 O O . LYS B 2 9 ? 34.71848 -14.75480 17.17644 1.000 62.49864 457 LYS B O 1
ATOM 1141 N N . GLY B 2 10 ? 33.05856 -14.98425 15.66546 1.000 59.99895 458 GLY B N 1
ATOM 1142 C CA . GLY B 2 10 ? 32.42800 -16.09439 16.34614 1.000 58.83944 458 GLY B CA 1
ATOM 1143 C C . GLY B 2 10 ? 31.33589 -15.72637 17.32578 1.000 58.24019 458 GLY B C 1
ATOM 1144 O O . GLY B 2 10 ? 30.79217 -16.62286 17.98308 1.000 55.64918 458 GLY B O 1
ATOM 1145 N N . THR B 2 11 ? 30.99658 -14.44471 17.45087 1.000 61.47277 459 THR B N 1
ATOM 1146 C CA . THR B 2 11 ? 29.94129 -14.01719 18.35853 1.000 60.11961 459 THR B CA 1
ATOM 1147 C C . THR B 2 11 ? 28.57209 -13.96454 17.69602 1.000 59.34644 459 THR B C 1
ATOM 1148 O O . THR B 2 11 ? 27.56869 -13.79782 18.39764 1.000 61.02830 459 THR B O 1
ATOM 1152 N N . THR B 2 12 ? 28.50652 -14.09796 16.37284 1.000 58.90784 460 THR B N 1
ATOM 1153 C CA . THR B 2 12 ? 27.24243 -14.09260 15.63423 1.000 58.19602 460 THR B CA 1
ATOM 1154 C C . THR B 2 12 ? 27.27074 -15.22535 14.61671 1.000 59.20640 460 THR B C 1
ATOM 1155 O O . THR B 2 12 ? 27.38598 -14.99839 13.40689 1.000 56.87028 460 THR B O 1
ATOM 1159 N N . PRO B 2 13 ? 27.16958 -16.47407 15.07966 1.000 58.19262 461 PRO B N 1
ATOM 1160 C CA . PRO B 2 13 ? 27.26885 -17.61890 14.16564 1.000 56.69514 461 PRO B CA 1
ATOM 1161 C C . PRO B 2 13 ? 25.99410 -17.91898 13.39391 1.000 58.20230 461 PRO B C 1
ATOM 1162 O O . PRO B 2 13 ? 25.99911 -18.82951 12.55754 1.000 52.18815 461 PRO B O 1
ATOM 1166 N N . TRP B 2 14 ? 24.91075 -17.18721 13.64642 1.000 56.18041 462 TRP B N 1
ATOM 1167 C CA . TRP B 2 14 ? 23.64316 -17.40431 12.96499 1.000 54.26301 462 TRP B CA 1
ATOM 1168 C C . TRP B 2 14 ? 23.42621 -16.46870 11.78536 1.000 53.88881 462 TRP B C 1
ATOM 1169 O O . TRP B 2 14 ? 22.53261 -16.72473 10.97090 1.000 51.81379 462 TRP B O 1
ATOM 1180 N N . ILE B 2 15 ? 24.21310 -15.39826 11.67236 1.000 53.84892 463 ILE B N 1
ATOM 1181 C CA . ILE B 2 15 ? 24.00799 -14.43505 10.59987 1.000 58.00563 463 ILE B CA 1
ATOM 1182 C C . ILE B 2 15 ? 24.35085 -15.07996 9.26336 1.000 59.90504 463 ILE B C 1
ATOM 1183 O O . ILE B 2 15 ? 25.27787 -15.89576 9.15975 1.000 64.55722 463 ILE B O 1
ATOM 1187 N N . ALA B 2 16 ? 23.57850 -14.73784 8.23615 1.000 59.27920 464 ALA B N 1
ATOM 1188 C CA . ALA B 2 16 ? 23.79079 -15.23775 6.88840 1.000 57.08826 464 ALA B CA 1
ATOM 1189 C C . ALA B 2 16 ? 23.88085 -14.06334 5.92812 1.000 61.87012 464 ALA B C 1
ATOM 1190 O O . ALA B 2 16 ? 23.24711 -13.02444 6.13209 1.000 61.80810 464 ALA B O 1
ATOM 1192 N N . MET B 2 17 ? 24.67816 -14.23275 4.87992 1.000 56.18954 465 MET B N 1
ATOM 1193 C CA . MET B 2 17 ? 24.82130 -13.22428 3.83757 1.000 60.50454 465 MET B CA 1
ATOM 1194 C C . MET B 2 17 ? 24.13349 -13.73198 2.57795 1.000 60.63017 465 MET B C 1
ATOM 1195 O O . MET B 2 17 ? 24.58640 -14.70409 1.96416 1.000 65.29734 465 MET B O 1
ATOM 1200 N N . LEU B 2 18 ? 23.03614 -13.08114 2.20373 1.000 63.69255 466 LEU B N 1
ATOM 1201 C CA . LEU B 2 18 ? 22.39026 -13.33631 0.92228 1.000 65.20534 466 LEU B CA 1
ATOM 1202 C C . LEU B 2 18 ? 23.11858 -12.51936 -0.13599 1.000 69.56016 466 LEU B C 1
ATOM 1203 O O . LEU B 2 18 ? 23.00022 -11.29062 -0.17154 1.000 77.39122 466 LEU B O 1
ATOM 1206 N N . SER B 2 19 ? 23.88666 -13.19352 -0.98593 1.000 74.74801 467 SER B N 1
ATOM 1207 C CA . SER B 2 19 ? 24.72272 -12.52999 -1.97259 1.000 78.55880 467 SER B CA 1
ATOM 1208 C C . SER B 2 19 ? 24.49829 -13.14826 -3.34453 1.000 81.45654 467 SER B C 1
ATOM 1209 O O . SER B 2 19 ? 24.07097 -14.29873 -3.47059 1.000 85.10815 467 SER B O 1
ATOM 1212 N N . HIS B 2 20 ? 24.79146 -12.36328 -4.37737 1.000 80.58084 468 HIS B N 1
ATOM 1213 C CA . HIS B 2 20 ? 24.75657 -12.88107 -5.73366 1.000 86.42324 468 HIS B CA 1
ATOM 1214 C C . HIS B 2 20 ? 25.85799 -13.91811 -5.92941 1.000 88.38487 468 HIS B C 1
ATOM 1215 O O . HIS B 2 20 ? 26.79567 -14.02916 -5.13386 1.000 89.30908 468 HIS B O 1
ATOM 1222 N N . LEU B 2 21 ? 25.73389 -14.68895 -7.01186 1.000 87.57067 469 LEU B N 1
ATOM 1223 C CA . LEU B 2 21 ? 26.82407 -15.57089 -7.40807 1.000 83.30830 469 LEU B CA 1
ATOM 1224 C C . LEU B 2 21 ? 28.07601 -14.78341 -7.76407 1.000 88.27623 469 LEU B C 1
ATOM 1225 O O . LEU B 2 21 ? 29.18248 -15.33008 -7.69458 1.000 92.73622 469 LEU B O 1
ATOM 1230 N N . ASN B 2 22 ? 27.91738 -13.51354 -8.14943 1.000 88.54748 470 ASN B N 1
ATOM 1231 C CA . ASN B 2 22 ? 29.06219 -12.62530 -8.32017 1.000 88.78203 470 ASN B CA 1
ATOM 1232 C C . ASN B 2 22 ? 29.87715 -12.53656 -7.03639 1.000 88.05550 470 ASN B C 1
ATOM 1233 O O . ASN B 2 22 ? 31.11307 -12.57046 -7.06912 1.000 86.88188 470 ASN B O 1
ATOM 1238 N N . GLY B 2 23 ? 29.20061 -12.44352 -5.89559 1.000 87.98706 471 GLY B N 1
ATOM 1239 C CA . GLY B 2 23 ? 29.83785 -12.25422 -4.60736 1.000 84.80319 471 GLY B CA 1
ATOM 1240 C C . GLY B 2 23 ? 29.46404 -10.95964 -3.91945 1.000 79.10152 471 GLY B C 1
ATOM 1241 O O . GLY B 2 23 ? 29.64824 -10.84319 -2.69926 1.000 74.87640 471 GLY B O 1
ATOM 1242 N N . GLN B 2 24 ? 28.94179 -9.98632 -4.65500 1.000 78.95019 472 GLN B N 1
ATOM 1243 C CA . GLN B 2 24 ? 28.52392 -8.72484 -4.06293 1.000 77.27646 472 GLN B CA 1
ATOM 1244 C C . GLN B 2 24 ? 27.35048 -8.95943 -3.11843 1.000 73.00501 472 GLN B C 1
ATOM 1245 O O . GLN B 2 24 ? 26.31329 -9.48447 -3.55077 1.000 71.40947 472 GLN B O 1
ATOM 1247 N N . PRO B 2 25 ? 27.46812 -8.60793 -1.84085 1.000 71.60062 473 PRO B N 1
ATOM 1248 C CA . PRO B 2 25 ? 26.34617 -8.80261 -0.91684 1.000 68.14474 473 PRO B CA 1
ATOM 1249 C C . PRO B 2 25 ? 25.21204 -7.83529 -1.21384 1.000 72.99236 473 PRO B C 1
ATOM 1250 O O . PRO B 2 25 ? 25.42890 -6.69873 -1.63992 1.000 72.80045 473 PRO B O 1
ATOM 1254 N N . PHE B 2 26 ? 23.98315 -8.29938 -0.98384 1.000 73.39408 474 PHE B N 1
ATOM 1255 C CA . PHE B 2 26 ? 22.82263 -7.42795 -1.15557 1.000 75.17647 474 PHE B CA 1
ATOM 1256 C C . PHE B 2 26 ? 21.80916 -7.49233 -0.02183 1.000 73.50095 474 PHE B C 1
ATOM 1257 O O . PHE B 2 26 ? 21.01813 -6.55281 0.11261 1.000 79.55805 474 PHE B O 1
ATOM 1265 N N . CYS B 2 27 ? 21.79077 -8.54217 0.79640 1.000 65.52636 475 CYS B N 1
ATOM 1266 C CA . CYS B 2 27 ? 20.90876 -8.60467 1.95319 1.000 66.13207 475 CYS B CA 1
ATOM 1267 C C . CYS B 2 27 ? 21.54136 -9.49841 3.01049 1.000 66.38911 475 CYS B C 1
ATOM 1268 O O . CYS B 2 27 ? 22.58327 -10.12192 2.79042 1.000 71.44534 475 CYS B O 1
ATOM 1271 N N . GLY B 2 28 ? 20.88739 -9.55604 4.17391 1.000 59.28860 476 GLY B N 1
ATOM 1272 C CA . GLY B 2 28 ? 21.30663 -10.41156 5.25867 1.000 57.65822 476 GLY B CA 1
ATOM 1273 C C . GLY B 2 28 ? 20.21853 -11.41314 5.62003 1.000 67.27940 476 GLY B C 1
ATOM 1274 O O . GLY B 2 28 ? 19.08559 -11.35116 5.12686 1.000 63.02323 476 GLY B O 1
ATOM 1275 N N . GLY B 2 29 ? 20.58194 -12.34567 6.49471 1.000 69.31740 477 GLY B N 1
ATOM 1276 C CA . GLY B 2 29 ? 19.64844 -13.36648 6.92533 1.000 54.51860 477 GLY B CA 1
ATOM 1277 C C . GLY B 2 29 ? 20.07324 -13.94878 8.25414 1.000 62.09547 477 GLY B C 1
ATOM 1278 O O . GLY B 2 29 ? 21.07763 -13.54605 8.84495 1.000 61.64295 477 GLY B O 1
ATOM 1279 N N . SER B 2 30 ? 19.28514 -14.91520 8.71867 1.000 60.44244 478 SER B N 1
ATOM 1280 C CA . SER B 2 30 ? 19.53015 -15.57943 9.99045 1.000 56.32192 478 SER B CA 1
ATOM 1281 C C . SER B 2 30 ? 19.25627 -17.06427 9.82807 1.000 59.00156 478 SER B C 1
ATOM 1282 O O . SER B 2 30 ? 18.22345 -17.44937 9.27196 1.000 55.28115 478 SER B O 1
ATOM 1285 N N . LEU B 2 31 ? 20.17846 -17.89165 10.31000 1.000 62.76188 479 LEU B N 1
ATOM 1286 C CA . LEU B 2 31 ? 20.00055 -19.33273 10.21577 1.000 59.21448 479 LEU B CA 1
ATOM 1287 C C . LEU B 2 31 ? 18.94796 -19.79734 11.21306 1.000 56.96463 479 LEU B C 1
ATOM 1288 O O . LEU B 2 31 ? 19.03049 -19.49580 12.40728 1.000 52.19550 479 LEU B O 1
ATOM 1293 N N . LEU B 2 32 ? 17.94801 -20.51954 10.71681 1.000 54.47045 480 LEU B N 1
ATOM 1294 C CA . LEU B 2 32 ? 16.90681 -21.10903 11.54643 1.000 53.72016 480 LEU B CA 1
ATOM 1295 C C . LEU B 2 32 ? 16.86772 -22.60685 11.29324 1.000 54.26954 480 LEU B C 1
ATOM 1296 O O . LEU B 2 32 ? 16.83224 -23.04379 10.13812 1.000 54.60071 480 LEU B O 1
ATOM 1301 N N . GLY B 2 33 ? 16.87211 -23.38686 12.37055 1.000 54.76068 481 GLY B N 1
ATOM 1302 C CA . GLY B 2 33 ? 16.86547 -24.82951 12.21583 1.000 61.74423 481 GLY B CA 1
ATOM 1303 C C . GLY B 2 33 ? 18.16543 -25.31721 11.60851 1.000 63.08079 481 GLY B C 1
ATOM 1304 O O . GLY B 2 33 ? 19.26023 -24.88727 11.98835 1.000 67.54593 481 GLY B O 1
ATOM 1305 N N . SER B 2 34 ? 18.04831 -26.22343 10.63773 1.000 62.36870 482 SER B N 1
ATOM 1306 C CA . SER B 2 34 ? 19.21954 -26.80875 10.00547 1.000 63.09337 482 SER B CA 1
ATOM 1307 C C . SER B 2 34 ? 19.39871 -26.41518 8.54841 1.000 63.24128 482 SER B C 1
ATOM 1308 O O . SER B 2 34 ? 20.50154 -26.57560 8.01905 1.000 66.14244 482 SER B O 1
ATOM 1311 N N . SER B 2 35 ? 18.35359 -25.90302 7.88728 1.000 64.52849 483 SER B N 1
ATOM 1312 C CA . SER B 2 35 ? 18.45689 -25.60028 6.46377 1.000 70.89903 483 SER B CA 1
ATOM 1313 C C . SER B 2 35 ? 17.53293 -24.46318 6.04645 1.000 72.52806 483 SER B C 1
ATOM 1314 O O . SER B 2 35 ? 17.15424 -24.37591 4.87304 1.000 73.68382 483 SER B O 1
ATOM 1316 N N . TRP B 2 36 ? 17.16842 -23.58628 6.97544 1.000 71.38469 484 TRP B N 1
ATOM 1317 C CA . TRP B 2 36 ? 16.28910 -22.46694 6.68157 1.000 68.37642 484 TRP B CA 1
ATOM 1318 C C . TRP B 2 36 ? 16.98780 -21.15191 6.99683 1.000 61.76441 484 TRP B C 1
ATOM 1319 O O . TRP B 2 36 ? 17.79284 -21.06160 7.92817 1.000 63.18618 484 TRP B O 1
ATOM 1330 N N . ILE B 2 37 ? 16.67000 -20.13275 6.20384 1.000 58.04972 485 ILE B N 1
ATOM 1331 C CA . ILE B 2 37 ? 17.19402 -18.78398 6.37939 1.000 60.40232 485 ILE B CA 1
ATOM 1332 C C . ILE B 2 37 ? 16.00770 -17.83340 6.31787 1.000 59.16837 485 ILE B C 1
ATOM 1333 O O . ILE B 2 37 ? 15.36198 -17.71130 5.26940 1.000 62.60960 485 ILE B O 1
ATOM 1338 N N . VAL B 2 38 ? 15.70816 -17.17372 7.43422 1.000 57.13830 486 VAL B N 1
ATOM 1339 C CA . VAL B 2 38 ? 14.67418 -16.14581 7.46718 1.000 61.30852 486 VAL B CA 1
ATOM 1340 C C . VAL B 2 38 ? 15.30931 -14.81707 7.08304 1.000 63.29355 486 VAL B C 1
ATOM 1341 O O . VAL B 2 38 ? 16.47648 -14.55286 7.39894 1.000 68.26913 486 VAL B O 1
ATOM 1345 N N . THR B 2 39 ? 14.55015 -13.98335 6.38008 1.000 66.55593 487 THR B N 1
ATOM 1346 C CA . THR B 2 39 ? 15.07343 -12.72730 5.86023 1.000 67.45172 487 THR B CA 1
ATOM 1347 C C . THR B 2 39 ? 13.89867 -11.82791 5.49890 1.000 67.82312 487 THR B C 1
ATOM 1348 O O . THR B 2 39 ? 12.73478 -12.17113 5.72312 1.000 71.28385 487 THR B O 1
ATOM 1352 N N . ALA B 2 40 ? 14.21674 -10.66453 4.93933 1.000 64.42899 488 ALA B N 1
ATOM 1353 C CA . ALA B 2 40 ? 13.18537 -9.74565 4.48633 1.000 67.54743 488 ALA B CA 1
ATOM 1354 C C . ALA B 2 40 ? 12.53627 -10.26118 3.20780 1.000 74.35549 488 ALA B C 1
ATOM 1355 O O . ALA B 2 40 ? 13.17945 -10.89606 2.36747 1.000 77.90958 488 ALA B O 1
ATOM 1357 N N . ALA B 2 41 ? 11.23900 -9.98163 3.06787 1.000 76.55866 489 ALA B N 1
ATOM 1358 C CA . ALA B 2 41 ? 10.52095 -10.41906 1.87712 1.000 74.57835 489 ALA B CA 1
ATOM 1359 C C . ALA B 2 41 ? 10.94548 -9.63189 0.64460 1.000 76.30973 489 ALA B C 1
ATOM 1360 O O . ALA B 2 41 ? 10.97558 -10.18507 -0.46092 1.000 74.00224 489 ALA B O 1
ATOM 1362 N N . HIS B 2 42 ? 11.27880 -8.34891 0.80804 1.000 78.30314 490 HIS B N 1
ATOM 1363 C CA . HIS B 2 42 ? 11.67921 -7.53874 -0.33640 1.000 79.21647 490 HIS B CA 1
ATOM 1364 C C . HIS B 2 42 ? 13.08130 -7.86837 -0.83086 1.000 76.48967 490 HIS B C 1
ATOM 1365 O O . HIS B 2 42 ? 13.48280 -7.35783 -1.88232 1.000 80.30743 490 HIS B O 1
ATOM 1372 N N . CYS B 2 43 ? 13.83227 -8.69844 -0.10317 1.000 70.45185 491 CYS B N 1
ATOM 1373 C CA . CYS B 2 43 ? 15.13421 -9.14466 -0.58323 1.000 70.00952 491 CYS B CA 1
ATOM 1374 C C . CYS B 2 43 ? 15.01750 -10.19304 -1.67943 1.000 70.50431 491 CYS B C 1
ATOM 1375 O O . CYS B 2 43 ? 15.97051 -10.38257 -2.44229 1.000 71.79714 491 CYS B O 1
ATOM 1378 N N . LEU B 2 44 ? 13.87360 -10.86916 -1.78033 1.000 73.13514 492 LEU B N 1
ATOM 1379 C CA . LEU B 2 44 ? 13.73653 -12.06926 -2.59471 1.000 66.37911 492 LEU B CA 1
ATOM 1380 C C . LEU B 2 44 ? 12.84364 -11.85359 -3.81374 1.000 78.83272 492 LEU B C 1
ATOM 1381 O O . LEU B 2 44 ? 12.23805 -12.80181 -4.31823 1.000 80.18957 492 LEU B O 1
ATOM 1386 N N . HIS B 2 45 ? 12.75565 -10.61785 -4.30094 1.000 81.26247 493 HIS B N 1
ATOM 1387 C CA . HIS B 2 45 ? 12.01351 -10.34241 -5.52318 1.000 85.98214 493 HIS B CA 1
ATOM 1388 C C . HIS B 2 45 ? 12.48871 -9.01864 -6.10254 1.000 91.39128 493 HIS B C 1
ATOM 1389 O O . HIS B 2 45 ? 12.94877 -8.13478 -5.37386 1.000 91.74135 493 HIS B O 1
ATOM 1396 N N . GLN B 2 46 ? 12.37642 -8.89937 -7.42300 1.000 97.24124 494 GLN B N 1
ATOM 1397 C CA . GLN B 2 46 ? 12.76533 -7.68436 -8.11792 1.000 101.27087 494 GLN B CA 1
ATOM 1398 C C . GLN B 2 46 ? 11.65783 -6.63747 -8.02162 1.000 101.74457 494 GLN B C 1
ATOM 1399 O O . GLN B 2 46 ? 10.56073 -6.89324 -7.51789 1.000 101.68286 494 GLN B O 1
ATOM 1401 N N . SER B 2 47 ? 11.96044 -5.43985 -8.51512 1.000 102.67971 495 SER B N 1
ATOM 1402 C CA . SER B 2 47 ? 10.99013 -4.35495 -8.49195 1.000 103.93932 495 SER B CA 1
ATOM 1403 C C . SER B 2 47 ? 9.82037 -4.66549 -9.41749 1.000 104.07209 495 SER B C 1
ATOM 1404 O O . SER B 2 47 ? 9.99633 -5.22650 -10.50263 1.000 106.72314 495 SER B O 1
ATOM 1406 N N . LEU B 2 48 ? 8.61886 -4.30023 -8.97902 1.000 101.38276 496 LEU B N 1
ATOM 1407 C CA . LEU B 2 48 ? 7.42494 -4.55754 -9.77100 1.000 99.09258 496 LEU B CA 1
ATOM 1408 C C . LEU B 2 48 ? 7.40265 -3.66902 -11.00872 1.000 98.82472 496 LEU B C 1
ATOM 1409 O O . LEU B 2 48 ? 7.74186 -2.48380 -10.95034 1.000 98.64495 496 LEU B O 1
ATOM 1412 N N . ASP B 2 49 ? 7.00203 -4.25129 -12.13452 1.000 97.06601 497 ASP B N 1
ATOM 1413 C CA . ASP B 2 49 ? 6.96058 -3.52837 -13.40077 1.000 101.16711 497 ASP B CA 1
ATOM 1414 C C . ASP B 2 49 ? 5.89289 -2.43902 -13.38422 1.000 109.80598 497 ASP B C 1
ATOM 1415 O O . ASP B 2 49 ? 4.94126 -2.50059 -12.60657 1.000 102.95540 497 ASP B O 1
ATOM 1417 N N . ASP B 2 52 ? 2.35985 -3.98516 -14.98842 1.000 116.75447 500 ASP B N 1
ATOM 1418 C CA . ASP B 2 52 ? 1.69404 -4.76297 -13.95012 1.000 115.91268 500 ASP B CA 1
ATOM 1419 C C . ASP B 2 52 ? 2.36085 -4.54454 -12.59630 1.000 112.98521 500 ASP B C 1
ATOM 1420 O O . ASP B 2 52 ? 3.25971 -5.29389 -12.21238 1.000 107.80882 500 ASP B O 1
ATOM 1425 N N . PRO B 2 53 ? 1.91630 -3.51356 -11.87120 1.000 116.11722 501 PRO B N 1
ATOM 1426 C CA . PRO B 2 53 ? 2.49550 -3.23521 -10.54672 1.000 113.61151 501 PRO B CA 1
ATOM 1427 C C . PRO B 2 53 ? 2.20413 -4.30457 -9.50480 1.000 111.09504 501 PRO B C 1
ATOM 1428 O O . PRO B 2 53 ? 2.73514 -4.21035 -8.39051 1.000 109.20325 501 PRO B O 1
ATOM 1432 N N . THR B 2 54 ? 1.38640 -5.30540 -9.81918 1.000 114.24205 502 THR B N 1
ATOM 1433 C CA . THR B 2 54 ? 1.08946 -6.36743 -8.87030 1.000 112.57010 502 THR B CA 1
ATOM 1434 C C . THR B 2 54 ? 2.24248 -7.36251 -8.79747 1.000 112.13623 502 THR B C 1
ATOM 1435 O O . THR B 2 54 ? 2.93186 -7.62379 -9.78778 1.000 113.06683 502 THR B O 1
ATOM 1437 N N . LEU B 2 55 ? 2.44568 -7.91957 -7.60535 1.000 109.89465 503 LEU B N 1
ATOM 1438 C CA . LEU B 2 55 ? 3.51721 -8.88149 -7.38475 1.000 106.75311 503 LEU B CA 1
ATOM 1439 C C . LEU B 2 55 ? 3.07742 -10.27179 -7.82670 1.000 109.40812 503 LEU B C 1
ATOM 1440 O O . LEU B 2 55 ? 1.98316 -10.72716 -7.47922 1.000 109.90251 503 LEU B O 1
ATOM 1445 N N . ARG B 2 56 ? 3.93487 -10.94535 -8.58984 1.000 112.73844 504 ARG B N 1
ATOM 1446 C CA . ARG B 2 56 ? 3.67004 -12.28813 -9.08308 1.000 113.05923 504 ARG B CA 1
ATOM 1447 C C . ARG B 2 56 ? 4.82537 -13.20469 -8.70185 1.000 110.81949 504 ARG B C 1
ATOM 1448 O O . ARG B 2 56 ? 5.86834 -12.76033 -8.21424 1.000 109.68116 504 ARG B O 1
ATOM 1450 N N . ASP B 2 57 ? 4.62801 -14.50583 -8.93097 1.000 109.27841 505 ASP B N 1
ATOM 1451 C CA . ASP B 2 57 ? 5.67502 -15.47465 -8.62256 1.000 103.86882 505 ASP B CA 1
ATOM 1452 C C . ASP B 2 57 ? 6.85845 -15.34613 -9.57207 1.000 98.77445 505 ASP B C 1
ATOM 1453 O O . ASP B 2 57 ? 7.98166 -15.71876 -9.21379 1.000 93.87407 505 ASP B O 1
ATOM 1455 N N . SER B 2 58 ? 6.63064 -14.82984 -10.78159 1.000 99.65992 506 SER B N 1
ATOM 1456 C CA . SER B 2 58 ? 7.72934 -14.62352 -11.71611 1.000 97.57049 506 SER B CA 1
ATOM 1457 C C . SER B 2 58 ? 8.58637 -13.42274 -11.33835 1.000 90.90181 506 SER B C 1
ATOM 1458 O O . SER B 2 58 ? 9.71572 -13.30462 -11.82535 1.000 84.41570 506 SER B O 1
ATOM 1460 N N . ASP B 2 59 ? 8.07685 -12.53333 -10.48532 1.000 88.91183 507 ASP B N 1
ATOM 1461 C CA . ASP B 2 59 ? 8.85928 -11.41425 -9.97793 1.000 90.15263 507 ASP B CA 1
ATOM 1462 C C . ASP B 2 59 ? 9.85896 -11.83107 -8.90845 1.000 88.49794 507 ASP B C 1
ATOM 1463 O O . ASP B 2 59 ? 10.72613 -11.02801 -8.54740 1.000 90.93937 507 ASP B O 1
ATOM 1468 N N . LEU B 2 60 ? 9.75927 -13.05484 -8.39778 1.000 84.86533 508 LEU B N 1
ATOM 1469 C CA . LEU B 2 60 ? 10.66083 -13.51570 -7.35609 1.000 84.72017 508 LEU B CA 1
ATOM 1470 C C . LEU B 2 60 ? 12.06437 -13.73434 -7.91410 1.000 86.18404 508 LEU B C 1
ATOM 1471 O O . LEU B 2 60 ? 12.27381 -13.85412 -9.12449 1.000 88.49909 508 LEU B O 1
ATOM 1476 N N . LEU B 2 61 ? 13.03456 -13.78673 -7.00571 1.000 85.41034 509 LEU B N 1
ATOM 1477 C CA . LEU B 2 61 ? 14.41974 -14.02247 -7.38565 1.000 83.64257 509 LEU B CA 1
ATOM 1478 C C . LEU B 2 61 ? 14.65953 -15.51753 -7.55547 1.000 76.02646 509 LEU B C 1
ATOM 1479 O O . LEU B 2 61 ? 14.35769 -16.30945 -6.65675 1.000 71.98288 509 LEU B O 1
ATOM 1484 N N . SER B 2 62 ? 15.19647 -15.89935 -8.71100 1.000 75.82574 510 SER B N 1
ATOM 1485 C CA . SER B 2 62 ? 15.39552 -17.30976 -9.00759 1.000 73.71237 510 SER B CA 1
ATOM 1486 C C . SER B 2 62 ? 16.41358 -17.91560 -8.04329 1.000 84.54958 510 SER B C 1
ATOM 1487 O O . SER B 2 62 ? 17.42297 -17.27891 -7.72218 1.000 70.79724 510 SER B O 1
ATOM 1489 N N . PRO B 2 63 ? 16.17313 -19.13729 -7.56031 1.000 77.70860 511 PRO B N 1
ATOM 1490 C CA . PRO B 2 63 ? 17.13997 -19.76717 -6.64614 1.000 72.49405 511 PRO B CA 1
ATOM 1491 C C . PRO B 2 63 ? 18.51695 -19.95332 -7.25666 1.000 73.64200 511 PRO B C 1
ATOM 1492 O O . PRO B 2 63 ? 19.50919 -20.00690 -6.51951 1.000 75.08801 511 PRO B O 1
ATOM 1496 N N . SER B 2 64 ? 18.61065 -20.05315 -8.58014 1.000 76.60168 512 SER B N 1
ATOM 1497 C CA . SER B 2 64 ? 19.88835 -20.17896 -9.26544 1.000 73.06940 512 SER B CA 1
ATOM 1498 C C . SER B 2 64 ? 20.53125 -18.83009 -9.56486 1.000 79.90251 512 SER B C 1
ATOM 1499 O O . SER B 2 64 ? 21.47574 -18.77133 -10.35892 1.000 85.68765 512 SER B O 1
ATOM 1502 N N . ASP B 2 65 ? 20.04504 -17.74959 -8.95070 1.000 75.44700 513 ASP B N 1
ATOM 1503 C CA . ASP B 2 65 ? 20.57938 -16.41668 -9.18817 1.000 75.38170 513 ASP B CA 1
ATOM 1504 C C . ASP B 2 65 ? 21.29325 -15.81530 -7.98464 1.000 75.86849 513 ASP B C 1
ATOM 1505 O O . ASP B 2 65 ? 21.90434 -14.74968 -8.12351 1.000 75.68686 513 ASP B O 1
ATOM 1510 N N . PHE B 2 66 ? 21.23777 -16.45540 -6.81722 1.000 73.79761 514 PHE B N 1
ATOM 1511 C CA . PHE B 2 66 ? 21.93149 -15.94586 -5.64239 1.000 67.75445 514 PHE B CA 1
ATOM 1512 C C . PHE B 2 66 ? 22.25303 -17.10232 -4.70793 1.000 65.83891 514 PHE B C 1
ATOM 1513 O O . PHE B 2 66 ? 21.68870 -18.19348 -4.81983 1.000 78.39185 514 PHE B O 1
ATOM 1521 N N . LYS B 2 67 ? 23.17286 -16.84786 -3.77980 1.000 64.71734 515 LYS B N 1
ATOM 1522 C CA . LYS B 2 67 ? 23.62703 -17.84830 -2.82611 1.000 71.33055 515 LYS B CA 1
ATOM 1523 C C . LYS B 2 67 ? 23.61456 -17.26140 -1.42085 1.000 72.18579 515 LYS B C 1
ATOM 1524 O O . LYS B 2 67 ? 23.46085 -16.05285 -1.22461 1.000 72.88605 515 LYS B O 1
ATOM 1529 N N . ILE B 2 68 ? 23.78330 -18.13948 -0.43594 1.000 59.94272 516 ILE B N 1
ATOM 1530 C CA . ILE B 2 68 ? 23.80769 -17.76513 0.97225 1.000 60.17829 516 ILE B CA 1
ATOM 1531 C C . ILE B 2 68 ? 25.12497 -18.24054 1.56648 1.000 61.15104 516 ILE B C 1
ATOM 1532 O O . ILE B 2 68 ? 25.53700 -19.38391 1.33896 1.000 64.55426 516 ILE B O 1
ATOM 1536 N N . ILE B 2 69 ? 25.78660 -17.36281 2.31601 1.000 63.49596 517 ILE B N 1
ATOM 1537 C CA . ILE B 2 69 ? 27.06228 -17.66391 2.95391 1.000 64.81838 517 ILE B CA 1
ATOM 1538 C C . ILE B 2 69 ? 26.85837 -17.66519 4.46150 1.000 63.28665 517 ILE B C 1
ATOM 1539 O O . ILE B 2 69 ? 26.28920 -16.71883 5.01973 1.000 61.73664 517 ILE B O 1
ATOM 1544 N N . LEU B 2 70 ? 27.32273 -18.72370 5.11599 1.000 62.86925 518 LEU B N 1
ATOM 1545 C CA . LEU B 2 70 ? 27.26887 -18.84927 6.56296 1.000 58.96234 518 LEU B CA 1
ATOM 1546 C C . LEU B 2 70 ? 28.67744 -18.83509 7.14153 1.000 58.58096 518 LEU B C 1
ATOM 1547 O O . LEU B 2 70 ? 29.66551 -19.05718 6.43658 1.000 62.04209 518 LEU B O 1
ATOM 1552 N N . GLY B 2 71 ? 28.75640 -18.56660 8.44290 1.000 55.25578 51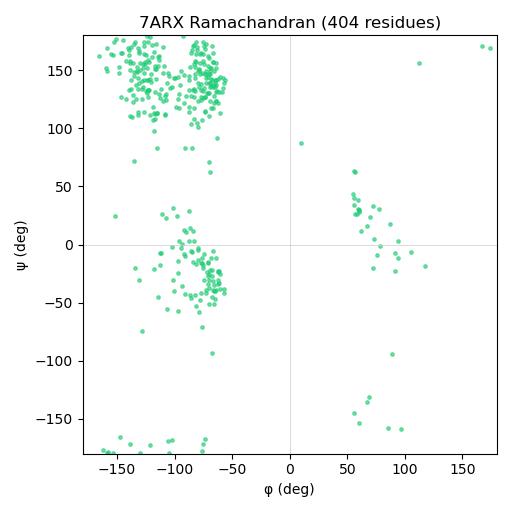9 GLY B N 1
ATOM 1553 C CA . GLY B 2 71 ? 30.04472 -18.47002 9.10799 1.000 55.31303 519 GLY B CA 1
ATOM 1554 C C . GLY B 2 71 ? 30.94252 -17.38966 8.55075 1.000 67.87804 519 GLY B C 1
ATOM 1555 O O . GLY B 2 71 ? 32.17057 -17.51101 8.62415 1.000 57.56778 519 GLY B O 1
ATOM 1556 N N . LYS B 2 72 ? 30.36280 -16.33154 7.99149 1.000 61.93840 520 LYS B N 1
ATOM 1557 C CA . LYS B 2 72 ? 31.13642 -15.27793 7.35384 1.000 58.10880 520 LYS B CA 1
ATOM 1558 C C . LYS B 2 72 ? 31.37481 -14.13337 8.32812 1.000 59.73812 520 LYS B C 1
ATOM 1559 O O . LYS B 2 72 ? 30.47363 -13.73222 9.06930 1.000 61.09014 520 LYS B O 1
ATOM 1565 N N . HIS B 2 73 ? 32.60143 -13.61765 8.32648 1.000 59.88893 521 HIS B N 1
ATOM 1566 C CA . HIS B 2 73 ? 32.99059 -12.51255 9.19251 1.000 60.58157 521 HIS B CA 1
ATOM 1567 C C . HIS B 2 73 ? 33.33456 -11.25833 8.40789 1.000 62.47252 521 HIS B C 1
ATOM 1568 O O . HIS B 2 73 ? 32.89261 -10.16257 8.77240 1.000 62.75495 521 HIS B O 1
ATOM 1575 N N . TRP B 2 74 ? 34.11380 -11.38770 7.33960 1.000 64.65338 522 TRP B N 1
ATOM 1576 C CA . TRP B 2 74 ? 34.42608 -10.25854 6.48184 1.000 66.23545 522 TRP B CA 1
ATOM 1577 C C . TRP B 2 74 ? 33.28472 -10.00899 5.50055 1.000 73.55811 522 TRP B C 1
ATOM 1578 O O . TRP B 2 74 ? 32.41218 -10.85469 5.29454 1.000 74.49056 522 TRP B O 1
ATOM 1589 N N . ARG B 2 75 ? 33.29461 -8.82326 4.89388 1.000 79.49102 523 ARG B N 1
ATOM 1590 C CA . ARG B 2 75 ? 32.28490 -8.49727 3.89403 1.000 81.73769 523 ARG B CA 1
ATOM 1591 C C . ARG B 2 75 ? 32.68650 -8.97403 2.50373 1.000 85.16130 523 ARG B C 1
ATOM 1592 O O . ARG B 2 75 ? 31.85872 -9.53574 1.77761 1.000 84.11624 523 ARG B O 1
ATOM 1600 N N . LEU B 2 76 ? 33.94673 -8.76342 2.11941 1.000 85.93751 524 LEU B N 1
ATOM 1601 C CA . LEU B 2 76 ? 34.44464 -9.19207 0.82217 1.000 86.64715 524 LEU B CA 1
ATOM 1602 C C . LEU B 2 76 ? 35.56987 -10.21244 0.89990 1.000 85.68837 524 LEU B C 1
ATOM 1603 O O . LEU B 2 76 ? 35.79390 -10.92773 -0.08265 1.000 90.17795 524 LEU B O 1
ATOM 1608 N N . ARG B 2 77 ? 36.27948 -10.30074 2.02186 1.000 85.15366 525 ARG B N 1
ATOM 1609 C CA . ARG B 2 77 ? 37.30970 -11.31165 2.19146 1.000 86.16117 525 ARG B CA 1
ATOM 1610 C C . ARG B 2 77 ? 36.68510 -12.63487 2.63201 1.000 92.19885 525 ARG B C 1
ATOM 1611 O O . ARG B 2 77 ? 35.49589 -12.71851 2.95052 1.000 96.04853 525 ARG B O 1
ATOM 1613 N N . SER B 2 78 ? 37.50680 -13.68277 2.65345 1.000 90.86783 526 SER B N 1
ATOM 1614 C CA . SER B 2 78 ? 37.04207 -15.02152 2.98351 1.000 85.69478 526 SER B CA 1
ATOM 1615 C C . SER B 2 78 ? 37.97023 -15.67325 3.99807 1.000 84.33663 526 SER B C 1
ATOM 1616 O O . SER B 2 78 ? 39.15929 -15.35320 4.07672 1.000 89.44641 526 SER B O 1
ATOM 1619 N N . ASP B 2 79 ? 37.40584 -16.59159 4.77848 1.000 80.77754 527 ASP B N 1
ATOM 1620 C CA . ASP B 2 79 ? 38.15750 -17.42734 5.70108 1.000 83.33358 527 ASP B CA 1
ATOM 1621 C C . ASP B 2 79 ? 37.67277 -18.86496 5.56504 1.000 81.07444 527 ASP B C 1
ATOM 1622 O O . ASP B 2 79 ? 36.70673 -19.15417 4.85350 1.000 80.73606 527 ASP B O 1
ATOM 1627 N N . GLU B 2 80 ? 38.35440 -19.77478 6.26278 1.000 84.15559 528 GLU B N 1
ATOM 1628 C CA . GLU B 2 80 ? 38.03634 -21.19345 6.15509 1.000 85.52793 528 GLU B CA 1
ATOM 1629 C C . GLU B 2 80 ? 36.67853 -21.54707 6.74795 1.000 80.04215 528 GLU B C 1
ATOM 1630 O O . GLU B 2 80 ? 36.19607 -22.66106 6.51855 1.000 79.47188 528 GLU B O 1
ATOM 1636 N N . ASN B 2 81 ? 36.05159 -20.63610 7.49211 1.000 69.68269 529 ASN B N 1
ATOM 1637 C CA . ASN B 2 81 ? 34.76192 -20.91162 8.11077 1.000 64.08828 529 ASN B CA 1
ATOM 1638 C C . ASN B 2 81 ? 33.58372 -20.67347 7.17513 1.000 60.67083 529 ASN B C 1
ATOM 1639 O O . ASN B 2 81 ? 32.47661 -21.13258 7.47644 1.000 60.13083 529 ASN B O 1
ATOM 1644 N N . GLU B 2 82 ? 33.78779 -19.98069 6.05689 1.000 60.55915 530 GLU B N 1
ATOM 1645 C CA . GLU B 2 82 ? 32.67895 -19.64564 5.17271 1.000 60.85328 530 GLU B CA 1
ATOM 1646 C C . GLU B 2 82 ? 32.14743 -20.88976 4.47245 1.000 62.73441 530 GLU B C 1
ATOM 1647 O O . GLU B 2 82 ? 32.91154 -21.66683 3.89195 1.000 70.47537 530 GLU B O 1
ATOM 1653 N N . GLN B 2 83 ? 30.83018 -21.07285 4.52755 1.000 61.15747 531 GLN B N 1
ATOM 1654 C CA . GLN B 2 83 ? 30.14445 -22.16653 3.84734 1.000 60.92296 531 GLN B CA 1
ATOM 1655 C C . GLN B 2 83 ? 29.19214 -21.56044 2.82471 1.000 63.50819 531 GLN B C 1
ATOM 1656 O O . GLN B 2 83 ? 28.16699 -20.97676 3.19362 1.000 60.07317 531 GLN B O 1
ATOM 1662 N N . HIS B 2 84 ? 29.53243 -21.69303 1.54584 1.000 67.80174 532 HIS B N 1
ATOM 1663 C CA . HIS B 2 84 ? 28.71898 -21.15471 0.46338 1.000 61.23443 532 HIS B CA 1
ATOM 1664 C C . HIS B 2 84 ? 27.67057 -22.18637 0.06765 1.000 64.37280 532 HIS B C 1
ATOM 1665 O O . HIS B 2 84 ? 28.01210 -23.29221 -0.36608 1.000 67.47499 532 HIS B O 1
ATOM 1672 N N . LEU B 2 85 ? 26.39986 -21.82460 0.21709 1.000 60.19557 533 LEU B N 1
ATOM 1673 C CA . LEU B 2 85 ? 25.29051 -22.73955 -0.00105 1.000 60.16117 533 LEU B CA 1
ATOM 1674 C C . LEU B 2 85 ? 24.33656 -22.16633 -1.03749 1.000 67.75323 533 LEU B C 1
ATOM 1675 O O . LEU B 2 85 ? 24.08529 -20.95710 -1.06434 1.000 73.85072 533 LEU B O 1
ATOM 1680 N N . GLY B 2 86 ? 23.80481 -23.04069 -1.88363 1.000 63.11404 534 GLY B N 1
ATOM 1681 C CA . GLY B 2 86 ? 22.82310 -22.63963 -2.86348 1.000 65.45179 534 GLY B CA 1
ATOM 1682 C C . GLY B 2 86 ? 21.46445 -22.40095 -2.22662 1.000 69.56925 534 GLY B C 1
ATOM 1683 O O . GLY B 2 86 ? 21.29183 -22.39655 -1.00686 1.000 76.68248 534 GLY B O 1
ATOM 1684 N N . VAL B 2 87 ? 20.47587 -22.19712 -3.09227 1.000 67.89231 535 VAL B N 1
ATOM 1685 C CA . VAL B 2 87 ? 19.10470 -21.92615 -2.67977 1.000 73.21535 535 VAL B CA 1
ATOM 1686 C C . VAL B 2 87 ? 18.19401 -22.95062 -3.33970 1.000 76.55265 535 VAL B C 1
ATOM 1687 O O . VAL B 2 87 ? 18.29297 -23.19000 -4.54877 1.000 75.52516 535 VAL B O 1
ATOM 1691 N N . LYS B 2 88 ? 17.31360 -23.55760 -2.54424 1.000 76.61561 536 LYS B N 1
ATOM 1692 C CA . LYS B 2 88 ? 16.35098 -24.53180 -3.04663 1.000 74.69606 536 LYS B CA 1
ATOM 1693 C C . LYS B 2 88 ? 14.99147 -23.89534 -3.31330 1.000 78.51371 536 LYS B C 1
ATOM 1694 O O . LYS B 2 88 ? 14.48306 -23.95361 -4.43648 1.000 80.09014 536 LYS B O 1
ATOM 1697 N N . HIS B 2 89 ? 14.39494 -23.27883 -2.29609 1.000 80.69596 537 HIS B N 1
ATOM 1698 C CA . HIS B 2 89 ? 13.07349 -22.68694 -2.42489 1.000 81.44777 537 HIS B CA 1
ATOM 1699 C C . HIS B 2 89 ? 13.04282 -21.34545 -1.70808 1.000 83.82358 537 HIS B C 1
ATOM 1700 O O . HIS B 2 89 ? 13.82777 -21.08347 -0.79310 1.000 86.91420 537 HIS B O 1
ATOM 1702 N N . THR B 2 90 ? 12.11654 -20.49570 -2.14314 1.000 82.59578 538 THR B N 1
ATOM 1703 C CA . THR B 2 90 ? 11.89817 -19.18184 -1.55605 1.000 77.02790 538 THR B CA 1
ATOM 1704 C C . THR B 2 90 ? 10.40479 -18.99527 -1.34116 1.000 78.78936 538 THR B C 1
ATOM 1705 O O . THR B 2 90 ? 9.61744 -19.14939 -2.28029 1.000 81.39071 538 THR B O 1
ATOM 1709 N N . THR B 2 91 ? 10.01602 -18.67511 -0.10801 1.000 74.57289 539 THR B N 1
ATOM 1710 C CA . THR B 2 91 ? 8.60997 -18.52965 0.25763 1.000 74.11716 539 THR B CA 1
ATOM 1711 C C . THR B 2 91 ? 8.42733 -17.22285 1.01692 1.000 64.74822 539 THR B C 1
ATOM 1712 O O . THR B 2 91 ? 8.90960 -17.08310 2.14578 1.000 63.24496 539 THR B O 1
ATOM 1716 N N . LEU B 2 92 ? 7.73313 -16.27299 0.40017 1.000 66.20372 540 LEU B N 1
ATOM 1717 C CA . LEU B 2 92 ? 7.38333 -15.02122 1.05046 1.000 69.42367 540 LEU B CA 1
ATOM 1718 C C . LEU B 2 92 ? 6.09224 -15.19023 1.84982 1.000 69.59035 540 LEU B C 1
ATOM 1719 O O . LEU B 2 92 ? 5.34811 -16.15912 1.68279 1.000 72.20112 540 LEU B O 1
ATOM 1724 N N . HIS B 2 93 ? 5.83186 -14.23164 2.73297 1.000 71.89610 541 HIS B N 1
ATOM 1725 C CA . HIS B 2 93 ? 4.63597 -14.30111 3.55929 1.000 75.30676 541 HIS B CA 1
ATOM 1726 C C . HIS B 2 93 ? 3.38983 -14.16046 2.68690 1.000 82.37180 541 HIS B C 1
ATOM 1727 O O . HIS B 2 93 ? 3.36171 -13.32945 1.77383 1.000 88.55334 541 HIS B O 1
ATOM 1734 N N . PRO B 2 94 ? 2.35280 -14.96749 2.92834 1.000 84.52696 542 PRO B N 1
ATOM 1735 C CA . PRO B 2 94 ? 1.14213 -14.86075 2.09782 1.000 87.26929 542 PRO B CA 1
ATOM 1736 C C . PRO B 2 94 ? 0.46092 -13.50983 2.20698 1.000 89.94209 542 PRO B C 1
ATOM 1737 O O . PRO B 2 94 ? -0.10099 -13.02528 1.21666 1.000 90.58344 542 PRO B O 1
ATOM 1741 N N . GLN B 2 95 ? 0.49591 -12.88370 3.38354 1.000 89.88878 543 GLN B N 1
ATOM 1742 C CA . GLN B 2 95 ? -0.07679 -11.56050 3.59311 1.000 87.58231 543 GLN B CA 1
ATOM 1743 C C . GLN B 2 95 ? 0.97609 -10.45914 3.52262 1.000 85.22661 543 GLN B C 1
ATOM 1744 O O . GLN B 2 95 ? 0.79336 -9.38656 4.10814 1.000 84.32486 543 GLN B O 1
ATOM 1746 N N . TYR B 2 96 ? 2.07878 -10.70527 2.81917 1.000 83.04409 544 TYR B N 1
ATOM 1747 C CA . TYR B 2 96 ? 3.11916 -9.69906 2.66185 1.000 84.10154 544 TYR B CA 1
ATOM 1748 C C . TYR B 2 96 ? 2.69428 -8.66048 1.63183 1.000 75.49857 544 TYR B C 1
ATOM 1749 O O . TYR B 2 96 ? 2.21937 -9.00670 0.54583 1.000 80.08828 544 TYR B O 1
ATOM 1758 N N . ASP B 2 97 ? 2.86931 -7.39024 1.97458 1.000 80.47111 545 ASP B N 1
ATOM 1759 C CA . ASP B 2 97 ? 2.50860 -6.27849 1.09517 1.000 86.42912 545 ASP B CA 1
ATOM 1760 C C . ASP B 2 97 ? 3.77106 -5.52766 0.70051 1.000 83.97403 545 ASP B C 1
ATOM 1761 O O . ASP B 2 97 ? 4.40816 -4.89897 1.56657 1.000 82.36334 545 ASP B O 1
ATOM 1766 N N . PRO B 2 98 ? 4.17963 -5.55643 -0.57110 1.000 83.28933 546 PRO B N 1
ATOM 1767 C CA . PRO B 2 98 ? 5.39762 -4.82938 -0.96415 1.000 78.52598 546 PRO B CA 1
ATOM 1768 C C . PRO B 2 98 ? 5.25197 -3.31798 -0.91505 1.000 93.41731 546 PRO B C 1
ATOM 1769 O O . PRO B 2 98 ? 6.26886 -2.61992 -0.81656 1.000 96.42397 546 PRO B O 1
ATOM 1773 N N . ASN B 2 99 ? 4.02932 -2.78922 -0.98043 1.000 89.92346 547 ASN B N 1
ATOM 1774 C CA . ASN B 2 99 ? 3.84222 -1.34279 -0.95780 1.000 92.94601 547 ASN B CA 1
ATOM 1775 C C . ASN B 2 99 ? 3.97688 -0.78649 0.45447 1.000 91.59845 547 ASN B C 1
ATOM 1776 O O . ASN B 2 99 ? 4.68203 0.20409 0.67518 1.000 92.51583 547 ASN B O 1
ATOM 1781 N N . THR B 2 100 ? 3.30678 -1.40727 1.42047 1.000 83.41784 548 THR B N 1
ATOM 1782 C CA . THR B 2 100 ? 3.36697 -0.96921 2.80735 1.000 82.68675 548 THR B CA 1
ATOM 1783 C C . THR B 2 100 ? 4.42877 -1.70307 3.61440 1.000 87.64341 548 THR B C 1
ATOM 1784 O O . THR B 2 100 ? 4.57122 -1.42984 4.81095 1.000 78.70068 548 THR B O 1
ATOM 1788 N N . PHE B 2 101 ? 5.17091 -2.62185 2.99030 1.000 86.44769 549 PHE B N 1
ATOM 1789 C CA . PHE B 2 101 ? 6.17801 -3.43875 3.67136 1.000 82.37726 549 PHE B CA 1
ATOM 1790 C C . PHE B 2 101 ? 5.57825 -4.21283 4.84230 1.000 82.28385 549 PHE B C 1
ATOM 1791 O O . PHE B 2 101 ? 6.27676 -4.55979 5.79826 1.000 79.25099 549 PHE B O 1
ATOM 1799 N N . GLU B 2 102 ? 4.27862 -4.49086 4.76608 1.000 87.38537 550 GLU B N 1
ATOM 1800 C CA . GLU B 2 102 ? 3.59444 -5.26532 5.79046 1.000 84.77565 550 GLU B CA 1
ATOM 1801 C C . GLU B 2 102 ? 3.96731 -6.73545 5.65340 1.000 79.96593 550 GLU B C 1
ATOM 1802 O O . GLU B 2 102 ? 3.97868 -7.27827 4.54441 1.000 80.23471 550 GLU B O 1
ATOM 1808 N N . ASN B 2 103 ? 4.27272 -7.37521 6.78412 1.000 76.73611 551 ASN B N 1
ATOM 1809 C CA . ASN B 2 103 ? 4.76196 -8.75557 6.80701 1.000 79.73223 551 ASN B CA 1
ATOM 1810 C C . ASN B 2 103 ? 5.99152 -8.92027 5.91561 1.000 75.86412 551 ASN B C 1
ATOM 1811 O O . ASN B 2 103 ? 6.11421 -9.89290 5.16756 1.000 71.97639 551 ASN B O 1
ATOM 1816 N N . ASP B 2 104 ? 6.90986 -7.95601 5.99572 1.000 75.57125 552 ASP B N 1
ATOM 1817 C CA . ASP B 2 104 ? 8.15054 -8.00224 5.23151 1.000 69.09285 552 ASP B CA 1
ATOM 1818 C C . ASP B 2 104 ? 9.06618 -9.09463 5.77007 1.000 71.45166 552 ASP B C 1
ATOM 1819 O O . ASP B 2 104 ? 10.09219 -8.80714 6.39604 1.000 79.11748 552 ASP B O 1
ATOM 1824 N N . VAL B 2 105 ? 8.69737 -10.35283 5.53397 1.000 69.82100 553 VAL B N 1
ATOM 1825 C CA . VAL B 2 105 ? 9.46101 -11.49290 6.02262 1.000 66.58850 553 VAL B CA 1
ATOM 1826 C C . VAL B 2 105 ? 9.31140 -12.62704 5.01987 1.000 66.94009 553 VAL B C 1
ATOM 1827 O O . VAL B 2 105 ? 8.28001 -12.76029 4.35568 1.000 75.67888 553 VAL B O 1
ATOM 1831 N N . ALA B 2 106 ? 10.35963 -13.43672 4.89714 1.000 63.84813 554 ALA B N 1
ATOM 1832 C CA . ALA B 2 106 ? 10.33541 -14.56531 3.97930 1.000 65.38026 554 ALA B CA 1
ATOM 1833 C C . ALA B 2 106 ? 11.31761 -15.61875 4.46721 1.000 70.29229 554 ALA B C 1
ATOM 1834 O O . ALA B 2 106 ? 12.18951 -15.34666 5.29701 1.000 68.83629 554 ALA B O 1
ATOM 1836 N N . LEU B 2 107 ? 11.16175 -16.82857 3.93742 1.000 67.35103 555 LEU B N 1
ATOM 1837 C CA . LEU B 2 107 ? 11.98459 -17.96832 4.31163 1.000 63.37526 555 LEU B CA 1
ATOM 1838 C C . LEU B 2 107 ? 12.71087 -18.50427 3.08648 1.000 64.49938 555 LEU B C 1
ATOM 1839 O O . LEU B 2 107 ? 12.14019 -18.57135 1.99284 1.000 66.47115 555 LEU B O 1
ATOM 1844 N N . VAL B 2 108 ? 13.97201 -18.88173 3.27680 1.000 63.52564 556 VAL B N 1
ATOM 1845 C CA . VAL B 2 108 ? 14.82381 -19.39137 2.20830 1.000 63.75399 556 VAL B CA 1
ATOM 1846 C C . VAL B 2 108 ? 15.19983 -20.82167 2.56408 1.000 67.15754 556 VAL B C 1
ATOM 1847 O O . VAL B 2 108 ? 15.92002 -21.05625 3.54331 1.000 72.17893 556 VAL B O 1
ATOM 1851 N N . GLU B 2 109 ? 14.71739 -21.77738 1.77527 1.000 67.19423 557 GLU B N 1
ATOM 1852 C CA . GLU B 2 109 ? 15.07224 -23.17594 1.97474 1.000 64.87849 557 GLU B CA 1
ATOM 1853 C C . GLU B 2 109 ? 16.41488 -23.44637 1.30722 1.000 60.59082 557 GLU B C 1
ATOM 1854 O O . GLU B 2 109 ? 16.54931 -23.29944 0.08770 1.000 61.75401 557 GLU B O 1
ATOM 1860 N N . LEU B 2 110 ? 17.40777 -23.82991 2.10417 1.000 59.64435 558 LEU B N 1
ATOM 1861 C CA . LEU B 2 110 ? 18.74948 -24.03287 1.57694 1.000 63.99538 558 LEU B CA 1
ATOM 1862 C C . LEU B 2 110 ? 18.80933 -25.28353 0.70904 1.000 71.50436 558 LEU B C 1
ATOM 1863 O O . LEU B 2 110 ? 18.14338 -26.28609 0.98322 1.000 78.15235 558 LEU B O 1
ATOM 1868 N N . LEU B 2 111 ? 19.61659 -25.21664 -0.35138 1.000 71.59277 559 LEU B N 1
ATOM 1869 C CA . LEU B 2 111 ? 19.80293 -26.38137 -1.20932 1.000 74.87039 559 LEU B CA 1
ATOM 1870 C C . LEU B 2 111 ? 20.64660 -27.44302 -0.51583 1.000 77.10947 559 LEU B C 1
ATOM 1871 O O . LEU B 2 111 ? 20.34484 -28.63884 -0.60313 1.000 85.81832 559 LEU B O 1
ATOM 1876 N N . GLU B 2 112 ? 21.70262 -27.02553 0.17800 1.000 73.93039 560 GLU B N 1
ATOM 1877 C CA . GLU B 2 112 ? 22.56465 -27.91990 0.93813 1.000 72.91833 560 GLU B CA 1
ATOM 1878 C C . GLU B 2 112 ? 22.58142 -27.47088 2.39133 1.000 72.35491 560 GLU B C 1
ATOM 1879 O O . GLU B 2 112 ? 22.73884 -26.27827 2.67346 1.000 75.88958 560 GLU B O 1
ATOM 1885 N N . SER B 2 113 ? 22.41886 -28.42194 3.30799 1.000 72.66930 561 SER B N 1
ATOM 1886 C CA . SER B 2 113 ? 22.42826 -28.06949 4.72120 1.000 71.97421 561 SER B CA 1
ATOM 1887 C C . SER B 2 113 ? 23.86098 -27.83914 5.19984 1.000 67.33270 561 SER B C 1
ATOM 1888 O O . SER B 2 113 ? 24.76926 -28.58727 4.82873 1.000 68.79165 561 SER B O 1
ATOM 1891 N N . PRO B 2 114 ? 24.08828 -26.81506 6.01471 1.000 63.16307 562 PRO B N 1
ATOM 1892 C CA . PRO B 2 114 ? 25.44462 -26.52317 6.48292 1.000 65.77778 562 PRO B CA 1
ATOM 1893 C C . PRO B 2 114 ? 25.88178 -27.46857 7.59173 1.000 60.22428 562 PRO B C 1
ATOM 1894 O O . PRO B 2 114 ? 25.07886 -28.16793 8.21184 1.000 58.48945 562 PRO B O 1
ATOM 1898 N N . VAL B 2 115 ? 27.18924 -27.47190 7.83253 1.000 58.00837 563 VAL B N 1
ATOM 1899 C CA . VAL B 2 115 ? 27.78435 -28.24749 8.91454 1.000 59.46385 563 VAL B CA 1
ATOM 1900 C C . VAL B 2 115 ? 27.75102 -27.38445 10.17001 1.000 58.99458 563 VAL B C 1
ATOM 1901 O O . VAL B 2 115 ? 28.41118 -26.34428 10.23911 1.000 56.40511 563 VAL B O 1
ATOM 1905 N N . LEU B 2 116 ? 26.97611 -27.81268 11.16145 1.000 59.51329 564 LEU B N 1
ATOM 1906 C CA . LEU B 2 116 ? 26.82065 -27.03843 12.38562 1.000 56.12182 564 LEU B CA 1
ATOM 1907 C C . LEU B 2 116 ? 28.08776 -27.13138 13.22471 1.000 60.73752 564 LEU B C 1
ATOM 1908 O O . LEU B 2 116 ? 28.44613 -28.21136 13.70542 1.000 61.60392 564 LEU B O 1
ATOM 1913 N N . ASN B 2 117 ? 28.76423 -26.00044 13.40131 1.000 62.28013 565 ASN B N 1
ATOM 1914 C CA . ASN B 2 117 ? 29.97476 -25.93755 14.20729 1.000 60.41522 565 ASN B CA 1
ATOM 1915 C C . ASN B 2 117 ? 29.92450 -24.65939 15.03516 1.000 60.84029 565 ASN B C 1
ATOM 1916 O O . ASN B 2 117 ? 28.91238 -23.95220 15.06082 1.000 69.88691 565 ASN B O 1
ATOM 1921 N N . ALA B 2 118 ? 31.03363 -24.35583 15.71260 1.000 56.70460 566 ALA B N 1
ATOM 1922 C CA . ALA B 2 118 ? 31.09316 -23.18444 16.57875 1.000 58.34821 566 ALA B CA 1
ATOM 1923 C C . ALA B 2 118 ? 30.94157 -21.87350 15.81799 1.000 60.50863 566 ALA B C 1
ATOM 1924 O O . ALA B 2 118 ? 30.76329 -20.82770 16.45261 1.000 55.28667 566 ALA B O 1
ATOM 1926 N N . PHE B 2 119 ? 31.00822 -21.89877 14.48636 1.000 60.85494 567 PHE B N 1
ATOM 1927 C CA . PHE B 2 119 ? 30.83203 -20.70301 13.67748 1.000 61.03135 567 PHE B CA 1
ATOM 1928 C C . PHE B 2 119 ? 29.55848 -20.71665 12.84530 1.000 67.74054 567 PHE B C 1
ATOM 1929 O O . PHE B 2 119 ? 29.23623 -19.69744 12.22491 1.000 69.86677 567 PHE B O 1
ATOM 1937 N N . VAL B 2 120 ? 28.83257 -21.83333 12.80838 1.000 67.93389 568 VAL B N 1
ATOM 1938 C CA . VAL B 2 120 ? 27.56962 -21.93359 12.08280 1.000 64.10973 568 VAL B CA 1
ATOM 1939 C C . VAL B 2 120 ? 26.58639 -22.68129 12.97398 1.000 68.90547 568 VAL B C 1
ATOM 1940 O O . VAL B 2 120 ? 26.74007 -23.88777 13.19627 1.000 67.85255 568 VAL B O 1
ATOM 1944 N N . MET B 2 121 ? 25.58186 -21.97205 13.48401 1.000 67.68228 569 MET B N 1
ATOM 1945 C CA . MET B 2 121 ? 24.53128 -22.57782 14.28942 1.000 67.77085 569 MET B CA 1
ATOM 1946 C C . MET B 2 121 ? 23.32177 -21.65844 14.25650 1.000 65.92933 569 MET B C 1
ATOM 1947 O O . MET B 2 121 ? 23.48142 -20.43940 14.12850 1.000 65.00631 569 MET B O 1
ATOM 1952 N N . PRO B 2 122 ? 22.11108 -22.19991 14.36043 1.000 65.98792 570 PRO B N 1
ATOM 1953 C CA . PRO B 2 122 ? 20.91340 -21.37339 14.17939 1.000 60.27119 570 PRO B CA 1
ATOM 1954 C C . PRO B 2 122 ? 20.66517 -20.45862 15.36983 1.000 58.13731 570 PRO B C 1
ATOM 1955 O O . PRO B 2 122 ? 21.27120 -20.57889 16.43612 1.000 52.92348 570 PRO B O 1
ATOM 1959 N N . ILE B 2 123 ? 19.74424 -19.52026 15.16029 1.000 58.45773 571 ILE B N 1
ATOM 1960 C CA . ILE B 2 123 ? 19.27708 -18.61327 16.20077 1.000 61.17815 571 ILE B CA 1
ATOM 1961 C C . ILE B 2 123 ? 17.89399 -19.07132 16.64040 1.000 62.61386 571 ILE B C 1
ATOM 1962 O O . ILE B 2 123 ? 17.10212 -19.58399 15.84020 1.000 65.65122 571 ILE B O 1
ATOM 1967 N N . CYS B 2 124 ? 17.60256 -18.90781 17.92782 1.000 63.70069 572 CYS B N 1
ATOM 1968 C CA . CYS B 2 124 ? 16.33297 -19.38235 18.45371 1.000 63.60559 572 CYS B CA 1
ATOM 1969 C C . CYS B 2 124 ? 15.18963 -18.46350 18.03381 1.000 63.92094 572 CYS B C 1
ATOM 1970 O O . CYS B 2 124 ? 15.39009 -17.32538 17.60039 1.000 64.26619 572 CYS B O 1
ATOM 1973 N N . LEU B 2 125 ? 13.96904 -18.98315 18.17091 1.000 64.60735 573 LEU B N 1
ATOM 1974 C CA . LEU B 2 125 ? 12.71501 -18.29714 17.90876 1.000 71.96921 573 LEU B CA 1
ATOM 1975 C C . LEU B 2 125 ? 12.16335 -17.69040 19.19589 1.000 77.48483 573 LEU B C 1
ATOM 1976 O O . LEU B 2 125 ? 12.38491 -18.22524 20.28732 1.000 81.23867 573 LEU B O 1
ATOM 1981 N N . PRO B 2 126 ? 11.44605 -16.56942 19.10148 1.000 79.01402 574 PRO B N 1
ATOM 1982 C CA . PRO B 2 126 ? 10.89528 -15.94010 20.30944 1.000 80.46690 574 PRO B CA 1
ATOM 1983 C C . PRO B 2 126 ? 9.66069 -16.68867 20.79246 1.000 86.96737 574 PRO B C 1
ATOM 1984 O O . PRO B 2 126 ? 8.71851 -16.91785 20.03076 1.000 95.30051 574 PRO B O 1
ATOM 1988 N N . GLU B 2 127 ? 9.67194 -17.07365 22.06754 1.000 83.15731 575 GLU B N 1
ATOM 1989 C CA . GLU B 2 127 ? 8.54293 -17.78725 22.64822 1.000 81.02712 575 GLU B CA 1
ATOM 1990 C C . GLU B 2 127 ? 7.44711 -16.85525 23.14520 1.000 79.30704 575 GLU B C 1
ATOM 1991 O O . GLU B 2 127 ? 6.37997 -17.33630 23.54110 1.000 82.81758 575 GLU B O 1
ATOM 1997 N N . GLY B 2 128 ? 7.68123 -15.54612 23.13048 1.000 74.69678 576 GLY B N 1
ATOM 1998 C CA . GLY B 2 128 ? 6.69638 -14.58368 23.55851 1.000 73.82760 576 GLY B CA 1
ATOM 1999 C C . GLY B 2 128 ? 6.97079 -13.21044 22.98247 1.000 76.73368 576 GLY B C 1
ATOM 2000 O O . GLY B 2 128 ? 7.93274 -13.00632 22.23516 1.000 81.88744 576 GLY B O 1
ATOM 2001 N N . PRO B 2 129 ? 6.12624 -12.23926 23.31624 1.000 77.88967 577 PRO B N 1
ATOM 2002 C CA . PRO B 2 129 ? 6.32995 -10.87702 22.81332 1.000 78.23948 577 PRO B CA 1
ATOM 2003 C C . PRO B 2 129 ? 7.48438 -10.18878 23.52651 1.000 83.32366 577 PRO B C 1
ATOM 2004 O O . PRO B 2 129 ? 8.03048 -10.67562 24.51820 1.000 86.53452 577 PRO B O 1
ATOM 2008 N N . GLN B 2 130 ? 7.85660 -9.02749 22.99547 1.000 84.46525 578 GLN B N 1
ATOM 2009 C CA . GLN B 2 130 ? 8.90241 -8.19956 23.57465 1.000 84.91037 578 GLN B CA 1
ATOM 2010 C C . GLN B 2 130 ? 8.31233 -6.87604 24.04226 1.000 89.10357 578 GLN B C 1
ATOM 2011 O O . GLN B 2 130 ? 7.32360 -6.38667 23.48729 1.000 87.83327 578 GLN B O 1
ATOM 2017 N N . GLN B 2 131 ? 8.92699 -6.30254 25.07147 1.000 93.68903 579 GLN B N 1
ATOM 2018 C CA . GLN B 2 131 ? 8.44954 -5.07730 25.69394 1.000 94.34345 579 GLN B CA 1
ATOM 2019 C C . GLN B 2 131 ? 9.39023 -3.91754 25.38804 1.000 89.89890 579 GLN B C 1
ATOM 2020 O O . GLN B 2 131 ? 10.48884 -4.09240 24.85390 1.000 87.07119 579 GLN B O 1
ATOM 2024 N N . GLU B 2 132 ? 8.93377 -2.71859 25.74435 1.000 89.51274 580 GLU B N 1
ATOM 2025 C CA . GLU B 2 132 ? 9.69175 -1.50218 25.48587 1.000 89.54492 580 GLU B CA 1
ATOM 2026 C C . GLU B 2 132 ? 11.00531 -1.50808 26.26215 1.000 88.76743 580 GLU B C 1
ATOM 2027 O O . GLU B 2 132 ? 11.12921 -2.13669 27.31653 1.000 88.77534 580 GLU B O 1
ATOM 2033 N N . GLY B 2 133 ? 11.99999 -0.80796 25.71865 1.000 91.29460 581 GLY B N 1
ATOM 2034 C CA . GLY B 2 133 ? 13.27155 -0.63350 26.38773 1.000 94.37307 581 GLY B CA 1
ATOM 2035 C C . GLY B 2 133 ? 14.16596 -1.85094 26.42494 1.000 93.12276 581 GLY B C 1
ATOM 2036 O O . GLY B 2 133 ? 15.22290 -1.79851 27.06446 1.000 85.06281 581 GLY B O 1
ATOM 2037 N N . ALA B 2 134 ? 13.78625 -2.94342 25.76903 1.000 98.77471 582 ALA B N 1
ATOM 2038 C CA . ALA B 2 134 ? 14.61814 -4.13727 25.74646 1.000 96.89583 582 ALA B CA 1
ATOM 2039 C C . ALA B 2 134 ? 15.79875 -3.93078 24.80664 1.000 94.84784 582 ALA B C 1
ATOM 2040 O O . ALA B 2 134 ? 15.61810 -3.57573 23.63752 1.000 96.39913 582 ALA B O 1
ATOM 2042 N N . MET B 2 135 ? 17.00701 -4.15007 25.31994 1.000 88.55013 583 MET B N 1
ATOM 2043 C CA . MET B 2 135 ? 18.20424 -3.98640 24.50702 1.000 75.01357 583 MET B CA 1
ATOM 2044 C C . MET B 2 135 ? 18.33694 -5.14192 23.52369 1.000 67.86352 583 MET B C 1
ATOM 2045 O O . MET B 2 135 ? 18.29701 -6.31298 23.91362 1.000 68.57495 583 MET B O 1
ATOM 2050 N N . VAL B 2 136 ? 18.49517 -4.80951 22.24503 1.000 65.10861 584 VAL B N 1
ATOM 2051 C CA . VAL B 2 136 ? 18.64159 -5.79937 21.18780 1.000 64.31833 584 VAL B CA 1
ATOM 2052 C C . VAL B 2 136 ? 19.91868 -5.50706 20.41456 1.000 66.78680 584 VAL B C 1
ATOM 2053 O O . VAL B 2 136 ? 20.40787 -4.37333 20.38851 1.000 66.99225 584 VAL B O 1
ATOM 2057 N N . ILE B 2 137 ? 20.46089 -6.54371 19.78233 1.000 62.89932 585 ILE B N 1
ATOM 2058 C CA . ILE B 2 137 ? 21.66190 -6.43620 18.96264 1.000 58.83079 585 ILE B CA 1
ATOM 2059 C C . ILE B 2 137 ? 21.25525 -6.62303 17.50797 1.000 58.13862 585 ILE B C 1
ATOM 2060 O O . ILE B 2 137 ? 20.65778 -7.64507 17.14832 1.000 57.02633 585 ILE B O 1
ATOM 2065 N N . VAL B 2 138 ? 21.57070 -5.63477 16.67531 1.000 71.54944 586 VAL B N 1
ATOM 2066 C CA . VAL B 2 138 ? 21.30166 -5.67916 15.24264 1.000 67.11310 586 VAL B CA 1
ATOM 2067 C C . VAL B 2 138 ? 22.63597 -5.75289 14.51553 1.000 63.12945 586 VAL B C 1
ATOM 2068 O O . VAL B 2 138 ? 23.51791 -4.91583 14.74066 1.000 61.11693 586 VAL B O 1
ATOM 2072 N N . SER B 2 139 ? 22.78400 -6.74961 13.64648 1.000 62.92792 587 SER B N 1
ATOM 2073 C CA . SER B 2 139 ? 24.03114 -6.99181 12.93740 1.000 64.15994 587 SER B CA 1
ATOM 2074 C C . SER B 2 139 ? 23.79501 -6.98506 11.43329 1.000 64.30038 587 SER B C 1
ATOM 2075 O O . SER B 2 139 ? 22.70158 -7.30604 10.95801 1.000 63.00195 587 SER B O 1
ATOM 2078 N N . GLY B 2 140 ? 24.83126 -6.62152 10.68851 1.000 59.31488 588 GLY B N 1
ATOM 2079 C CA . GLY B 2 140 ? 24.73872 -6.61785 9.24220 1.000 59.93909 588 GLY B CA 1
ATOM 2080 C C . GLY B 2 140 ? 25.98049 -6.02189 8.62225 1.000 61.66738 588 GLY B C 1
ATOM 2081 O O . GLY B 2 140 ? 26.83375 -5.44079 9.29962 1.000 62.57379 588 GLY B O 1
ATOM 2082 N N . TRP B 2 141 ? 26.06901 -6.18368 7.30057 1.000 62.37916 589 TRP B N 1
ATOM 2083 C CA . TRP B 2 141 ? 27.16237 -5.64196 6.50272 1.000 64.43781 589 TRP B CA 1
ATOM 2084 C C . TRP B 2 141 ? 26.72162 -4.45716 5.65036 1.000 76.49914 589 TRP B C 1
ATOM 2085 O O . TRP B 2 141 ? 27.36353 -4.15286 4.63979 1.000 78.70428 589 TRP B O 1
ATOM 2096 N N . GLY B 2 142 ? 25.64344 -3.78407 6.03504 1.000 72.46257 590 GLY B N 1
ATOM 2097 C CA . GLY B 2 142 ? 25.07625 -2.73684 5.21757 1.000 72.37244 590 GLY B CA 1
ATOM 2098 C C . GLY B 2 142 ? 25.91105 -1.46871 5.22295 1.000 81.41041 590 GLY B C 1
ATOM 2099 O O . GLY B 2 142 ? 27.06012 -1.42418 5.66470 1.000 85.49037 590 GLY B O 1
ATOM 2100 N N . LYS B 2 143 ? 25.29379 -0.40772 4.71115 1.000 85.52035 591 LYS B N 1
ATOM 2101 C CA . LYS B 2 143 ? 25.97117 0.87253 4.58057 1.000 85.46051 591 LYS B CA 1
ATOM 2102 C C . LYS B 2 143 ? 26.14920 1.53901 5.94028 1.000 87.72332 591 LYS B C 1
ATOM 2103 O O . LYS B 2 143 ? 25.33726 1.37174 6.85457 1.000 82.66120 591 LYS B O 1
ATOM 2105 N N . GLN B 2 144 ? 27.23066 2.30257 6.06366 1.000 91.64321 592 GLN B N 1
ATOM 2106 C CA . GLN B 2 144 ? 27.54490 3.06458 7.25985 1.000 90.20111 592 GLN B CA 1
ATOM 2107 C C . GLN B 2 144 ? 27.28509 4.54669 7.00226 1.000 93.73457 592 GLN B C 1
ATOM 2108 O O . GLN B 2 144 ? 26.69331 4.92952 5.98646 1.000 96.00123 592 GLN B O 1
ATOM 2114 N N . PHE B 2 145 ? 27.73530 5.38720 7.92980 1.000 96.27539 593 PHE B N 1
ATOM 2115 C CA . PHE B 2 145 ? 27.58884 6.82544 7.76583 1.000 101.08097 593 PHE B CA 1
ATOM 2116 C C . PHE B 2 145 ? 28.42721 7.31772 6.59101 1.000 99.94097 593 PHE B C 1
ATOM 2117 O O . PHE B 2 145 ? 29.48041 6.75869 6.27187 1.000 98.23795 593 PHE B O 1
ATOM 2119 N N . LEU B 2 146 ? 27.93741 8.37577 5.94144 1.000 105.10222 594 LEU B N 1
ATOM 2120 C CA . LEU B 2 146 ? 28.58416 8.96616 4.76776 1.000 113.01122 594 LEU B CA 1
ATOM 2121 C C . LEU B 2 146 ? 28.70494 7.96545 3.62050 1.000 111.65737 594 LEU B C 1
ATOM 2122 O O . LEU B 2 146 ? 29.63877 8.03965 2.81752 1.000 114.83859 594 LEU B O 1
ATOM 2124 N N . GLN B 2 147 ? 27.75986 7.02562 3.54331 1.000 108.43478 595 GLN B N 1
ATOM 2125 C CA . GLN B 2 147 ? 27.67703 6.04745 2.45684 1.000 108.67213 595 GLN B CA 1
ATOM 2126 C C . GLN B 2 147 ? 28.98302 5.26014 2.31370 1.000 112.02673 595 GLN B C 1
ATOM 2127 O O . GLN B 2 147 ? 29.67071 5.31435 1.29122 1.000 115.93376 595 GLN B O 1
ATOM 2129 N N . ARG B 2 148 ? 29.31263 4.51723 3.36674 1.000 108.25680 596 ARG B N 1
ATOM 2130 C CA . ARG B 2 148 ? 30.49784 3.67547 3.39834 1.000 104.06144 596 ARG B CA 1
ATOM 2131 C C . ARG B 2 148 ? 30.10342 2.24139 3.72853 1.000 102.70516 596 ARG B C 1
ATOM 2132 O O . ARG B 2 148 ? 29.00222 1.97383 4.21600 1.000 98.75842 596 ARG B O 1
ATOM 2134 N N . PHE B 2 149 ? 31.01929 1.31407 3.45457 1.000 101.94362 597 PHE B N 1
ATOM 2135 C CA . PHE B 2 149 ? 30.79008 -0.09181 3.74159 1.000 96.24785 597 PHE B CA 1
ATOM 2136 C C . PHE B 2 149 ? 31.92577 -0.65027 4.58673 1.000 94.29287 597 PHE B C 1
ATOM 2137 O O . PHE B 2 149 ? 33.09208 -0.29075 4.38377 1.000 99.68520 597 PHE B O 1
ATOM 2145 N N . PRO B 2 150 ? 31.61787 -1.52464 5.53759 1.000 87.22215 598 PRO B N 1
ATOM 2146 C CA . PRO B 2 150 ? 32.65555 -2.07660 6.41090 1.000 89.39114 598 PRO B CA 1
ATOM 2147 C C . PRO B 2 150 ? 33.41668 -3.21140 5.73799 1.000 98.23923 598 PRO B C 1
ATOM 2148 O O . PRO B 2 150 ? 33.05146 -3.70622 4.67079 1.000 101.97874 598 PRO B O 1
ATOM 2152 N N . GLU B 2 151 ? 34.50366 -3.61670 6.39527 1.000 101.91999 599 GLU B N 1
ATOM 2153 C CA . GLU B 2 151 ? 35.25112 -4.79702 5.98781 1.000 102.09601 599 GLU B CA 1
ATOM 2154 C C . GLU B 2 151 ? 34.86738 -6.04380 6.76966 1.000 97.45211 599 GLU B C 1
ATOM 2155 O O . GLU B 2 151 ? 35.05488 -7.15312 6.26023 1.000 97.24884 599 GLU B O 1
ATOM 2161 N N . THR B 2 152 ? 34.34454 -5.89160 7.98182 1.000 87.98904 600 THR B N 1
ATOM 2162 C CA . THR B 2 152 ? 33.86369 -7.00002 8.79594 1.000 80.22463 600 THR B CA 1
ATOM 2163 C C . THR B 2 152 ? 32.40794 -6.75300 9.17843 1.000 79.17818 600 THR B C 1
ATOM 2164 O O . THR B 2 152 ? 31.81089 -5.73528 8.82068 1.000 80.07074 600 THR B O 1
ATOM 2168 N N . LEU B 2 153 ? 31.83896 -7.70010 9.91830 1.000 78.77755 601 LEU B N 1
ATOM 2169 C CA . LEU B 2 153 ? 30.46021 -7.56789 10.36541 1.000 62.16632 601 LEU B CA 1
ATOM 2170 C C . LEU B 2 153 ? 30.34352 -6.46451 11.40838 1.000 62.97027 601 LEU B C 1
ATOM 2171 O O . LEU B 2 153 ? 31.16240 -6.36429 12.32625 1.000 63.55658 601 LEU B O 1
ATOM 2176 N N . MET B 2 154 ? 29.31877 -5.63123 11.25825 1.000 63.30778 602 MET B N 1
ATOM 2177 C CA . MET B 2 154 ? 29.04938 -4.53306 12.17209 1.000 67.81695 602 MET B CA 1
ATOM 2178 C C . MET B 2 154 ? 27.79796 -4.82762 12.98881 1.000 69.46318 602 MET B C 1
ATOM 2179 O O . MET B 2 154 ? 26.91183 -5.56916 12.55401 1.000 61.11154 602 MET B O 1
ATOM 2184 N N . GLU B 2 155 ? 27.73611 -4.23871 14.18183 1.000 72.31915 603 GLU B N 1
ATOM 2185 C CA . GLU B 2 155 ? 26.64028 -4.49276 15.10417 1.000 67.68707 603 GLU B CA 1
ATOM 2186 C C . GLU B 2 155 ? 26.36850 -3.24250 15.92793 1.000 67.63864 603 GLU B C 1
ATOM 2187 O O . GLU B 2 155 ? 27.26162 -2.42108 16.15110 1.000 66.49444 603 GLU B O 1
ATOM 2193 N N . ILE B 2 156 ? 25.11707 -3.10714 16.37329 1.000 69.49530 604 ILE B N 1
ATOM 2194 C CA . ILE B 2 156 ? 24.70107 -2.03081 17.26315 1.000 72.31686 604 ILE B CA 1
ATOM 2195 C C . ILE B 2 156 ? 23.80566 -2.61619 18.34547 1.000 71.95166 604 ILE B C 1
ATOM 2196 O O . ILE B 2 156 ? 23.17903 -3.66281 18.16869 1.000 72.04670 604 ILE B O 1
ATOM 2201 N N . GLU B 2 157 ? 23.75092 -1.92135 19.47916 1.000 73.36522 605 GLU B N 1
ATOM 2202 C CA . GLU B 2 157 ? 22.87716 -2.28547 20.58992 1.000 73.12915 605 GLU B CA 1
ATOM 2203 C C . GLU B 2 157 ? 21.91833 -1.12643 20.82677 1.000 73.33464 605 GLU B C 1
ATOM 2204 O O . GLU B 2 157 ? 22.32138 -0.07428 21.33477 1.000 75.13547 605 GLU B O 1
ATOM 2210 N N . ILE B 2 158 ? 20.65745 -1.31835 20.45422 1.000 75.91475 606 ILE B N 1
ATOM 2211 C CA . ILE B 2 158 ? 19.65146 -0.26131 20.54044 1.000 75.81248 606 ILE B CA 1
ATOM 2212 C C . ILE B 2 158 ? 18.47431 -0.77890 21.35116 1.000 71.94863 606 ILE B C 1
ATOM 2213 O O . ILE B 2 158 ? 18.27156 -1.99813 21.47634 1.000 67.14891 606 ILE B O 1
ATOM 2217 N N . PRO B 2 159 ? 17.68358 0.12011 21.93435 1.000 73.14613 607 PRO B N 1
ATOM 2218 C CA . PRO B 2 159 ? 16.47712 -0.30283 22.64728 1.000 69.97300 607 PRO B CA 1
ATOM 2219 C C . PRO B 2 159 ? 15.27531 -0.42467 21.72514 1.000 72.91796 607 PRO B C 1
ATOM 2220 O O . PRO B 2 159 ? 15.17408 0.23502 20.68938 1.000 77.30055 607 PRO B O 1
ATOM 2224 N N . ILE B 2 160 ? 14.35166 -1.29270 22.12490 1.000 70.33955 608 ILE B N 1
ATOM 2225 C CA . ILE B 2 160 ? 13.09895 -1.46664 21.39738 1.000 73.24657 608 ILE B CA 1
ATOM 2226 C C . ILE B 2 160 ? 12.15489 -0.33496 21.78298 1.000 78.60349 608 ILE B C 1
ATOM 2227 O O . ILE B 2 160 ? 11.85644 -0.13740 22.96540 1.000 82.88612 608 ILE B O 1
ATOM 2231 N N . VAL B 2 161 ? 11.68681 0.41105 20.78772 1.000 80.58885 609 VAL B N 1
ATOM 2232 C CA . VAL B 2 161 ? 10.78766 1.53181 21.03382 1.000 85.07519 609 VAL B CA 1
ATOM 2233 C C . VAL B 2 161 ? 9.36176 1.01952 21.18402 1.000 81.21664 609 VAL B C 1
ATOM 2234 O O . VAL B 2 161 ? 8.98757 -0.02300 20.63419 1.000 75.83481 609 VAL B O 1
ATOM 2236 N N . ASP B 2 162 ? 8.55717 1.76152 21.94194 1.000 87.52168 610 ASP B N 1
ATOM 2237 C CA . ASP B 2 162 ? 7.16174 1.39273 22.13757 1.000 91.62725 610 ASP B CA 1
ATOM 2238 C C . ASP B 2 162 ? 6.40210 1.45719 20.81760 1.000 90.95612 610 ASP B C 1
ATOM 2239 O O . ASP B 2 162 ? 6.63281 2.34414 19.99097 1.000 87.87668 610 ASP B O 1
ATOM 2244 N N . HIS B 2 163 ? 5.48867 0.50137 20.62220 1.000 95.26173 611 HIS B N 1
ATOM 2245 C CA . HIS B 2 163 ? 4.76425 0.41711 19.35830 1.000 96.11805 611 HIS B CA 1
ATOM 2246 C C . HIS B 2 163 ? 3.85427 1.61992 19.14605 1.000 97.20822 611 HIS B C 1
ATOM 2247 O O . HIS B 2 163 ? 3.67688 2.06530 18.00656 1.000 97.57545 611 HIS B O 1
ATOM 2254 N N . SER B 2 164 ? 3.27246 2.15850 20.21938 1.000 95.05974 612 SER B N 1
ATOM 2255 C CA . SER B 2 164 ? 2.40229 3.32105 20.07750 1.000 98.45550 612 SER B CA 1
ATOM 2256 C C . SER B 2 164 ? 3.19585 4.55050 19.65162 1.000 99.08566 612 SER B C 1
ATOM 2257 O O . SER B 2 164 ? 2.78376 5.28548 18.74630 1.000 100.90964 612 SER B O 1
ATOM 2259 N N . THR B 2 165 ? 4.34522 4.78580 20.28975 1.000 88.68174 613 THR B N 1
ATOM 2260 C CA . THR B 2 165 ? 5.13739 5.96831 19.96916 1.000 89.77328 613 THR B CA 1
ATOM 2261 C C . THR B 2 165 ? 5.79229 5.85799 18.59882 1.000 108.17631 613 THR B C 1
ATOM 2262 O O . THR B 2 165 ? 6.05960 6.88190 17.96013 1.000 89.68455 613 THR B O 1
ATOM 2266 N N . CYS B 2 166 ? 6.05994 4.63700 18.13082 1.000 99.04315 614 CYS B N 1
ATOM 2267 C CA . CYS B 2 166 ? 6.63160 4.47405 16.79898 1.000 98.92887 614 CYS B CA 1
ATOM 2268 C C . CYS B 2 166 ? 5.57885 4.65556 15.71422 1.000 99.38402 614 CYS B C 1
ATOM 2269 O O . CYS B 2 166 ? 5.85121 5.27627 14.68028 1.000 99.59801 614 CYS B O 1
ATOM 2272 N N . GLN B 2 167 ? 4.37882 4.10761 15.92552 1.000 99.69110 615 GLN B N 1
ATOM 2273 C CA . GLN B 2 167 ? 3.28854 4.33742 14.98480 1.000 96.36681 615 GLN B CA 1
ATOM 2274 C C . GLN B 2 167 ? 2.94549 5.81658 14.89087 1.000 98.18046 615 GLN B C 1
ATOM 2275 O O . GLN B 2 167 ? 2.56157 6.29927 13.81944 1.000 102.29064 615 GLN B O 1
ATOM 2277 N N . LYS B 2 168 ? 3.08142 6.55042 15.99655 1.000 97.43580 616 LYS B N 1
ATOM 2278 C CA . LYS B 2 168 ? 2.89435 7.99430 15.97281 1.000 105.31104 616 LYS B CA 1
ATOM 2279 C C . LYS B 2 168 ? 4.12839 8.73222 15.47290 1.000 105.42086 616 LYS B C 1
ATOM 2280 O O . LYS B 2 168 ? 4.02438 9.90759 15.10620 1.000 106.33308 616 LYS B O 1
ATOM 2282 N N . ALA B 2 169 ? 5.29033 8.07390 15.45299 1.000 101.31147 617 ALA B N 1
ATOM 2283 C CA . ALA B 2 169 ? 6.49069 8.71483 14.92800 1.000 97.74035 617 ALA B CA 1
ATOM 2284 C C . ALA B 2 169 ? 6.46135 8.80034 13.40831 1.000 98.45080 617 ALA B C 1
ATOM 2285 O O . ALA B 2 169 ? 7.03021 9.73337 12.83031 1.000 101.74434 617 ALA B O 1
ATOM 2287 N N . TYR B 2 170 ? 5.80814 7.84651 12.74846 1.000 97.16107 618 TYR B N 1
ATOM 2288 C CA . TYR B 2 170 ? 5.68430 7.83938 11.29799 1.000 98.59779 618 TYR B CA 1
ATOM 2289 C C . TYR B 2 170 ? 4.37303 8.43938 10.81118 1.000 104.29034 618 TYR B C 1
ATOM 2290 O O . TYR B 2 170 ? 4.11755 8.43800 9.60284 1.000 104.28949 618 TYR B O 1
ATOM 2299 N N . ALA B 2 171 ? 3.53844 8.94371 11.71826 1.000 107.89609 619 ALA B N 1
ATOM 2300 C CA . ALA B 2 171 ? 2.31896 9.62812 11.29893 1.000 114.50835 619 ALA B CA 1
ATOM 2301 C C . ALA B 2 171 ? 2.57956 10.85693 10.43185 1.000 115.14198 619 ALA B C 1
ATOM 2302 O O . ALA B 2 171 ? 1.79181 11.08871 9.49765 1.000 116.85742 619 ALA B O 1
ATOM 2304 N N . PRO B 2 172 ? 3.61192 11.68060 10.67367 1.000 117.59965 620 PRO B N 1
ATOM 2305 C CA . PRO B 2 172 ? 3.87381 12.78756 9.73575 1.000 124.06782 620 PRO B CA 1
ATOM 2306 C C . PRO B 2 172 ? 4.10243 12.33135 8.30488 1.000 133.34085 620 PRO B C 1
ATOM 2307 O O . PRO B 2 172 ? 3.64148 12.99531 7.36817 1.000 137.29910 620 PRO B O 1
ATOM 2311 N N . LEU B 2 173 ? 4.79873 11.21341 8.10654 1.000 135.47474 621 LEU B N 1
ATOM 2312 C CA . LEU B 2 173 ? 5.05961 10.70053 6.76728 1.000 134.82922 621 LEU B CA 1
ATOM 2313 C C . LEU B 2 173 ? 3.90875 9.87172 6.21112 1.000 134.28975 621 LEU B C 1
ATOM 2314 O O . LEU B 2 173 ? 4.03782 9.33411 5.10525 1.000 135.58043 621 LEU B O 1
ATOM 2316 N N . LYS B 2 174 ? 2.79835 9.75820 6.94464 1.000 131.63321 622 LYS B N 1
ATOM 2317 C CA . LYS B 2 174 ? 1.63533 8.97403 6.52408 1.000 124.15404 622 LYS B CA 1
ATOM 2318 C C . LYS B 2 174 ? 2.00737 7.52334 6.22628 1.000 114.73173 622 LYS B C 1
ATOM 2319 O O . LYS B 2 174 ? 1.42937 6.88993 5.33902 1.000 114.14843 622 LYS B O 1
ATOM 2321 N N . LYS B 2 175 ? 2.97590 6.98822 6.96561 1.000 112.05551 623 LYS B N 1
ATOM 2322 C CA . LYS B 2 175 ? 3.42474 5.60820 6.81567 1.000 110.28024 623 LYS B CA 1
ATOM 2323 C C . LYS B 2 175 ? 2.93862 4.81725 8.02388 1.000 119.27266 623 LYS B C 1
ATOM 2324 O O . LYS B 2 175 ? 3.40892 5.03453 9.14544 1.000 117.44350 623 LYS B O 1
ATOM 2326 N N . LYS B 2 176 ? 1.99918 3.90495 7.79433 1.000 129.95975 624 LYS B N 1
ATOM 2327 C CA . LYS B 2 176 ? 1.43928 3.11659 8.88129 1.000 130.00843 624 LYS B CA 1
ATOM 2328 C C . LYS B 2 176 ? 2.45473 2.10178 9.39589 1.000 127.28278 624 LYS B C 1
ATOM 2329 O O . LYS B 2 176 ? 3.35379 1.66424 8.67293 1.000 131.11988 624 LYS B O 1
ATOM 2331 N N . VAL B 2 177 ? 2.30507 1.73415 10.66670 1.000 124.23297 625 VAL B N 1
ATOM 2332 C CA . VAL B 2 177 ? 3.12360 0.70811 11.30699 1.000 106.51044 625 VAL B CA 1
ATOM 2333 C C . VAL B 2 177 ? 2.16616 -0.30732 11.91703 1.000 100.07513 625 VAL B C 1
ATOM 2334 O O . VAL B 2 177 ? 1.42883 0.01655 12.85659 1.000 102.68748 625 VAL B O 1
ATOM 2338 N N . THR B 2 178 ? 2.17424 -1.53001 11.38945 1.000 92.30372 626 THR B N 1
ATOM 2339 C CA . THR B 2 178 ? 1.19965 -2.53883 11.77238 1.000 92.78192 626 THR B CA 1
ATOM 2340 C C . THR B 2 178 ? 1.72703 -3.40323 12.91728 1.000 91.18423 626 THR B C 1
ATOM 2341 O O . THR B 2 178 ? 2.84683 -3.22855 13.40446 1.000 92.95937 626 THR B O 1
ATOM 2345 N N . ARG B 2 179 ? 0.89954 -4.35811 13.35268 1.000 88.94325 627 ARG B N 1
ATOM 2346 C CA . ARG B 2 179 ? 1.26847 -5.21758 14.47143 1.000 87.01923 627 ARG B CA 1
ATOM 2347 C C . ARG B 2 179 ? 2.36496 -6.20876 14.10766 1.000 83.22394 627 ARG B C 1
ATOM 2348 O O . ARG B 2 179 ? 2.96223 -6.80892 15.00701 1.000 85.61511 627 ARG B O 1
ATOM 2350 N N . ASP B 2 180 ? 2.64037 -6.39649 12.82004 1.000 80.92964 628 ASP B N 1
ATOM 2351 C CA . ASP B 2 180 ? 3.72019 -7.26231 12.37073 1.000 80.68841 628 ASP B CA 1
ATOM 2352 C C . ASP B 2 180 ? 5.04286 -6.51905 12.21986 1.000 81.12321 628 ASP B C 1
ATOM 2353 O O . ASP B 2 180 ? 5.99403 -7.07649 11.66239 1.000 80.02541 628 ASP B O 1
ATOM 2358 N N . MET B 2 181 ? 5.12368 -5.28148 12.70269 1.000 78.56967 629 MET B N 1
ATOM 2359 C CA . MET B 2 181 ? 6.34001 -4.48472 12.65034 1.000 72.89869 629 MET B CA 1
ATOM 2360 C C . MET B 2 181 ? 6.75388 -4.09008 14.06013 1.000 76.07171 629 MET B C 1
ATOM 2361 O O . MET B 2 181 ? 5.90434 -3.79697 14.90729 1.000 78.49060 629 MET B O 1
ATOM 2366 N N . ILE B 2 182 ? 8.06156 -4.07822 14.30478 1.000 79.74069 630 ILE B N 1
ATOM 2367 C CA . ILE B 2 182 ? 8.62262 -3.67683 15.58822 1.000 80.53292 630 ILE B CA 1
ATOM 2368 C C . ILE B 2 182 ? 9.73864 -2.67403 15.33078 1.000 77.91637 630 ILE B C 1
ATOM 2369 O O . ILE B 2 182 ? 10.52684 -2.83338 14.39186 1.000 73.35696 630 ILE B O 1
ATOM 2374 N N . CYS B 2 183 ? 9.79418 -1.63184 16.15377 1.000 82.39646 631 CYS B N 1
ATOM 2375 C CA . CYS B 2 183 ? 10.73813 -0.54152 15.97253 1.000 85.72695 631 CYS B CA 1
ATOM 2376 C C . CYS B 2 183 ? 11.80396 -0.56573 17.05837 1.000 85.85780 631 CYS B C 1
ATOM 2377 O O . CYS B 2 183 ? 11.54496 -0.95242 18.20129 1.000 86.97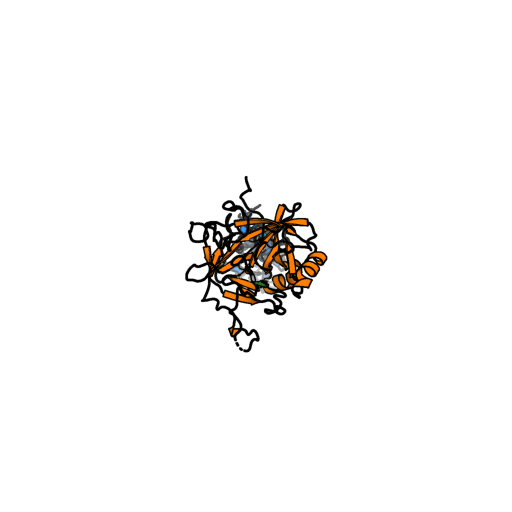271 631 CYS B O 1
ATOM 2380 N N . ALA B 2 184 ? 13.00698 -0.13707 16.68595 1.000 85.08136 632 ALA B N 1
ATOM 2381 C CA . ALA B 2 184 ? 14.12253 -0.03783 17.61174 1.000 78.06856 632 ALA B CA 1
ATOM 2382 C C . ALA B 2 184 ? 14.90120 1.23363 17.30906 1.000 74.47888 632 ALA B C 1
ATOM 2383 O O . ALA B 2 184 ? 14.68257 1.89699 16.29202 1.000 71.85003 632 ALA B O 1
ATOM 2385 N N . GLY B 2 185 ? 15.81489 1.57103 18.20447 1.000 74.09642 633 GLY B N 1
ATOM 2386 C CA . GLY B 2 185 ? 16.65495 2.73632 18.03832 1.000 73.01464 633 GLY B CA 1
ATOM 2387 C C . GLY B 2 185 ? 16.34129 3.81618 19.06161 1.000 75.55670 633 GLY B C 1
ATOM 2388 O O . GLY B 2 185 ? 15.24276 3.89752 19.61783 1.000 76.64133 633 GLY B O 1
ATOM 2389 N N . GLU B 2 186 ? 17.33905 4.66273 19.30176 1.000 80.96553 634 GLU B N 1
ATOM 2390 C CA . GLU B 2 186 ? 17.19991 5.76382 20.23975 1.000 88.14857 634 GLU B CA 1
ATOM 2391 C C . GLU B 2 186 ? 16.51146 6.95513 19.57803 1.000 95.05111 634 GLU B C 1
ATOM 2392 O O . GLU B 2 186 ? 16.49714 7.09962 18.35264 1.000 82.54881 634 GLU B O 1
ATOM 2395 N N . LYS B 2 187 ? 15.93423 7.81899 20.41763 1.000 99.32548 635 LYS B N 1
ATOM 2396 C CA . LYS B 2 187 ? 15.22571 8.99108 19.91887 1.000 105.42652 635 LYS B CA 1
ATOM 2397 C C . LYS B 2 187 ? 16.16935 10.04343 19.35485 1.000 106.61543 635 LYS B C 1
ATOM 2398 O O . LYS B 2 187 ? 15.74279 10.85985 18.53225 1.000 108.31399 635 LYS B O 1
ATOM 2400 N N . GLU B 2 188 ? 17.43415 10.04611 19.77678 1.000 106.74937 636 GLU B N 1
ATOM 2401 C CA . GLU B 2 188 ? 18.40756 11.00403 19.27004 1.000 102.17862 636 GLU B CA 1
ATOM 2402 C C . GLU B 2 188 ? 18.96009 10.62330 17.90348 1.000 95.30285 636 GLU B C 1
ATOM 2403 O O . GLU B 2 188 ? 19.72237 11.40500 17.32367 1.000 94.21370 636 GLU B O 1
ATOM 2405 N N . GLY B 2 189 ? 18.59647 9.45873 17.37853 1.000 89.75323 637 GLY B N 1
ATOM 2406 C CA . GLY B 2 189 ? 19.12106 9.00581 16.10717 1.000 86.84176 637 GLY B CA 1
ATOM 2407 C C . GLY B 2 189 ? 20.44971 8.29225 16.26482 1.000 85.10658 637 GLY B C 1
ATOM 2408 O O . GLY B 2 189 ? 20.80308 7.78610 17.33388 1.000 92.88495 637 GLY B O 1
ATOM 2409 N N . GLY B 2 190 ? 21.19867 8.25496 15.16651 1.000 85.25431 638 GLY B N 1
ATOM 2410 C CA . GLY B 2 190 ? 22.51946 7.65867 15.18331 1.000 84.10340 638 GLY B CA 1
ATOM 2411 C C . GLY B 2 190 ? 22.52842 6.17518 14.87773 1.000 90.49552 638 GLY B C 1
ATOM 2412 O O . GLY B 2 190 ? 22.55800 5.77888 13.70918 1.000 92.25121 638 GLY B O 1
ATOM 2413 N N . LYS B 2 191 ? 22.50323 5.34462 15.91854 1.000 86.31279 639 LYS B N 1
ATOM 2414 C CA . LYS B 2 191 ? 22.58570 3.89973 15.73732 1.000 75.17415 639 LYS B CA 1
ATOM 2415 C C . LYS B 2 191 ? 21.33584 3.38235 15.03346 1.000 76.46439 639 LYS B C 1
ATOM 2416 O O . LYS B 2 191 ? 20.22525 3.48743 15.56477 1.000 75.69884 639 LYS B O 1
ATOM 2420 N N . ASP B 2 192 ? 21.52040 2.82034 13.84124 1.000 78.73274 640 ASP B N 1
ATOM 2421 C CA . ASP B 2 192 ? 20.41934 2.30433 13.03821 1.000 79.96027 640 ASP B CA 1
ATOM 2422 C C . ASP B 2 192 ? 20.99862 1.43866 11.92798 1.000 82.17839 640 ASP B C 1
ATOM 2423 O O . ASP B 2 192 ? 22.19011 1.51793 11.61340 1.000 88.07232 640 ASP B O 1
ATOM 2428 N N . ALA B 2 193 ? 20.14228 0.60345 11.34786 1.000 78.50474 641 ALA B N 1
ATOM 2429 C CA . ALA B 2 193 ? 20.50311 -0.18268 10.17988 1.000 68.05644 641 ALA B CA 1
ATOM 2430 C C . ALA B 2 193 ? 20.28865 0.64078 8.91246 1.000 74.92285 641 ALA B C 1
ATOM 2431 O O . ALA B 2 193 ? 19.65407 1.69810 8.92771 1.000 80.92466 641 ALA B O 1
ATOM 2433 N N . CYS B 2 194 ? 20.82469 0.14536 7.80061 1.000 75.56857 642 CYS B N 1
ATOM 2434 C CA . CYS B 2 194 ? 20.75863 0.88403 6.54630 1.000 83.18465 642 CY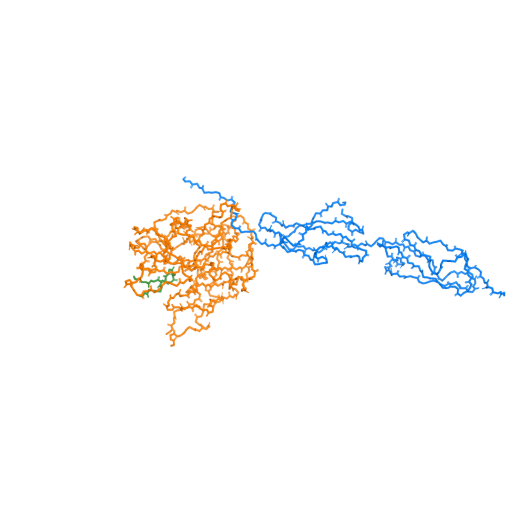S B CA 1
ATOM 2435 C C . CYS B 2 194 ? 20.67481 -0.10550 5.38828 1.000 78.44563 642 CYS B C 1
ATOM 2436 O O . CYS B 2 194 ? 20.39633 -1.29312 5.58018 1.000 73.58390 642 CYS B O 1
ATOM 2439 N N . ALA B 2 195 ? 20.91266 0.39776 4.17705 1.000 81.86675 643 ALA B N 1
ATOM 2440 C CA . ALA B 2 195 ? 20.79786 -0.42145 2.97782 1.000 82.14608 643 ALA B CA 1
ATOM 2441 C C . ALA B 2 195 ? 21.83969 -1.53246 2.97929 1.000 81.58815 643 ALA B C 1
ATOM 2442 O O . ALA B 2 195 ? 23.01427 -1.30804 3.28291 1.000 83.53025 643 ALA B O 1
ATOM 2444 N N . GLY B 2 196 ? 21.40151 -2.73860 2.62301 1.000 76.66986 644 GLY B N 1
ATOM 2445 C CA . GLY B 2 196 ? 22.23617 -3.91513 2.70157 1.000 75.77941 644 GLY B CA 1
ATOM 2446 C C . GLY B 2 196 ? 22.09530 -4.70204 3.98481 1.000 72.96697 644 GLY B C 1
ATOM 2447 O O . GLY B 2 196 ? 22.60578 -5.82703 4.06308 1.000 64.02467 644 GLY B O 1
ATOM 2448 N N . ASP B 2 197 ? 21.42279 -4.14879 4.99071 1.000 69.41347 645 ASP B N 1
ATOM 2449 C CA . ASP B 2 197 ? 21.19088 -4.83352 6.25341 1.000 64.25506 645 ASP B CA 1
ATOM 2450 C C . ASP B 2 197 ? 19.85334 -5.55866 6.29841 1.000 67.36752 645 ASP B C 1
ATOM 2451 O O . ASP B 2 197 ? 19.56710 -6.22709 7.29652 1.000 67.09970 645 ASP B O 1
ATOM 2456 N N . SER B 2 198 ? 19.03705 -5.44666 5.25002 1.000 75.51797 646 SER B N 1
ATOM 2457 C CA . SER B 2 198 ? 17.72000 -6.07176 5.24966 1.000 80.77251 646 SER B CA 1
ATOM 2458 C C . SER B 2 198 ? 17.83114 -7.57541 5.46358 1.000 83.33655 646 SER B C 1
ATOM 2459 O O . SER B 2 198 ? 18.75973 -8.22604 4.97555 1.000 79.61275 646 SER B O 1
ATOM 2462 N N . GLY B 2 199 ? 16.86968 -8.12557 6.20432 1.000 88.64898 647 GLY B N 1
ATOM 2463 C CA . GLY B 2 199 ? 16.91056 -9.51168 6.61029 1.000 87.14541 647 GLY B CA 1
ATOM 2464 C C . GLY B 2 199 ? 17.87727 -9.81740 7.73090 1.000 85.91509 647 GLY B C 1
ATOM 2465 O O . GLY B 2 199 ? 17.85545 -10.93878 8.25483 1.000 85.42589 647 GLY B O 1
ATOM 2466 N N . GLY B 2 200 ? 18.72105 -8.86255 8.11905 1.000 80.23118 648 GLY B N 1
ATOM 2467 C CA . GLY B 2 200 ? 19.68316 -9.06313 9.17490 1.000 74.76398 648 GLY B CA 1
ATOM 2468 C C . GLY B 2 200 ? 19.02352 -9.31718 10.51350 1.000 67.80983 648 GLY B C 1
ATOM 2469 O O . GLY B 2 200 ? 17.87498 -8.93079 10.75198 1.000 70.67073 648 GLY B O 1
ATOM 2470 N N . PRO B 2 201 ? 19.74339 -9.97617 11.41781 1.000 60.83799 649 PRO B N 1
ATOM 2471 C CA . PRO B 2 201 ? 19.14329 -10.35737 12.70028 1.000 59.30399 649 PRO B CA 1
ATOM 2472 C C . PRO B 2 201 ? 19.09646 -9.20631 13.69349 1.000 59.56784 649 PRO B C 1
ATOM 2473 O O . PRO B 2 201 ? 20.03351 -8.41232 13.80963 1.000 61.11423 649 PRO B O 1
ATOM 2477 N N . MET B 2 202 ? 17.97638 -9.12190 14.40711 1.000 61.00191 650 MET B N 1
ATOM 2478 C CA . MET B 2 202 ? 17.83934 -8.28924 15.59995 1.000 62.48154 650 MET B CA 1
ATOM 2479 C C . MET B 2 202 ? 17.54776 -9.24362 16.75188 1.000 61.39305 650 MET B C 1
ATOM 2480 O O . MET B 2 202 ? 16.40223 -9.66309 16.94505 1.000 61.42352 650 MET B O 1
ATOM 2485 N N . VAL B 2 203 ? 18.58095 -9.59137 17.51034 1.000 61.41392 651 VAL B N 1
ATOM 2486 C CA . VAL B 2 203 ? 18.48350 -10.63961 18.51299 1.000 60.47204 651 VAL B CA 1
ATOM 2487 C C . VAL B 2 203 ? 18.66584 -10.04391 19.90116 1.000 58.67841 651 VAL B C 1
ATOM 2488 O O . VAL B 2 203 ? 19.18963 -8.93951 20.07767 1.000 58.04585 651 VAL B O 1
ATOM 2492 N N . THR B 2 204 ? 18.21865 -10.80089 20.90008 1.000 56.94280 652 THR B N 1
ATOM 2493 C CA . THR B 2 204 ? 18.45180 -10.47327 22.29802 1.000 58.06716 652 THR B CA 1
ATOM 2494 C C . THR B 2 204 ? 18.63700 -11.77844 23.06092 1.000 67.63284 652 THR B C 1
ATOM 2495 O O . THR B 2 204 ? 18.49639 -12.87048 22.50361 1.000 57.14772 652 THR B O 1
ATOM 2499 N N . LEU B 2 205 ? 18.94912 -11.66089 24.34764 1.000 59.12093 653 LEU B N 1
ATOM 2500 C CA . LEU B 2 205 ? 19.31405 -12.80267 25.17469 1.000 64.85582 653 LEU B CA 1
ATOM 2501 C C . LEU B 2 205 ? 18.18978 -13.14276 26.14181 1.000 66.96504 653 LEU B C 1
ATOM 2502 O O . LEU B 2 205 ? 17.68037 -12.26366 26.84483 1.000 72.74162 653 LEU B O 1
ATOM 2507 N N . ASN B 2 206 ? 17.81007 -14.41762 26.17330 1.000 66.64944 654 ASN B N 1
ATOM 2508 C CA . ASN B 2 206 ? 16.94287 -14.94779 27.22194 1.000 66.66027 654 ASN B CA 1
ATOM 2509 C C . ASN B 2 206 ? 17.81990 -15.18922 28.44336 1.000 70.88992 654 ASN B C 1
ATOM 2510 O O . ASN B 2 206 ? 18.54257 -16.18533 28.51600 1.000 73.23436 654 ASN B O 1
ATOM 2515 N N . ARG B 2 207 ? 17.76330 -14.26785 29.40907 1.000 79.02862 655 ARG B N 1
ATOM 2516 C CA . ARG B 2 207 ? 18.64945 -14.33898 30.56671 1.000 84.67794 655 ARG B CA 1
ATOM 2517 C C . ARG B 2 207 ? 18.44036 -15.60452 31.38745 1.000 86.62558 655 ARG B C 1
ATOM 2518 O O . ARG B 2 207 ? 19.35250 -16.01720 32.11224 1.000 89.64401 655 ARG B O 1
ATOM 2520 N N . GLU B 2 208 ? 17.26680 -16.22903 31.29305 1.000 85.60892 656 GLU B N 1
ATOM 2521 C CA . GLU B 2 208 ? 17.02303 -17.46756 32.02349 1.000 84.11261 656 GLU B CA 1
ATOM 2522 C C . GLU B 2 208 ? 17.66126 -18.65850 31.31672 1.000 80.55516 656 GLU B C 1
ATOM 2523 O O . GLU B 2 208 ? 18.48867 -19.36969 31.89722 1.000 80.46596 656 GLU B O 1
ATOM 2529 N N . ARG B 2 209 ? 17.28765 -18.88787 30.05611 1.000 73.16677 657 ARG B N 1
ATOM 2530 C CA . ARG B 2 209 ? 17.82717 -20.01262 29.30295 1.000 71.27092 657 ARG B CA 1
ATOM 2531 C C . ARG B 2 209 ? 19.25243 -19.77394 28.82399 1.000 72.37627 657 ARG B C 1
ATOM 2532 O O . ARG B 2 209 ? 19.93143 -20.73365 28.44325 1.000 70.38161 657 ARG B O 1
ATOM 2540 N N . GLY B 2 210 ? 19.72039 -18.52820 28.83536 1.000 75.21696 658 GLY B N 1
ATOM 2541 C CA . GLY B 2 210 ? 21.05180 -18.23650 28.34526 1.000 62.66793 658 GLY B CA 1
ATOM 2542 C C . GLY B 2 210 ? 21.21742 -18.38061 26.85173 1.000 60.64242 658 GLY B C 1
ATOM 2543 O O . GLY B 2 210 ? 22.33705 -18.58911 26.37899 1.000 65.64124 658 GLY B O 1
ATOM 2544 N N . GLN B 2 211 ? 20.13290 -18.27652 26.09064 1.000 60.03444 659 GLN B N 1
ATOM 2545 C CA . GLN B 2 211 ? 20.17057 -18.41288 24.64318 1.000 61.20581 659 GLN B CA 1
ATOM 2546 C C . GLN B 2 211 ? 19.75653 -17.10518 23.98826 1.000 62.38088 659 GLN B C 1
ATOM 2547 O O . GLN B 2 211 ? 18.85688 -16.41196 24.47400 1.000 66.82876 659 GLN B O 1
ATOM 2553 N N . TRP B 2 212 ? 20.41373 -16.77642 22.88223 1.000 59.81571 660 TRP B N 1
ATOM 2554 C CA . TRP B 2 212 ? 19.98701 -15.65806 22.05869 1.000 58.06615 660 TRP B CA 1
ATOM 2555 C C . TRP B 2 212 ? 18.85983 -16.10531 21.13828 1.000 60.05670 660 TRP B C 1
ATOM 2556 O O . TRP B 2 212 ? 18.84827 -17.24125 20.65524 1.000 58.97159 660 TRP B O 1
ATOM 2567 N N . TYR B 2 213 ? 17.89960 -15.21342 20.90861 1.000 62.47357 661 TYR B N 1
ATOM 2568 C CA . TYR B 2 213 ? 16.78346 -15.51528 20.02692 1.000 55.57527 661 TYR B CA 1
ATOM 2569 C C . TYR B 2 213 ? 16.47486 -14.29961 19.16749 1.000 58.71592 661 TYR B C 1
ATOM 2570 O O . TYR B 2 213 ? 16.81237 -13.16451 19.51108 1.000 61.15873 661 TYR B O 1
ATOM 2579 N N . LEU B 2 214 ? 15.82111 -14.55839 18.03948 1.000 55.95457 662 LEU B N 1
ATOM 2580 C CA . LEU B 2 214 ? 15.52738 -13.53105 17.05190 1.000 56.65202 662 LEU B CA 1
ATOM 2581 C C . LEU B 2 214 ? 14.23034 -12.81620 17.40790 1.000 61.92782 662 LEU B C 1
ATOM 2582 O O . LEU B 2 214 ? 13.19990 -13.45949 17.62835 1.000 66.93979 662 LEU B O 1
ATOM 2587 N N . VAL B 2 215 ? 14.28458 -11.48915 17.46120 1.000 59.57632 663 VAL B N 1
ATOM 2588 C CA . VAL B 2 215 ? 13.10643 -10.67282 17.71777 1.000 62.21071 663 VAL B CA 1
ATOM 2589 C C . VAL B 2 215 ? 12.55113 -10.07227 16.43329 1.000 66.34168 663 VAL B C 1
ATOM 2590 O O . VAL B 2 215 ? 11.33501 -10.01205 16.24854 1.000 71.17912 663 VAL B O 1
ATOM 2594 N N . GLY B 2 216 ? 13.42858 -9.62918 15.53669 1.000 67.38795 664 GLY B N 1
ATOM 2595 C CA . GLY B 2 216 ? 12.98833 -9.03649 14.28826 1.000 66.36011 664 GLY B CA 1
ATOM 2596 C C . GLY B 2 216 ? 14.08105 -9.08417 13.24609 1.000 67.58596 664 GLY B C 1
ATOM 2597 O O . GLY B 2 216 ? 15.23754 -9.40160 13.53228 1.000 70.19973 664 GLY B O 1
ATOM 2598 N N . THR B 2 217 ? 13.68811 -8.76738 12.01577 1.000 69.51283 665 THR B N 1
ATOM 2599 C CA . THR B 2 217 ? 14.60071 -8.68179 10.88557 1.000 67.80483 665 THR B CA 1
ATOM 2600 C C . THR B 2 217 ? 14.50492 -7.29187 10.27531 1.000 66.20794 665 THR B C 1
ATOM 2601 O O . THR B 2 217 ? 13.41389 -6.72042 10.18638 1.000 66.64171 665 THR B O 1
ATOM 2605 N N . VAL B 2 218 ? 15.65318 -6.75411 9.85514 1.000 64.99279 666 VAL B N 1
ATOM 2606 C CA . VAL B 2 218 ? 15.69130 -5.39944 9.31853 1.000 65.04850 666 VAL B CA 1
ATOM 2607 C C . VAL B 2 218 ? 14.75857 -5.28632 8.12169 1.000 66.97546 666 VAL B C 1
ATOM 2608 O O . VAL B 2 218 ? 14.73685 -6.15304 7.23819 1.000 70.84186 666 VAL B O 1
ATOM 2612 N N . SER B 2 219 ? 13.97432 -4.20826 8.09220 1.000 66.02759 667 SER B N 1
ATOM 2613 C CA . SER B 2 219 ? 12.94447 -4.05128 7.07351 1.000 66.18963 667 SER B CA 1
ATOM 2614 C C . SER B 2 219 ? 13.03774 -2.70318 6.36654 1.000 73.32137 667 SER B C 1
ATOM 2615 O O . SER B 2 219 ? 13.47281 -2.63631 5.21258 1.000 80.51825 667 SER B O 1
ATOM 2618 N N . TRP B 2 220 ? 12.63028 -1.62536 7.03537 1.000 71.57813 668 TRP B N 1
ATOM 2619 C CA . TRP B 2 220 ? 12.54635 -0.32475 6.38537 1.000 78.01913 668 TRP B CA 1
ATOM 2620 C C . TRP B 2 220 ? 12.70187 0.78144 7.42098 1.000 73.94572 668 TRP B C 1
ATOM 2621 O O . TRP B 2 220 ? 12.88127 0.52881 8.61595 1.000 72.59221 668 TRP B O 1
ATOM 2632 N N . GLY B 2 221 ? 12.62663 2.01690 6.94231 1.000 75.73866 669 GLY B N 1
ATOM 2633 C CA . GLY B 2 221 ? 12.72707 3.17984 7.80138 1.000 85.49033 669 GLY B CA 1
ATOM 2634 C C . GLY B 2 221 ? 12.93300 4.42548 6.97210 1.000 86.17615 669 GLY B C 1
ATOM 2635 O O . GLY B 2 221 ? 13.15897 4.37019 5.75993 1.000 85.07595 669 GLY B O 1
ATOM 2636 N N . ASP B 2 222 ? 12.84499 5.56671 7.65135 1.000 92.89856 670 ASP B N 1
ATOM 2637 C CA . ASP B 2 222 ? 13.05734 6.86689 7.01677 1.000 98.15222 670 ASP B CA 1
ATOM 2638 C C . ASP B 2 222 ? 14.55296 7.15520 7.03209 1.000 98.62124 670 ASP B C 1
ATOM 2639 O O . ASP B 2 222 ? 15.11435 7.52866 8.06579 1.000 100.58043 670 ASP B O 1
ATOM 2644 N N . ASP B 2 223 ? 15.19444 6.98433 5.88069 1.000 98.24507 671 ASP B N 1
ATOM 2645 C CA . ASP B 2 223 ? 16.65017 7.12484 5.74146 1.000 102.49542 671 ASP B CA 1
ATOM 2646 C C . ASP B 2 223 ? 17.31633 6.17874 6.74492 1.000 101.59671 671 ASP B C 1
ATOM 2647 O O . ASP B 2 223 ? 16.80935 5.08146 7.01206 1.000 80.90644 671 ASP B O 1
ATOM 2652 N N . CYS B 2 224 ? 18.44852 6.58650 7.31286 1.000 104.09162 672 CYS B N 1
ATOM 2653 C CA . CYS B 2 224 ? 19.21376 5.73052 8.21497 1.000 102.16520 672 CYS B CA 1
ATOM 2654 C C . CYS B 2 224 ? 19.71288 6.56938 9.38208 1.000 101.55611 672 CYS B C 1
ATOM 2655 O O . CYS B 2 224 ? 20.58871 7.42161 9.20592 1.000 104.09476 672 CYS B O 1
ATOM 2658 N N . GLY B 2 225 ? 19.15636 6.33038 10.56675 1.000 99.54180 673 GLY B N 1
ATOM 2659 C CA . GLY B 2 225 ? 19.62975 6.99832 11.76229 1.000 82.71416 673 GLY B CA 1
ATOM 2660 C C . GLY B 2 225 ? 19.17659 8.42954 11.92668 1.000 96.04776 673 GLY B C 1
ATOM 2661 O O . GLY B 2 225 ? 19.90010 9.23525 12.52153 1.000 96.48621 673 GLY B O 1
ATOM 2662 N N . LYS B 2 226 ? 17.99807 8.77508 11.41928 1.000 95.78929 674 LYS B N 1
ATOM 2663 C CA . LYS B 2 226 ? 17.48314 10.12465 11.58311 1.000 90.96725 674 LYS B CA 1
ATOM 2664 C C . LYS B 2 226 ? 16.89468 10.30966 12.97533 1.000 90.99594 674 LYS B C 1
ATOM 2665 O O . LYS B 2 226 ? 16.39287 9.36646 13.59328 1.000 91.28596 674 LYS B O 1
ATOM 2669 N N . LYS B 2 227 ? 16.96842 11.54212 13.46878 1.000 94.34047 675 LYS B N 1
ATOM 2670 C CA . LYS B 2 227 ? 16.33692 11.87614 14.73496 1.000 95.09951 675 LYS B CA 1
ATOM 2671 C C . LYS B 2 227 ? 14.81974 11.82974 14.59284 1.000 100.92056 675 LYS B C 1
ATOM 2672 O O . LYS B 2 227 ? 14.26878 12.04720 13.50982 1.000 109.07529 675 LYS B O 1
ATOM 2674 N N . ASP B 2 228 ? 14.14533 11.53337 15.70644 1.000 95.78666 676 ASP B N 1
ATOM 2675 C CA . ASP B 2 228 ? 12.68841 11.38433 15.74241 1.000 98.29124 676 ASP B CA 1
ATOM 2676 C C . ASP B 2 228 ? 12.20747 10.29849 14.78206 1.000 95.12933 676 ASP B C 1
ATOM 2677 O O . ASP B 2 228 ? 11.06870 10.33186 14.30843 1.000 94.77554 676 ASP B O 1
ATOM 2679 N N . ARG B 2 229 ? 13.07674 9.33163 14.48892 1.000 89.18231 677 ARG B N 1
ATOM 2680 C CA . ARG B 2 229 ? 12.75244 8.20099 13.63215 1.000 86.58384 677 ARG B CA 1
ATOM 2681 C C . ARG B 2 229 ? 13.34664 6.93723 14.23645 1.000 83.11653 677 ARG B C 1
ATOM 2682 O O . ARG B 2 229 ? 14.38090 6.97969 14.90824 1.000 88.30740 677 ARG B O 1
ATOM 2690 N N . TYR B 2 230 ? 12.68562 5.80918 13.98753 1.000 85.25887 678 TYR B N 1
ATOM 2691 C CA . TYR B 2 230 ? 13.13216 4.51570 14.48363 1.000 77.77289 678 TYR B CA 1
ATOM 2692 C C . TYR B 2 230 ? 13.20200 3.52522 13.33233 1.000 81.07675 678 TYR B C 1
ATOM 2693 O O . TYR B 2 230 ? 12.33652 3.52301 12.45199 1.000 82.91672 678 TYR B O 1
ATOM 2702 N N . GLY B 2 231 ? 14.23559 2.68802 13.34046 1.000 88.05032 679 GLY B N 1
ATOM 2703 C CA . GLY B 2 231 ? 14.30741 1.60947 12.37221 1.000 71.65571 679 GLY B CA 1
ATOM 2704 C C . GLY B 2 231 ? 13.20483 0.59548 12.61986 1.000 70.34724 679 GLY B C 1
ATOM 2705 O O . GLY B 2 231 ? 12.93454 0.20457 13.75591 1.000 69.71428 679 GLY B O 1
ATOM 2706 N N . VAL B 2 232 ? 12.54969 0.17718 11.54093 1.000 73.10767 680 VAL B N 1
ATOM 2707 C CA . VAL B 2 232 ? 11.39977 -0.71582 11.61622 1.000 73.42424 680 VAL B CA 1
ATOM 2708 C C . VAL B 2 232 ? 11.83922 -2.11223 11.20419 1.000 73.25216 680 VAL B C 1
ATOM 2709 O O . VAL B 2 232 ? 12.54481 -2.28191 10.20199 1.000 73.54655 680 VAL B O 1
ATOM 2713 N N . TYR B 2 233 ? 11.41760 -3.10757 11.97787 1.000 72.28664 681 TYR B N 1
ATOM 2714 C CA . TYR B 2 233 ? 11.78465 -4.49532 11.75848 1.000 68.30121 681 TYR B CA 1
ATOM 2715 C C . TYR B 2 233 ? 10.52000 -5.34016 11.71600 1.000 69.98618 681 TYR B C 1
ATOM 2716 O O . TYR B 2 233 ? 9.48449 -4.97066 12.27331 1.000 71.30237 681 TYR B O 1
ATOM 2725 N N . SER B 2 234 ? 10.61131 -6.48427 11.04548 1.000 71.40081 682 SER B N 1
ATOM 2726 C CA . SER B 2 234 ? 9.48217 -7.40165 10.95806 1.000 74.66703 682 SER B CA 1
ATOM 2727 C C . SER B 2 234 ? 9.35759 -8.17251 12.26720 1.000 70.87602 682 SER B C 1
ATOM 2728 O O . SER B 2 234 ? 10.31516 -8.81550 12.70797 1.000 68.49442 682 SER B O 1
ATOM 2731 N N . TYR B 2 235 ? 8.18422 -8.10279 12.89088 1.000 76.62520 683 TYR B N 1
ATOM 2732 C CA . TYR B 2 235 ? 7.96186 -8.75270 14.17901 1.000 78.23738 683 TYR B CA 1
ATOM 2733 C C . TYR B 2 235 ? 7.94214 -10.26398 13.98649 1.000 77.51153 683 TYR B C 1
ATOM 2734 O O . TYR B 2 235 ? 7.01207 -10.81001 13.38426 1.000 82.32225 683 TYR B O 1
ATOM 2743 N N . ILE B 2 236 ? 8.97150 -10.94361 14.49498 1.000 72.36597 684 ILE B N 1
ATOM 2744 C CA . ILE B 2 236 ? 9.06792 -12.38760 14.30663 1.000 75.23732 684 ILE B CA 1
ATOM 2745 C C . ILE B 2 236 ? 8.00137 -13.10845 15.12252 1.000 77.98337 684 ILE B C 1
ATOM 2746 O O . ILE B 2 236 ? 7.42629 -14.10758 14.67240 1.000 80.93072 684 ILE B O 1
ATOM 2751 N N . HIS B 2 237 ? 7.71166 -12.61052 16.32801 1.000 74.85018 685 HIS B N 1
ATOM 2752 C CA . HIS B 2 237 ? 6.72269 -13.26187 17.18166 1.000 75.00422 685 HIS B CA 1
ATOM 2753 C C . HIS B 2 237 ? 5.34031 -13.27422 16.54084 1.000 74.65138 685 HIS B C 1
ATOM 2754 O O . HIS B 2 237 ? 4.55724 -14.20242 16.77450 1.000 69.39275 685 HIS B O 1
ATOM 2761 N N . HIS B 2 238 ? 5.02574 -12.26382 15.72736 1.000 77.54411 686 HIS B N 1
ATOM 2762 C CA . HIS B 2 238 ? 3.70872 -12.19461 15.10218 1.000 74.47134 686 HIS B CA 1
ATOM 2763 C C . HIS B 2 238 ? 3.50276 -13.34271 14.12191 1.000 75.33592 686 HIS B C 1
ATOM 2764 O O . HIS B 2 238 ? 2.49700 -14.05874 14.19036 1.000 80.94477 686 HIS B O 1
ATOM 2771 N N . ASN B 2 239 ? 4.44796 -13.53568 13.20199 1.000 72.96122 687 ASN B N 1
ATOM 2772 C CA . ASN B 2 239 ? 4.36281 -14.58547 12.19490 1.000 75.24203 687 ASN B CA 1
ATOM 2773 C C . ASN B 2 239 ? 5.22303 -15.79594 12.54194 1.000 74.10665 687 ASN B C 1
ATOM 2774 O O . ASN B 2 239 ? 5.72711 -16.47546 11.64134 1.000 74.82541 687 ASN B O 1
ATOM 2779 N N . LYS B 2 240 ? 5.40331 -16.08033 13.83450 1.000 70.74061 688 LYS B N 1
ATOM 2780 C CA . LYS B 2 240 ? 6.17894 -17.25427 14.22235 1.000 74.07775 688 LYS B CA 1
ATOM 2781 C C . LYS B 2 240 ? 5.47090 -18.54040 13.81863 1.000 76.53246 688 LYS B C 1
ATOM 2782 O O . LYS B 2 240 ? 6.11789 -19.50245 13.38822 1.000 82.94076 688 LYS B O 1
ATOM 2786 N N . ASP B 2 241 ? 4.14302 -18.57796 13.95234 1.000 76.43171 689 ASP B N 1
ATOM 2787 C CA . ASP B 2 241 ? 3.39933 -19.76970 13.55847 1.000 75.84780 689 ASP B CA 1
ATOM 2788 C C . ASP B 2 241 ? 3.50571 -20.01604 12.05998 1.000 74.90198 689 ASP B C 1
ATOM 2789 O O . ASP B 2 241 ? 3.63968 -21.16426 11.62248 1.000 75.43187 689 ASP B O 1
ATOM 2794 N N . TRP B 2 242 ? 3.45319 -18.95137 11.25564 1.000 76.09991 690 TRP B N 1
ATOM 2795 C CA . TRP B 2 242 ? 3.64814 -19.11445 9.81878 1.000 77.72425 690 TRP B CA 1
ATOM 2796 C C . TRP B 2 242 ? 5.05200 -19.61819 9.50972 1.000 75.15567 690 TRP B C 1
ATOM 2797 O O . TRP B 2 242 ? 5.23867 -20.44722 8.61089 1.000 73.43734 690 TRP B O 1
ATOM 2808 N N . ILE B 2 243 ? 6.05334 -19.12615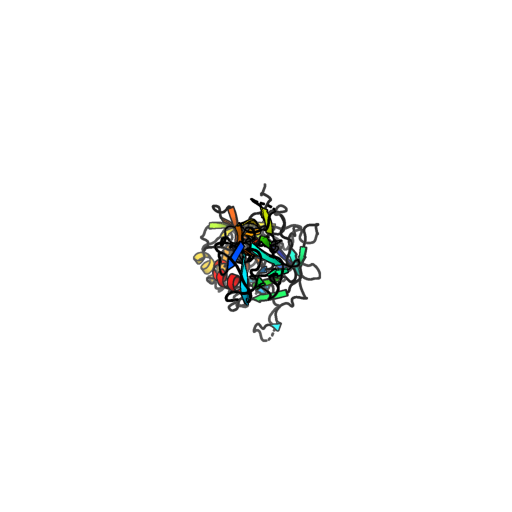 10.24264 1.000 71.35551 691 ILE B N 1
ATOM 2809 C CA . ILE B 2 243 ? 7.41576 -19.62199 10.06670 1.000 66.19669 691 ILE B CA 1
ATOM 2810 C C . ILE B 2 243 ? 7.49894 -21.08539 10.47980 1.000 66.76693 691 ILE B C 1
ATOM 2811 O O . ILE B 2 243 ? 8.05687 -21.92319 9.76084 1.000 69.04081 691 ILE B O 1
ATOM 2815 N N . GLN B 2 244 ? 6.93339 -21.41649 11.64338 1.000 65.40982 692 GLN B N 1
ATOM 2816 C CA . GLN B 2 244 ? 6.93998 -22.80281 12.09631 1.000 70.41755 692 GLN B CA 1
ATOM 2817 C C . GLN B 2 244 ? 6.09129 -23.69544 11.19994 1.000 73.39661 692 GLN B C 1
ATOM 2818 O O . GLN B 2 244 ? 6.40494 -24.87949 11.03619 1.000 77.62000 692 GLN B O 1
ATOM 2824 N N . ARG B 2 245 ? 5.02092 -23.15583 10.61134 1.000 71.84944 693 ARG B N 1
ATOM 2825 C CA . ARG B 2 245 ? 4.19291 -23.96746 9.72568 1.000 72.74612 693 ARG B CA 1
ATOM 2826 C C . ARG B 2 245 ? 4.91282 -24.29200 8.42346 1.000 76.72512 693 ARG B C 1
ATOM 2827 O O . ARG B 2 245 ? 4.67325 -25.35131 7.83285 1.000 85.36929 693 ARG B O 1
ATOM 2829 N N . VAL B 2 246 ? 5.79170 -23.40602 7.96341 1.000 70.30724 694 VAL B N 1
ATOM 2830 C CA . VAL B 2 246 ? 6.51235 -23.63594 6.71523 1.000 66.02599 694 VAL B CA 1
ATOM 2831 C C . VAL B 2 246 ? 7.82968 -24.36091 6.95855 1.000 90.03802 694 VAL B C 1
ATOM 2832 O O . VAL B 2 246 ? 8.18975 -25.27224 6.20968 1.000 65.12032 694 VAL B O 1
ATOM 2834 N N . THR B 2 247 ? 8.56676 -23.97395 8.00053 1.000 79.53337 695 THR B N 1
ATOM 2835 C CA . THR B 2 247 ? 9.84792 -24.61326 8.27831 1.000 83.77232 695 THR B CA 1
ATOM 2836 C C . THR B 2 247 ? 9.66291 -25.92614 9.02862 1.000 87.97374 695 THR B C 1
ATOM 2837 O O . THR B 2 247 ? 10.17208 -26.96960 8.60528 1.000 93.33853 695 THR B O 1
ATOM 2841 N N . GLY B 2 248 ? 8.93385 -25.89255 10.14271 1.000 90.19076 696 GLY B N 1
ATOM 2842 C CA . GLY B 2 248 ? 8.79535 -27.04258 11.00561 1.000 91.52127 696 GLY B CA 1
ATOM 2843 C C . GLY B 2 248 ? 9.82426 -27.13020 12.11033 1.000 92.41063 696 GLY B C 1
ATOM 2844 O O . GLY B 2 248 ? 9.69938 -27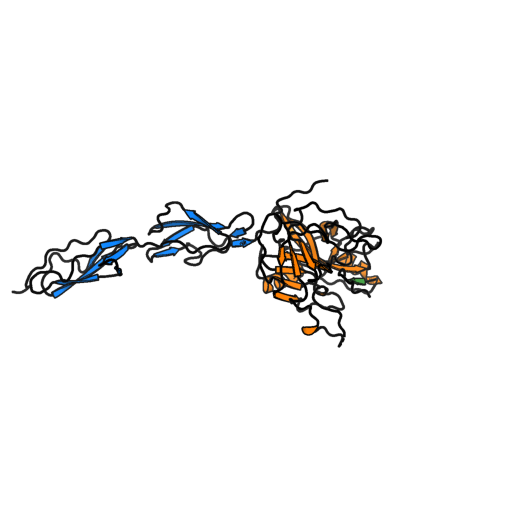.99801 12.98414 1.000 94.70952 696 GLY B O 1
ATOM 2845 N N . VAL B 2 249 ? 10.83220 -26.26317 12.10282 1.000 87.99356 697 VAL B N 1
ATOM 2846 C CA . VAL B 2 249 ? 11.86302 -26.27797 13.13214 1.000 81.90193 697 VAL B CA 1
ATOM 2847 C C . VAL B 2 249 ? 11.33168 -25.60769 14.39134 1.000 77.41970 697 VAL B C 1
ATOM 2848 O O . VAL B 2 249 ? 10.46469 -24.72749 14.33977 1.000 79.71189 697 VAL B O 1
ATOM 2852 N N . ARG B 2 250 ? 11.85336 -26.03392 15.53894 1.000 71.92117 698 ARG B N 1
ATOM 2853 C CA . ARG B 2 250 ? 11.41325 -25.52200 16.82683 1.000 75.81416 698 ARG B CA 1
ATOM 2854 C C . ARG B 2 250 ? 12.61292 -25.39451 17.75379 1.000 82.33824 698 ARG B C 1
ATOM 2855 O O . ARG B 2 250 ? 13.64223 -26.04732 17.56440 1.000 87.99911 698 ARG B O 1
ATOM 2859 N N . ASN B 2 251 ? 12.47053 -24.53826 18.76124 1.000 79.26554 699 ASN B N 1
ATOM 2860 C CA . ASN B 2 251 ? 13.52444 -24.35104 19.75218 1.000 74.93412 699 ASN B CA 1
ATOM 2861 C C . ASN B 2 251 ? 13.64710 -25.58063 20.64489 1.000 83.50350 699 ASN B C 1
ATOM 2862 O O . ASN B 2 251 ? 12.67521 -26.30646 20.85836 1.000 88.65292 699 ASN B O 1
ATOM 2868 N N . GLY C 3 1 ? 14.29780 9.46217 2.49953 1.000 123.28196 1 GLY C N 1
ATOM 2869 C CA . GLY C 3 1 ? 12.90183 9.08287 2.61437 1.000 124.90238 1 GLY C CA 1
ATOM 2870 C C . GLY C 3 1 ? 12.69763 7.66521 3.11245 1.000 121.41181 1 GLY C C 1
ATOM 2871 O O . GLY C 3 1 ? 13.63082 7.02591 3.60214 1.000 118.21963 1 GLY C O 1
ATOM 2872 N N . ILE C 3 2 ? 11.46788 7.17329 2.98900 1.000 127.21654 2 ILE C N 1
ATOM 2873 C CA . ILE C 3 2 ? 11.13188 5.81766 3.41239 1.000 114.78535 2 ILE C CA 1
ATOM 2874 C C . ILE C 3 2 ? 11.66844 4.85270 2.36015 1.000 109.95620 2 ILE C C 1
ATOM 2875 O O . ILE C 3 2 ? 11.12664 4.75796 1.25662 1.000 93.39801 2 ILE C O 1
ATOM 2879 N N . CYS C 3 3 ? 12.74050 4.13890 2.69898 1.000 99.75098 3 CYS C N 1
ATOM 2880 C CA . CYS C 3 3 ? 13.39241 3.21974 1.77928 1.000 99.79618 3 CYS C CA 1
ATOM 2881 C C . CYS C 3 3 ? 13.58706 1.86644 2.44644 1.000 92.40411 3 CYS C C 1
ATOM 2882 O O . CYS C 3 3 ? 13.73558 1.77183 3.66807 1.000 89.62348 3 CYS C O 1
ATOM 2885 N N . SER C 3 4 ? 13.58166 0.81824 1.62755 1.000 93.53209 4 SER C N 1
ATOM 2886 C CA . SER C 3 4 ? 13.93100 -0.50829 2.11003 1.000 89.52205 4 SER C CA 1
ATOM 2887 C C . SER C 3 4 ? 15.41814 -0.56895 2.44012 1.000 85.38544 4 SER C C 1
ATOM 2888 O O . SER C 3 4 ? 16.24260 0.11609 1.82954 1.000 89.64681 4 SER C O 1
ATOM 2890 N N . ARG C 3 5 ? 15.75982 -1.40218 3.42310 1.000 76.74834 5 ARG C N 1
ATOM 2891 C CA . ARG C 3 5 ? 17.13191 -1.51984 3.90140 1.000 73.16840 5 ARG C CA 1
ATOM 2892 C C . ARG C 3 5 ? 17.94541 -2.54203 3.11362 1.000 74.35306 5 ARG C C 1
ATOM 2893 O O . ARG C 3 5 ? 18.87488 -3.14768 3.66414 1.000 75.65890 5 ARG C O 1
ATOM 2901 N N . SER C 3 6 ? 17.62483 -2.74720 1.83932 1.000 74.82813 6 SER C N 1
ATOM 2902 C CA . SER C 3 6 ? 18.28582 -3.74148 1.01128 1.000 74.22375 6 SER C CA 1
ATOM 2903 C C . SER C 3 6 ? 19.25683 -3.06832 0.04196 1.000 77.97554 6 SER C C 1
ATOM 2904 O O . SER C 3 6 ? 19.41718 -1.84602 0.02345 1.000 85.44322 6 SER C O 1
ATOM 2907 N N . LEU C 3 7 ? 19.91573 -3.88518 -0.77176 1.000 73.93304 7 LEU C N 1
ATOM 2908 C CA . LEU C 3 7 ? 20.83461 -3.39768 -1.80034 1.000 72.00824 7 LEU C CA 1
ATOM 2909 C C . LEU C 3 7 ? 20.37734 -3.88619 -3.16616 1.000 74.87259 7 LEU C C 1
ATOM 2910 O O . LEU C 3 7 ? 20.44961 -5.09887 -3.44276 1.000 77.07267 7 LEU C O 1
ATOM 2915 N N . PRO C 3 8 ? 19.89677 -3.00236 -4.05241 1.000 76.66127 8 PRO C N 1
ATOM 2916 C CA . PRO C 3 8 ? 19.75826 -1.56657 -3.79049 1.000 80.12777 8 PRO C CA 1
ATOM 2917 C C . PRO C 3 8 ? 18.53839 -1.24629 -2.92751 1.000 88.43857 8 PRO C C 1
ATOM 2918 O O . PRO C 3 8 ? 17.59625 -2.03902 -2.89294 1.000 96.99251 8 PRO C O 1
ATOM 2922 N N . PRO C 3 9 ? 18.56573 -0.11424 -2.22525 1.000 86.23809 9 PRO C N 1
ATOM 2923 C CA . PRO C 3 9 ? 17.40165 0.27403 -1.42022 1.000 87.70405 9 PRO C CA 1
ATOM 2924 C C . PRO C 3 9 ? 16.23008 0.67019 -2.30641 1.000 95.74553 9 PRO C C 1
ATOM 2925 O O . PRO C 3 9 ? 16.40033 1.32325 -3.33838 1.000 101.58270 9 PRO C O 1
ATOM 2929 N N . ILE C 3 10 ? 15.03568 0.24578 -1.90522 1.000 96.59457 10 ILE C N 1
ATOM 2930 C CA . ILE C 3 10 ? 13.80727 0.57071 -2.65245 1.000 102.01040 10 ILE C CA 1
ATOM 2931 C C . ILE C 3 10 ? 13.27898 1.86734 -2.04917 1.000 108.18968 10 ILE C C 1
ATOM 2932 O O . ILE C 3 10 ? 12.39258 1.88555 -1.19406 1.000 112.62584 10 ILE C O 1
ATOM 2934 N N . CYS C 3 11 ? 13.83701 2.98512 -2.51271 1.000 108.50329 11 CYS C N 1
ATOM 2935 C CA . CYS C 3 11 ? 13.50679 4.29276 -1.96216 1.000 110.46270 11 CYS C CA 1
ATOM 2936 C C . CYS C 3 11 ? 12.16226 4.79465 -2.48315 1.000 116.02650 11 CYS C C 1
ATOM 2937 O O . CYS C 3 11 ? 11.62230 4.29870 -3.47283 1.000 122.27033 11 CYS C O 1
ATOM 2940 N N . ILE C 3 12 ? 11.62378 5.79891 -1.79337 1.000 117.65665 12 ILE C N 1
ATOM 2941 C CA . ILE C 3 12 ? 10.34053 6.39652 -2.15146 1.000 123.60516 12 ILE C CA 1
ATOM 2942 C C . ILE C 3 12 ? 10.21814 7.76390 -1.49479 1.000 123.19960 12 ILE C C 1
ATOM 2943 O O . ILE C 3 12 ? 9.43755 7.94161 -0.55787 1.000 123.11362 12 ILE C O 1
#

Sequence (410 aa):
SMTGNECPELQPPVHGKIEPSQAKYFFKDQVLVSCDTGYKVLKDNVEMDTFQIECLKDGTWSNKIPTCKIVDCRAPGELEHGLITFSTNLTTYKSEIKYSCQEPYYKMLNNNTGIYTCSAQGVWMNKVLGRSLPTCLPVCGLPKFSRKLIFNGRPAQKGTTPWIAMLSHLNGQPFCGGSLLGSSWIVTAAHCLHQSLDDPTLRDSDLLSPSDFKIILGKHWRLRSDENEQHLGVKHTTLHPQYDPNTFENDVALVELLESPVLNAFVMPICLPEGPQQEGAMVIVSGWGKQFLQRFPETLMEIEIPIVDHSTCQKAYAPLKKKVTRDMICAGEKEGGKDACAGDSGGPMVTLNRERGQWYLVGTVSWGDDCGKKDRYGVYSYIHHNKDWIQRVTGVRNGICSRSLPPICI

Nearest PDB structures (foldseek):
  7arx-assembly1_A  TM=1.007E+00  e=5.210E-29  Homo sapiens
  7pqo-assembly2_A  TM=9.601E-01  e=2.448E-22  Homo sapiens
  7pqo-assembly1_C-2  TM=9.720E-01  e=1.120E-21  Homo sapiens
  4kkd-assembly2_B  TM=8.444E-01  e=1.449E-22  Homo sapiens
  5jpm-assembly2_G  TM=9.117E-01  e=3.857E-14  Homo sapiens

GO terms:
  GO:0001867 complement activation, lectin pathway (P, IDA)
  GO:0002752 cell surface pattern recognition receptor signaling pathway (P, IDA)
  GO:1903028 positive regulation of opsonization (P, IDA)
  GO:0006508 proteolysis (P, IDA)
  GO:0031638 zymogen activation (P, IDA)
  GO:0005576 extracellular region (C, IDA)
  GO:0004252 serine-type endopeptidase activity (F, IDA)
  GO:0051604 protein maturation (P, IDA)
  GO:0006957 complement activation, alternative pathway (P, IDA)
  GO:0005515 protein binding (F, IPI)
  GO:0045916 negative regulation of complement activation (P, IDA)
  GO:0042802 identical protein binding (F, IPI)
  GO:0106139 symbiont cell surface (C, IDA)
  GO:0005576 extracellular region (C, EXP)
  GO:0009986 cell surface (C, EXP)
  GO:0042803 protein homodimerization activity (F, IPI)
  GO:0048306 calcium-dependent protein binding (F, IPI)
  GO:0005576 extracellular region (C, TAS)
  GO:0005654 nucleoplasm (C, IDA)
  GO:0005829 cytosol (C, IDA)

Solvent-accessible surface area: 18928 Å² total; per-residue (Å²): 143,198,74,36,73,79,0,81,74,45,147,73,20,100,76,17,57,20,123,64,108,68,101,108,9,55,94,83,31,98,2,77,3,32,24,72,107,3,67,20,0,54,21,102,96,82,116,76,129,59,41,92,5,67,2,76,63,98,12,67,34,52,76,88,76,14,65,11,29,59,11,53,13,158,87,23,39,98,20,72,81,15,79,50,59,95,86,78,93,50,20,32,66,103,11,68,3,43,2,39,6,90,102,71,55,21,50,55,47,145,68,4,80,0,74,0,46,1,29,41,115,28,47,22,78,5,187,96,33,15,136,67,72,10,88,20,35,24,26,6,0,46,36,82,78,90,80,65,152,1,35,91,33,110,77,5,59,96,10,4,14,3,3,2,0,0,0,0,72,115,140,28,53,16,11,3,4,0,0,0,2,9,29,22,40,0,0,0,0,0,17,8,0,28,64,97,46,97,122,110,62,58,49,84,100,36,56,45,40,54,89,72,1,26,0,6,0,11,16,31,95,29,128,49,83,29,151,25,23,34,94,15,22,9,62,35,25,60,22,22,112,62,20,46,33,129,74,23,55,7,2,2,0,1,0,61,8,106,90,68,8,110,14,43,18,50,0,3,1,1,6,9,0,142,22,95,31,113,124,45,34,89,0,20,0,2,3,11,0,13,43,51,103,97,45,84,11,131,19,5,20,7,7,103,1,34,6,16,48,79,67,76,0,37,68,18,1,66,106,51,98,23,78,14,41,69,4,5,11,2,1,8,55,67,93,14,26,53,12,0,13,12,8,0,0,0,0,1,0,5,18,76,47,96,150,168,40,47,45,37,2,0,0,0,0,2,5,0,21,63,26,19,54,67,61,61,34,2,1,2,2,30,4,60,93,11,24,112,40,2,61,90,42,18,57,31,102,88,50,34,11,1,6,9,47,114,54,57,86,115

Organism: Homo sapiens (NCBI:txid9606)

Foldseek 3Di:
DVFAAWAPDDDAAPQWDKPPPDPTHGAFDKIKIAGHQQWFWADPNDTHGIDIWGQHRVRYIRDDHTYIHGQALPDADDAVQKDKAFDPVPRTAQGKIFIAGNPDQKHWDPQFRRIWGQGSVSATQTPGQGNDDTHIHTDDDDDPDDDDD/DEPWDQDDQLPQQFKKFKFWPVLQTFEIWGDFDFFKTKFFQVVFFAQADPNDDDPVRGHDQNGIWMWGLFWFRRDDDPRIDIWTFDDKAADPPQDPVLRASRMIMTGTPDTDDDDSRHDGAAADPDADDWFAWWKWKFQFAYPPGHTGGTITIDIWTWHDPVLQQVLCVVVVRGDDPQKTWTHDQQFGDWDAGSHGNTFTWDAPVVVRGIHGQWTFTDWDHHGDHSITGMTGGCVVCVVVVCVVPVGHD/DDWDPDVVIRDD

Secondary structure (DSSP, 8-state):
--S-SEEPPP-PPTTEEEES--SSEETT-EEEEEE-TTEEEESSS-EES-EEEEB-TTS-BSS---EEEEPB--SPPPPTTEEEEE-----BTT-EEEEEE-TTTEEE-TTS-SEEEE-TTS-EEBTTTBTSPP-EEE--S--SS----/-BS-EEPPTTS-TTEEEEEETT--EEEEEEEETTTEEEE-GGGGBPPP---S--GGGBPPGGGEEEEES--BSS---TT-EEE-EEEEEE-TT-BTTTTBT--EEEEESS----BTTB---BPPSS---TT-EEEEEE----TTS---SB-EEEEEEBPPHHHHHHHSTTTT----TTEEEES-TT---B--TT-TT-EEEEEETTTTEEEEEEEEEEEETTT-TT--EEEEETTTTHHHHHHHH----/-EEESSSS----

Radius of gyration: 32.59 Å; Cα contacts (8 Å, |Δi|>4): 1068; chains: 3; bounding box: 40×116×46 Å

InterPro domains:
  IPR000436 Sushi/SCR/CCP domain [PF00084] (301-362)
  IPR000436 Sushi/SCR/CCP domain [PF00084] (367-424)
  IPR000436 Sushi/SCR/CCP domain [PS50923] (299-364)
  IPR000436 Sushi/SCR/CCP domain [PS50923] (365-434)
  IPR000436 Sushi/SCR/CCP domain [SM00032] (301-362)
  IPR000436 Sushi/SCR/CCP domain [SM00032] (367-432)
  IPR000436 Sushi/SCR/CCP domain [cd00033] (301-363)
  IPR000742 EGF-like domain [PS01186] (166-181)
  IPR000859 CUB domain [PF00431] (24-135)
  IPR000859 CUB domain [PF00431] (185-294)
  IPR000859 CUB domain [PS01180] (11-138)
  IPR000859 CUB domain [PS01180] (185-297)
  IPR000859 CUB domain [SM00042] (18-138)
  IPR000859 CUB domain [SM00042] (185-297)
  IPR000859 CUB domain [cd00041] (28-137)
  IPR000859 CUB domain [cd00041] (185-296)
  IPR001254 Serine proteases, trypsin domain [PF00089] (449-691)
  IPR001254 Serine proteases, trypsin domain [PS50240] (449-696)
  IPR001254 Serine proteases, trypsin domain [SM00020] (448-691)
  IPR001254 Serine proteases, trypsin domain [cd00190] (449-694)